Protein AF-A0A2D7CC97-F1 (afdb_monomer_lite)

pLDDT: mean 87.91, std 12.54, range [30.73, 98.56]

Sequence (461 aa):
MDEVEAPEDLQKDGALPDEVYSPLESVVLWSLLAIGCGVVFGLIVAPETVWDEGLAPVVWDPIVEDASDSGDAGYNRWNTALYTAGLFAAVLALQALFRRWRLPSDDLMLLALTSWVVLAPVLRVLEDAHMFPDGRDLLYISPLIHLHLAGWLVGVGFLAHRLDVAVARAQRPALVERRVHHALLFTLPVLLAGFWSWVLRPIHETDVALDLAPLVGSALVALAAVTLILMRTTHAPALTRGLMAFGCGSVVLSLGYYVALSLHLSEVYVDDPYNAIVLWPLLVIVVLPCLVGVALHRLGASDLRHLRASGYEPGVLPVGISLKQWEDDPAAFEDHPVERLSNRAMLASPLVILMVVGQLSDGLATFLGLDVFGYGEKHVASQGVIDIGSRINESLGIDFGVGAWFFAVIKIALVSAIVVLFSRMRVEHRQQHLRVLVVLAVMIVGLAPGLRDVGRLILDV

Radius of gyration: 24.21 Å; chains: 1; bounding box: 58×59×74 Å

Secondary structure (DSSP, 8-state):
-------GGGGTTPPPPTTSPPHHHHHHHHHHHHHHHHHHHHHHH-HHHHIIIIIIIIIIHHHHHHHSTT------HHHHHHHHHHHHHHHHHHHHHHHHTT---SHHHHHHHHHHHHHHHHHHHHHHTT-S-TTTGGGGSTTHHHHHHHHHHHHHHHHHHHHHHHHHT-SSHHHHHHHHHHHHHHHHHHHHHHHIIIIIGGGGGSS----HHHHHHHHHHHHHHHHHHHHH-TTS-HHHHHHHHHHHHHHHHHHHHHHHHHHHHHHHTTT-TTS----HHHIIIIIHHHHHHHHHHHHHHHHHHHHHHTT--TTBPPTT--HHHHHH-HHHHTTSHHHHHHHHHHHTSHHHHHHHHHHHHHHHHHHIIIIIS-PPP--HHHHHHHHHHHHHHHHHT--SSSSTHHHHHHHHHHHHHHHHHHHH--B-GGGHHHHHHHHHHHHHHHHHHHHHHHHHHHHT-

Structure (mmCIF, N/CA/C/O backbone):
data_AF-A0A2D7CC97-F1
#
_entry.id   AF-A0A2D7CC97-F1
#
loop_
_atom_site.group_PDB
_atom_site.id
_atom_site.type_symbol
_atom_site.label_atom_id
_atom_site.label_alt_id
_atom_site.label_comp_id
_atom_site.label_asym_id
_atom_site.label_entity_id
_atom_site.label_seq_id
_atom_site.pdbx_PDB_ins_code
_atom_site.Cartn_x
_atom_site.Cartn_y
_atom_site.Cartn_z
_atom_site.occupancy
_atom_site.B_iso_or_equiv
_atom_site.auth_seq_id
_atom_site.auth_comp_id
_atom_site.auth_asym_id
_atom_site.auth_atom_id
_atom_site.pdbx_PDB_model_num
ATOM 1 N N . MET A 1 1 ? -28.254 1.324 20.256 1.00 36.88 1 MET A N 1
ATOM 2 C CA . MET A 1 1 ? -27.187 0.573 20.934 1.00 36.88 1 MET A CA 1
ATOM 3 C C . MET A 1 1 ? -27.548 0.636 22.390 1.00 36.88 1 MET A C 1
ATOM 5 O O . MET A 1 1 ? -27.268 1.646 23.017 1.00 36.88 1 MET A O 1
ATOM 9 N N . ASP A 1 2 ? -28.279 -0.365 22.858 1.00 30.73 2 ASP A N 1
ATOM 10 C CA . ASP A 1 2 ? -28.378 -0.585 24.292 1.00 30.73 2 ASP A CA 1
ATOM 11 C C . ASP A 1 2 ? -27.049 -1.232 24.681 1.00 30.73 2 ASP A C 1
ATOM 13 O O . ASP A 1 2 ? -26.698 -2.297 24.166 1.00 30.73 2 ASP A O 1
ATOM 17 N N . GLU A 1 3 ? -26.255 -0.510 25.468 1.00 40.06 3 GLU A N 1
ATOM 18 C CA . GLU A 1 3 ? -25.118 -1.076 26.183 1.00 40.06 3 GLU A CA 1
ATOM 19 C C . GLU A 1 3 ? -25.671 -2.197 27.059 1.00 40.06 3 GLU A C 1
ATOM 21 O O . GLU A 1 3 ? -26.368 -1.958 28.042 1.00 40.06 3 GLU A O 1
ATOM 26 N N . VAL A 1 4 ? -25.408 -3.443 26.672 1.00 42.06 4 VAL A N 1
ATOM 27 C CA . VAL A 1 4 ? -25.496 -4.548 27.617 1.00 42.06 4 VAL A CA 1
ATOM 28 C C . VAL A 1 4 ? -24.343 -4.313 28.587 1.00 42.06 4 VAL A C 1
ATOM 30 O O . VAL A 1 4 ? -23.193 -4.593 28.252 1.00 42.06 4 VAL A O 1
ATOM 33 N N . GLU A 1 5 ? -24.643 -3.697 29.732 1.00 39.81 5 GLU A N 1
ATOM 34 C CA . GLU A 1 5 ? -23.703 -3.549 30.843 1.00 39.81 5 GLU A CA 1
ATOM 35 C C . GLU A 1 5 ? -23.133 -4.930 31.173 1.00 39.81 5 GLU A C 1
ATOM 37 O O . GLU A 1 5 ? -23.848 -5.840 31.601 1.00 39.81 5 GLU A O 1
ATOM 42 N N . ALA A 1 6 ? -21.836 -5.098 30.912 1.00 41.31 6 ALA A N 1
ATOM 43 C CA . ALA A 1 6 ? -21.099 -6.264 31.362 1.00 41.31 6 ALA A CA 1
ATOM 44 C C . ALA A 1 6 ? -21.118 -6.293 32.905 1.00 41.31 6 ALA A C 1
ATOM 46 O O . ALA A 1 6 ? -20.990 -5.231 33.522 1.00 41.31 6 ALA A O 1
ATOM 47 N N . PRO A 1 7 ? -21.282 -7.469 33.537 1.00 42.00 7 PRO A N 1
ATOM 48 C CA . PRO A 1 7 ? -21.312 -7.581 34.993 1.00 42.00 7 PRO A CA 1
ATOM 49 C C . PRO A 1 7 ? -20.059 -6.966 35.645 1.00 42.00 7 PRO A C 1
ATOM 51 O O . PRO A 1 7 ? -18.955 -7.037 35.105 1.00 42.00 7 PRO A O 1
ATOM 54 N N . GLU A 1 8 ? -20.241 -6.333 36.811 1.00 43.19 8 GLU A N 1
ATOM 55 C CA . GLU A 1 8 ? -19.219 -5.539 37.524 1.00 43.19 8 GLU A CA 1
ATOM 56 C C . GLU A 1 8 ? -17.933 -6.320 37.879 1.00 43.19 8 GLU A C 1
ATOM 58 O O . GLU A 1 8 ? -16.900 -5.710 38.167 1.00 43.19 8 GLU A O 1
ATOM 63 N N . ASP A 1 9 ? -17.952 -7.656 37.837 1.00 45.22 9 ASP A N 1
ATOM 64 C CA . ASP A 1 9 ? -16.790 -8.508 38.112 1.00 45.22 9 ASP A CA 1
ATOM 65 C C . ASP A 1 9 ? -15.760 -8.551 36.964 1.00 45.22 9 ASP A C 1
ATOM 67 O O . ASP A 1 9 ? -14.580 -8.806 37.213 1.00 45.22 9 ASP A O 1
ATOM 71 N N . LEU A 1 10 ? -16.155 -8.191 35.737 1.00 49.66 10 LEU A N 1
ATOM 72 C CA . LEU A 1 10 ? -15.285 -8.125 34.555 1.00 49.66 10 LEU A CA 1
ATOM 73 C C . LEU A 1 10 ? -14.477 -6.816 34.444 1.00 49.66 10 LEU A C 1
ATOM 75 O O . LEU A 1 10 ? -13.612 -6.702 33.575 1.00 49.66 10 LEU A O 1
ATOM 79 N N . GLN A 1 11 ? -14.703 -5.817 35.305 1.00 51.09 11 GLN A N 1
ATOM 80 C CA . GLN A 1 11 ? -14.062 -4.498 35.163 1.00 51.09 11 GLN A CA 1
ATOM 81 C C . GLN A 1 11 ? -12.607 -4.425 35.659 1.00 51.09 11 GLN A C 1
ATOM 83 O O . GLN A 1 11 ? -11.869 -3.538 35.231 1.00 51.09 11 GLN A O 1
ATOM 88 N N . LYS A 1 12 ? -12.158 -5.322 36.551 1.00 54.78 12 LYS A N 1
ATOM 89 C CA . LYS A 1 12 ? -10.826 -5.193 37.184 1.00 54.78 12 LYS A CA 1
ATOM 90 C C . LYS A 1 12 ? -9.637 -5.518 36.270 1.00 54.78 12 LYS A C 1
ATOM 92 O O . LYS A 1 12 ? -8.583 -4.927 36.474 1.00 54.78 12 LYS A O 1
ATOM 97 N N . ASP A 1 13 ? -9.835 -6.365 35.258 1.00 66.19 13 ASP A N 1
ATOM 98 C CA . ASP A 1 13 ? -8.810 -6.821 34.296 1.00 66.19 13 ASP A CA 1
ATOM 99 C C . ASP A 1 13 ? -9.254 -6.600 32.826 1.00 66.19 13 ASP A C 1
ATOM 101 O O . ASP A 1 13 ? -8.793 -7.282 31.904 1.00 66.19 13 ASP A O 1
ATOM 105 N N . GLY A 1 14 ? -10.176 -5.656 32.601 1.00 75.62 14 GLY A N 1
ATOM 106 C CA . GLY A 1 14 ? -10.711 -5.331 31.275 1.00 75.62 14 GLY A CA 1
ATOM 107 C C . GLY A 1 14 ? -9.682 -4.692 30.339 1.00 75.62 14 GLY A C 1
ATOM 108 O O . GLY A 1 14 ? -8.665 -4.139 30.770 1.00 75.62 14 GLY A O 1
ATOM 109 N N . ALA A 1 15 ? -9.948 -4.743 29.033 1.00 83.88 15 ALA A N 1
ATOM 110 C CA . ALA A 1 15 ? -9.081 -4.103 28.048 1.00 83.88 15 ALA A CA 1
ATOM 111 C C . ALA A 1 15 ? -9.032 -2.582 28.271 1.00 83.88 15 ALA A C 1
ATOM 113 O O . ALA A 1 15 ? -10.052 -1.929 28.503 1.00 83.88 15 ALA A O 1
ATOM 114 N N . LEU A 1 16 ? -7.837 -1.997 28.150 1.00 87.00 16 LEU A N 1
ATOM 115 C CA . LEU A 1 16 ? -7.661 -0.550 28.271 1.00 87.00 16 LEU A CA 1
ATOM 116 C C . LEU A 1 16 ? -8.472 0.189 27.179 1.00 87.00 16 LEU A C 1
ATOM 118 O O . LEU A 1 16 ? -8.398 -0.213 26.012 1.00 87.00 16 LEU A O 1
ATOM 122 N N . PRO A 1 17 ? -9.139 1.319 27.488 1.00 87.31 17 PRO A N 1
ATOM 123 C CA . PRO A 1 17 ? -9.873 2.105 26.494 1.00 87.31 17 PRO A CA 1
ATOM 124 C C . PRO A 1 17 ? -8.977 2.661 25.380 1.00 87.31 17 PRO A C 1
ATOM 126 O O . PRO A 1 17 ? -7.805 2.983 25.605 1.00 87.31 17 PRO A O 1
ATOM 129 N N . ASP A 1 18 ? -9.551 2.860 24.193 1.00 85.56 18 ASP A N 1
ATOM 130 C CA . ASP A 1 18 ? -8.834 3.343 23.003 1.00 85.56 18 ASP A CA 1
ATOM 131 C C . ASP A 1 18 ? -8.188 4.724 23.189 1.00 85.56 18 ASP A C 1
ATOM 133 O O . ASP A 1 18 ? -7.124 5.005 22.630 1.00 85.56 18 ASP A O 1
ATOM 137 N N . GLU A 1 19 ? -8.801 5.572 24.017 1.00 87.19 19 GLU A N 1
ATOM 138 C CA . GLU A 1 19 ? -8.354 6.942 24.294 1.00 87.19 19 GLU A CA 1
ATOM 139 C C . GLU A 1 19 ? -7.104 7.007 25.182 1.00 87.19 19 GLU A C 1
ATOM 141 O O . GLU A 1 19 ? -6.410 8.032 25.222 1.00 87.19 19 GLU A O 1
ATOM 146 N N . VAL A 1 20 ? -6.806 5.914 25.888 1.00 89.25 20 VAL A N 1
ATOM 147 C CA . VAL A 1 20 ? -5.733 5.843 26.876 1.00 89.25 20 VAL A CA 1
ATOM 148 C C . VAL A 1 20 ? -4.511 5.159 26.272 1.00 89.25 20 VAL A C 1
ATOM 150 O O . VAL A 1 20 ? -4.575 4.052 25.719 1.00 89.25 20 VAL A O 1
ATOM 153 N N . TYR A 1 21 ? -3.367 5.828 26.403 1.00 91.31 21 TYR A N 1
ATOM 154 C CA . TYR A 1 21 ? -2.079 5.240 26.070 1.00 91.31 21 TYR A CA 1
ATOM 155 C C . TYR A 1 21 ? -1.628 4.293 27.175 1.00 91.31 21 TYR A C 1
ATOM 157 O O . TYR A 1 21 ? -1.684 4.633 28.357 1.00 91.31 21 TYR A O 1
ATOM 165 N N . SER A 1 22 ? -1.140 3.117 26.790 1.00 91.38 22 SER A N 1
ATOM 166 C CA . SER A 1 22 ? -0.450 2.239 27.729 1.00 91.38 22 SER A CA 1
ATOM 167 C C . SER A 1 22 ? 0.862 2.892 28.201 1.00 91.38 22 SER A C 1
ATOM 169 O O . SER A 1 22 ? 1.378 3.809 27.546 1.00 91.38 22 SER A O 1
ATOM 171 N N . PRO A 1 23 ? 1.448 2.433 29.321 1.00 92.25 23 PRO A N 1
ATOM 172 C CA . PRO A 1 23 ? 2.745 2.928 29.774 1.00 92.25 23 PRO A CA 1
ATOM 173 C C . PRO A 1 23 ? 3.831 2.774 28.702 1.00 92.25 23 PRO A C 1
ATOM 175 O O . PRO A 1 23 ? 4.587 3.710 28.456 1.00 92.25 23 PRO A O 1
ATOM 178 N N . LEU A 1 24 ? 3.852 1.631 28.006 1.00 92.12 24 LEU A N 1
ATOM 179 C CA . LEU A 1 24 ? 4.788 1.367 26.912 1.00 92.12 24 LEU A CA 1
ATOM 180 C C . LEU A 1 24 ? 4.580 2.337 25.741 1.00 92.12 24 LEU A C 1
ATOM 182 O O . LEU A 1 24 ? 5.542 2.939 25.274 1.00 92.12 24 LEU A O 1
ATOM 186 N N . GLU A 1 25 ? 3.334 2.523 25.293 1.00 93.19 25 GLU A N 1
ATOM 187 C CA . GLU A 1 25 ? 3.004 3.461 24.208 1.00 93.19 25 GLU A CA 1
ATOM 188 C C . GLU A 1 25 ? 3.424 4.890 24.567 1.00 93.19 25 GLU A C 1
ATOM 190 O O . GLU A 1 25 ? 4.005 5.594 23.745 1.00 93.19 25 GLU A O 1
ATOM 195 N N . SER A 1 26 ? 3.178 5.301 25.812 1.00 93.81 26 SER A N 1
ATOM 196 C CA . SER A 1 26 ? 3.536 6.631 26.305 1.00 93.81 26 SER A CA 1
ATOM 197 C C . SER A 1 26 ? 5.048 6.839 26.309 1.00 93.81 26 SER A C 1
ATOM 199 O O . SER A 1 26 ? 5.519 7.861 25.816 1.00 93.81 26 SER A O 1
ATOM 201 N N . VAL A 1 27 ? 5.812 5.871 26.829 1.00 95.75 27 VAL A N 1
ATOM 202 C CA . VAL A 1 27 ? 7.281 5.921 26.830 1.00 95.75 27 VAL A CA 1
ATOM 203 C C . VAL A 1 27 ? 7.806 6.027 25.403 1.00 95.75 27 VAL A C 1
ATOM 205 O O . VAL A 1 27 ? 8.574 6.938 25.116 1.00 95.75 27 VAL A O 1
ATOM 208 N N . VAL A 1 28 ? 7.338 5.168 24.494 1.00 94.50 28 VAL A N 1
ATOM 209 C CA . VAL A 1 28 ? 7.774 5.180 23.090 1.00 94.50 28 VAL A CA 1
ATOM 210 C C . VAL A 1 28 ? 7.468 6.521 22.418 1.00 94.50 28 VAL A C 1
ATOM 212 O O . VAL A 1 28 ? 8.353 7.096 21.787 1.00 94.50 28 VAL A O 1
ATOM 215 N N . LEU A 1 29 ? 6.256 7.061 22.582 1.00 94.56 29 LEU A N 1
ATOM 216 C CA . LEU A 1 29 ? 5.867 8.346 21.991 1.00 94.56 29 LEU A CA 1
ATOM 217 C C . LEU A 1 29 ? 6.732 9.505 22.503 1.00 94.56 29 LEU A C 1
ATOM 219 O O . LEU A 1 29 ? 7.218 10.307 21.705 1.00 94.56 29 LEU A O 1
ATOM 223 N N . TRP A 1 30 ? 6.954 9.586 23.818 1.00 95.25 30 TRP A N 1
ATOM 224 C CA . TRP A 1 30 ? 7.796 10.630 24.405 1.00 95.25 30 TRP A CA 1
ATOM 225 C C . TRP A 1 30 ? 9.267 10.476 24.022 1.00 95.25 30 TRP A C 1
ATOM 227 O O . TRP A 1 30 ? 9.918 11.481 23.745 1.00 95.25 30 TRP A O 1
ATOM 237 N N . SER A 1 31 ? 9.785 9.248 23.950 1.00 94.56 31 SER A N 1
ATOM 238 C CA . SER A 1 31 ? 11.147 8.978 23.484 1.00 94.56 31 SER A CA 1
ATOM 239 C C . SER A 1 31 ? 11.337 9.398 22.029 1.00 94.56 31 SER A C 1
ATOM 241 O O . SER A 1 31 ? 12.295 10.105 21.734 1.00 94.56 31 SER A O 1
ATOM 243 N N . LEU A 1 32 ? 10.417 9.036 21.128 1.00 93.94 32 LEU A N 1
ATOM 244 C CA . LEU A 1 32 ? 10.486 9.446 19.721 1.00 93.94 32 LEU A CA 1
ATOM 245 C C . LEU A 1 32 ? 10.398 10.966 19.567 1.00 93.94 32 LEU A C 1
ATOM 247 O O . LEU A 1 32 ? 11.162 11.545 18.797 1.00 93.94 32 LEU A O 1
ATOM 251 N N . LEU A 1 33 ? 9.516 11.622 20.327 1.00 94.06 33 LEU A N 1
ATOM 252 C CA . LEU A 1 33 ? 9.409 13.080 20.319 1.00 94.06 33 LEU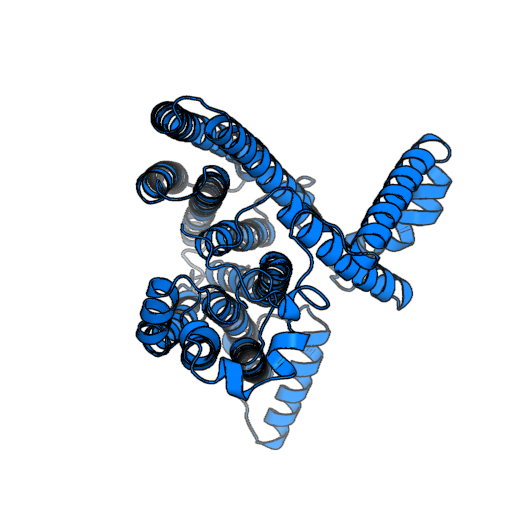 A CA 1
ATOM 253 C C . LEU A 1 33 ? 10.696 13.742 20.828 1.00 94.06 33 LEU A C 1
ATOM 255 O O . LEU A 1 33 ? 11.177 14.690 20.215 1.00 94.06 33 LEU A O 1
ATOM 259 N N . ALA A 1 34 ? 11.272 13.237 21.920 1.00 95.06 34 ALA A N 1
ATOM 260 C CA . ALA A 1 34 ? 12.518 13.752 22.474 1.00 95.06 34 ALA A CA 1
ATOM 261 C C . ALA A 1 34 ? 13.692 13.573 21.500 1.00 95.06 34 ALA A C 1
ATOM 263 O O . ALA A 1 34 ? 14.455 14.515 21.302 1.00 95.06 34 ALA A O 1
ATOM 264 N N . ILE A 1 35 ? 13.802 12.406 20.853 1.00 92.12 35 ILE A N 1
ATOM 265 C CA . ILE A 1 35 ? 14.817 12.136 19.825 1.00 92.12 35 ILE A CA 1
ATOM 266 C C . ILE A 1 35 ? 14.629 13.084 18.639 1.00 92.12 35 ILE A C 1
ATOM 268 O O . ILE A 1 35 ? 15.579 13.755 18.250 1.00 92.12 35 ILE A O 1
ATOM 272 N N . GLY A 1 36 ? 13.411 13.201 18.102 1.00 90.62 36 GLY A N 1
ATOM 273 C CA . GLY A 1 36 ? 13.122 14.080 16.967 1.00 90.62 36 GLY A CA 1
ATOM 274 C C . GLY A 1 36 ? 13.430 15.549 17.266 1.00 90.62 36 GLY A C 1
ATOM 275 O O . GLY A 1 36 ? 14.132 16.203 16.498 1.00 90.62 36 GLY A O 1
ATOM 276 N N . CYS A 1 37 ? 12.980 16.059 18.415 1.00 93.12 37 CYS A N 1
ATOM 277 C CA . CYS A 1 37 ? 13.300 17.417 18.861 1.00 93.12 37 CYS A CA 1
ATOM 278 C C . CYS A 1 37 ? 14.803 17.610 19.094 1.00 93.12 37 CYS A C 1
ATOM 280 O O . CYS A 1 37 ? 15.339 18.658 18.745 1.00 93.12 37 CYS A O 1
ATOM 282 N N . GLY A 1 38 ? 15.482 16.610 19.661 1.00 93.12 38 GLY A N 1
ATOM 283 C CA . GLY A 1 38 ? 16.926 16.625 19.881 1.00 93.12 38 GLY A CA 1
ATOM 284 C C . GLY A 1 38 ? 17.713 16.680 18.575 1.00 93.12 38 GLY A C 1
ATOM 285 O O . GLY A 1 38 ? 18.632 17.485 18.466 1.00 93.12 38 GLY A O 1
ATOM 286 N N . VAL A 1 39 ? 17.311 15.901 17.566 1.00 90.25 39 VAL A N 1
ATOM 287 C CA . VAL A 1 39 ? 17.900 15.936 16.220 1.00 90.25 39 VAL A CA 1
ATOM 288 C C . VAL A 1 39 ? 17.677 17.298 15.571 1.00 90.25 39 VAL A C 1
ATOM 290 O O . VAL A 1 39 ? 18.636 17.905 15.111 1.00 90.25 39 VAL A O 1
ATOM 293 N N . VAL A 1 40 ? 16.448 17.826 15.581 1.00 91.62 40 VAL A N 1
ATOM 294 C CA . VAL A 1 40 ? 16.147 19.145 14.993 1.00 91.62 40 VAL A CA 1
ATOM 295 C C . VAL A 1 40 ? 16.948 20.252 15.677 1.00 91.62 40 VAL A C 1
ATOM 297 O O . VAL A 1 40 ? 17.564 21.075 15.006 1.00 91.62 40 VAL A O 1
ATOM 300 N N . PHE A 1 41 ? 16.975 20.268 17.009 1.00 93.19 41 PHE A N 1
ATOM 301 C CA . PHE A 1 41 ? 17.765 21.233 17.768 1.00 93.19 41 PHE A CA 1
ATOM 302 C C . PHE A 1 41 ? 19.265 21.084 17.488 1.00 93.19 41 PHE A C 1
ATOM 304 O O . PHE A 1 41 ? 19.958 22.076 17.277 1.00 93.19 41 PHE A O 1
ATOM 311 N N . GLY A 1 42 ? 19.755 19.847 17.435 1.00 91.19 42 GLY A N 1
ATOM 312 C CA . GLY A 1 42 ? 21.138 19.524 17.122 1.00 91.19 42 GLY A CA 1
ATOM 313 C C . GLY A 1 42 ? 21.553 19.989 15.726 1.00 91.19 42 GLY A C 1
ATOM 314 O O . GLY A 1 42 ? 22.592 20.622 15.595 1.00 91.19 42 GLY A O 1
ATOM 315 N N . LEU A 1 43 ? 20.707 19.790 14.713 1.00 91.44 43 LEU A N 1
ATOM 316 C CA . LEU A 1 43 ? 20.936 20.294 13.354 1.00 91.44 43 LEU A CA 1
ATOM 317 C C . LEU A 1 43 ? 20.972 21.830 13.287 1.00 91.44 43 LEU A C 1
ATOM 319 O O . LEU A 1 43 ? 21.617 22.387 12.407 1.00 91.44 43 LEU A O 1
ATOM 323 N N . ILE A 1 44 ? 20.301 22.528 14.209 1.00 93.25 44 ILE A N 1
ATOM 324 C CA . ILE A 1 44 ? 20.338 23.997 14.289 1.00 93.25 44 ILE A CA 1
ATOM 325 C C . ILE A 1 44 ? 21.605 24.486 15.004 1.00 93.25 44 ILE A C 1
ATOM 327 O O . ILE A 1 44 ? 22.188 25.489 14.601 1.00 93.25 44 ILE A O 1
ATOM 331 N N . VAL A 1 45 ? 22.011 23.818 16.087 1.00 95.25 45 VAL A N 1
ATOM 332 C CA . VAL A 1 45 ? 23.099 24.281 16.968 1.00 95.25 45 VAL A CA 1
ATOM 333 C C . VAL A 1 45 ? 24.474 23.787 16.519 1.00 95.25 45 VAL A C 1
ATOM 335 O O . VAL A 1 45 ? 25.452 24.519 16.646 1.00 95.25 45 VAL A O 1
ATOM 338 N N . ALA A 1 46 ? 24.556 22.558 16.016 1.00 93.44 46 ALA A N 1
ATOM 339 C CA . ALA A 1 46 ? 25.788 21.888 15.611 1.00 93.44 46 ALA A CA 1
ATOM 340 C C . ALA A 1 46 ? 25.537 20.996 14.373 1.00 93.44 46 ALA A C 1
ATOM 342 O O . ALA A 1 46 ? 25.595 19.768 14.480 1.00 93.44 46 ALA A O 1
ATOM 343 N N . PRO A 1 47 ? 25.230 21.595 13.204 1.00 91.44 47 PRO A N 1
ATOM 344 C CA . PRO A 1 47 ? 24.859 20.854 11.997 1.00 91.44 47 PRO A CA 1
ATOM 345 C C . PRO A 1 47 ? 25.923 19.843 11.561 1.00 91.44 47 PRO A C 1
ATOM 347 O O . PRO A 1 47 ? 25.572 18.698 11.306 1.00 91.44 47 PRO A O 1
ATOM 350 N N . GLU A 1 48 ? 27.200 20.233 11.545 1.00 90.75 48 GLU A N 1
ATOM 351 C CA . GLU A 1 48 ? 28.308 19.368 11.105 1.00 90.75 48 GLU A CA 1
ATOM 352 C C . GLU A 1 48 ? 28.453 18.133 12.012 1.00 90.75 48 GLU A C 1
ATOM 354 O O . GLU A 1 48 ? 28.492 16.999 11.546 1.00 90.75 48 GLU A O 1
ATOM 359 N N . THR A 1 49 ? 28.420 18.318 13.335 1.00 89.06 49 THR A N 1
ATOM 360 C CA . THR A 1 49 ? 28.532 17.202 14.290 1.00 89.06 49 THR A CA 1
ATOM 361 C C . THR A 1 49 ? 27.325 16.263 14.239 1.00 89.06 49 THR A C 1
ATOM 363 O O . THR A 1 49 ? 27.465 15.052 14.389 1.00 89.06 49 THR A O 1
ATOM 366 N N . VAL A 1 50 ? 26.114 16.801 14.068 1.00 89.38 50 VAL A N 1
ATOM 367 C CA . VAL A 1 50 ? 24.897 15.976 14.064 1.00 89.38 50 VAL A CA 1
ATOM 368 C C . VAL A 1 50 ? 24.686 15.279 12.727 1.00 89.38 50 VAL A C 1
ATOM 370 O O . VAL A 1 50 ? 24.248 14.128 12.717 1.00 89.38 50 VAL A O 1
ATOM 373 N N . TRP A 1 51 ? 24.976 15.947 11.613 1.00 89.69 51 TRP A N 1
ATOM 374 C CA . TRP A 1 51 ? 24.812 15.382 10.281 1.00 89.69 51 TRP A CA 1
ATOM 375 C C . TRP A 1 51 ? 26.061 14.618 9.844 1.00 89.69 51 TRP A C 1
ATOM 377 O O . TRP A 1 51 ? 26.006 13.392 9.815 1.00 89.69 51 TRP A O 1
ATOM 387 N N . ASP A 1 52 ? 27.174 15.304 9.581 1.00 86.75 52 ASP A N 1
ATOM 388 C CA . ASP A 1 52 ? 28.356 14.725 8.926 1.00 86.75 52 ASP A CA 1
ATOM 389 C C . ASP A 1 52 ? 29.045 13.655 9.785 1.00 86.75 52 ASP A C 1
ATOM 391 O O . ASP A 1 52 ? 29.397 12.587 9.291 1.00 86.75 52 ASP A O 1
ATOM 395 N N . GLU A 1 53 ? 29.204 13.901 11.088 1.00 85.56 53 GLU A N 1
ATOM 396 C CA . GLU A 1 53 ? 29.839 12.935 12.004 1.00 85.56 53 GLU A CA 1
ATOM 397 C C . GLU A 1 53 ? 28.847 11.927 12.611 1.00 85.56 53 GLU A C 1
ATOM 399 O O . GLU A 1 53 ? 29.251 10.889 13.141 1.00 85.56 53 GLU A O 1
ATOM 404 N N . GLY A 1 54 ? 27.549 12.237 12.568 1.00 85.19 54 GLY A N 1
ATO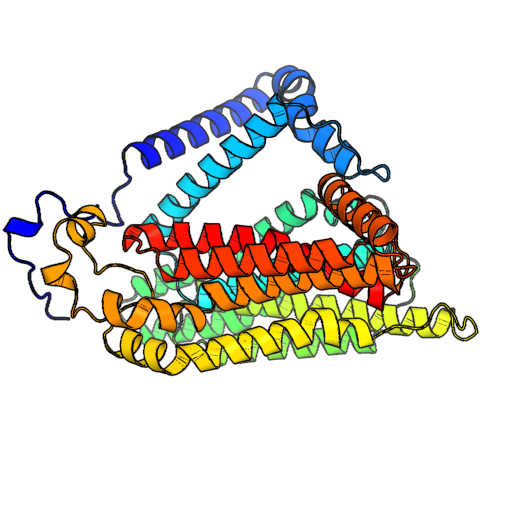M 405 C CA . GLY A 1 54 ? 26.503 11.511 13.284 1.00 85.19 54 GLY A CA 1
ATOM 406 C C . GLY A 1 54 ? 25.569 10.728 12.367 1.00 85.19 54 GLY A C 1
ATOM 407 O O . GLY A 1 54 ? 25.731 9.527 12.153 1.00 85.19 54 GLY A O 1
ATOM 408 N N . LEU A 1 55 ? 24.518 11.400 11.893 1.00 83.94 55 LEU A N 1
ATOM 409 C CA . LEU A 1 55 ? 23.417 10.776 11.160 1.00 83.94 55 LEU A CA 1
ATOM 410 C C . LEU A 1 55 ? 23.818 10.300 9.766 1.00 83.94 55 LEU A C 1
ATOM 412 O O . LEU A 1 55 ? 23.318 9.260 9.343 1.00 83.94 55 LEU A O 1
ATOM 416 N N . ALA A 1 56 ? 24.692 11.019 9.064 1.00 84.56 56 ALA A N 1
ATOM 417 C CA . ALA A 1 56 ? 25.087 10.668 7.708 1.00 84.56 56 ALA A CA 1
ATOM 418 C C . ALA A 1 56 ? 25.720 9.263 7.636 1.00 84.56 56 ALA A C 1
ATOM 420 O O . ALA A 1 56 ? 25.096 8.384 7.047 1.00 84.56 56 ALA A O 1
ATOM 421 N N . PRO A 1 57 ? 26.817 8.949 8.347 1.00 83.44 57 PRO A N 1
ATOM 422 C CA . PRO A 1 57 ? 27.469 7.638 8.245 1.00 83.44 57 PRO A CA 1
ATOM 423 C C . PRO A 1 57 ? 26.636 6.462 8.775 1.00 83.44 57 PRO A C 1
ATOM 425 O O . PRO A 1 57 ? 26.837 5.315 8.375 1.00 83.44 57 PRO A O 1
ATOM 428 N N . VAL A 1 58 ? 25.708 6.711 9.703 1.00 77.75 58 VAL A N 1
ATOM 429 C CA . VAL A 1 58 ? 24.899 5.652 10.334 1.00 77.75 58 VAL A CA 1
ATOM 430 C C . VAL A 1 58 ? 23.591 5.408 9.584 1.00 77.75 58 VAL A C 1
ATOM 432 O O . VAL A 1 58 ? 23.145 4.264 9.471 1.00 77.75 58 VAL A O 1
ATOM 435 N N . VAL A 1 59 ? 22.961 6.480 9.102 1.00 78.25 59 VAL A N 1
ATOM 436 C CA . VAL A 1 59 ? 21.628 6.446 8.497 1.00 78.25 59 VAL A CA 1
ATOM 437 C C . VAL A 1 59 ? 21.700 6.703 6.999 1.00 78.25 59 VAL A C 1
ATOM 439 O O . VAL A 1 59 ? 21.174 5.911 6.232 1.00 78.25 59 VAL A O 1
ATOM 442 N N . TRP A 1 60 ? 22.333 7.790 6.568 1.00 79.94 60 TRP A N 1
ATOM 443 C CA . TRP A 1 60 ? 22.256 8.250 5.180 1.00 79.94 60 TRP A CA 1
ATOM 444 C C . TRP A 1 60 ? 23.195 7.504 4.227 1.00 79.94 60 TRP A C 1
ATOM 446 O O . TRP A 1 60 ? 22.747 7.028 3.192 1.00 79.94 60 TRP A O 1
ATOM 456 N N . ASP A 1 61 ? 24.468 7.350 4.571 1.00 78.88 61 ASP A N 1
ATOM 457 C CA . ASP A 1 61 ? 25.481 6.768 3.689 1.00 78.88 61 ASP A CA 1
ATOM 458 C C . ASP A 1 61 ? 25.162 5.311 3.319 1.00 78.88 61 ASP A C 1
ATOM 460 O O . ASP A 1 61 ? 25.186 5.005 2.129 1.00 78.88 61 ASP A O 1
ATOM 464 N N . PRO A 1 62 ? 24.746 4.424 4.255 1.00 75.00 62 PRO A N 1
ATOM 465 C CA . PRO A 1 62 ? 24.328 3.069 3.890 1.00 75.00 62 PRO A CA 1
ATOM 466 C C . PRO A 1 62 ? 23.100 3.058 2.976 1.00 75.00 62 PRO A C 1
ATOM 468 O O . PRO A 1 62 ? 22.946 2.174 2.147 1.00 75.00 62 PRO A O 1
ATOM 471 N N . ILE A 1 63 ? 22.204 4.033 3.143 1.00 70.75 63 ILE A N 1
ATOM 472 C CA . ILE A 1 63 ? 21.004 4.179 2.321 1.00 70.75 63 ILE A CA 1
ATOM 473 C C . ILE A 1 63 ? 21.369 4.630 0.900 1.00 70.75 63 ILE A C 1
ATOM 475 O O . ILE A 1 63 ? 20.790 4.141 -0.064 1.00 70.75 63 ILE A O 1
ATOM 479 N N . VAL A 1 64 ? 22.309 5.567 0.764 1.00 71.62 64 VAL A N 1
ATOM 480 C CA . VAL A 1 64 ? 22.795 6.046 -0.538 1.00 71.62 64 VAL A CA 1
ATOM 481 C C . VAL A 1 64 ? 23.596 4.959 -1.252 1.00 71.62 64 VAL A C 1
ATOM 483 O O . VAL A 1 64 ? 23.449 4.794 -2.458 1.00 71.62 64 VAL A O 1
ATOM 486 N N . GLU A 1 65 ? 24.404 4.195 -0.517 1.00 68.94 65 GLU A N 1
ATOM 487 C CA . GLU A 1 65 ? 25.136 3.046 -1.053 1.00 68.94 65 GLU A CA 1
ATOM 488 C C . GLU A 1 65 ? 24.173 1.971 -1.583 1.00 68.94 65 GLU A C 1
ATOM 490 O O . GLU A 1 65 ? 24.358 1.487 -2.699 1.00 68.94 65 GLU A O 1
ATOM 495 N N . ASP A 1 66 ? 23.089 1.681 -0.854 1.00 61.03 66 ASP A N 1
ATOM 496 C CA . ASP A 1 66 ? 22.024 0.762 -1.2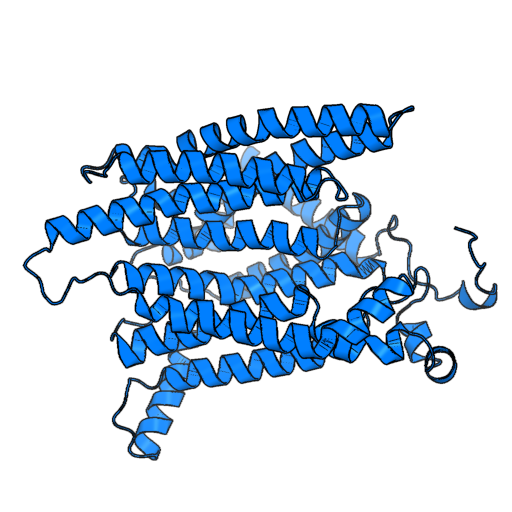91 1.00 61.03 66 ASP A CA 1
ATOM 497 C C . ASP A 1 66 ? 21.258 1.290 -2.519 1.00 61.03 66 ASP A C 1
ATOM 499 O O . ASP A 1 66 ? 20.791 0.522 -3.358 1.00 61.03 66 ASP A O 1
ATOM 503 N N . ALA A 1 67 ? 21.151 2.615 -2.652 1.00 54.59 67 ALA A N 1
ATOM 504 C CA . ALA A 1 67 ? 20.520 3.275 -3.792 1.00 54.59 67 ALA A CA 1
ATOM 505 C C . ALA A 1 67 ? 21.417 3.351 -5.046 1.00 54.59 67 ALA A C 1
ATOM 507 O O . ALA A 1 67 ? 20.919 3.713 -6.111 1.00 54.59 67 ALA A O 1
ATOM 508 N N . SER A 1 68 ? 22.712 3.033 -4.934 1.00 56.88 68 SER A N 1
ATOM 509 C CA . SER A 1 68 ? 23.680 3.078 -6.039 1.00 56.88 68 SER A CA 1
ATOM 510 C C . SER A 1 68 ? 23.711 1.778 -6.860 1.00 56.88 68 SER A C 1
ATOM 512 O O . SER A 1 68 ? 23.274 0.727 -6.392 1.00 56.88 68 SER A O 1
ATOM 514 N N . ASP A 1 69 ? 24.262 1.823 -8.080 1.00 45.31 69 ASP A N 1
ATOM 515 C CA . ASP A 1 69 ? 24.274 0.702 -9.043 1.00 45.31 69 ASP A CA 1
ATOM 516 C C . ASP A 1 69 ? 24.861 -0.617 -8.504 1.00 45.31 69 ASP A C 1
ATOM 518 O O . ASP A 1 69 ? 24.538 -1.692 -9.015 1.00 45.31 69 ASP A O 1
ATOM 522 N N . SER A 1 70 ? 25.709 -0.559 -7.471 1.00 44.50 70 SER A N 1
ATOM 523 C CA . SER A 1 70 ? 26.298 -1.738 -6.828 1.00 44.50 70 SER A CA 1
ATOM 524 C C . SER A 1 70 ? 25.353 -2.483 -5.879 1.00 44.50 70 SER A C 1
ATOM 526 O O . SER A 1 70 ? 25.593 -3.663 -5.643 1.00 44.50 70 SER A O 1
ATOM 528 N N . GLY A 1 71 ? 24.299 -1.841 -5.354 1.00 46.62 71 GLY A N 1
ATOM 529 C CA . GLY A 1 71 ? 23.224 -2.473 -4.570 1.00 46.62 71 GLY A CA 1
ATOM 530 C C . GLY A 1 71 ? 23.636 -3.287 -3.332 1.00 46.62 71 GLY A C 1
ATOM 531 O O . GLY A 1 71 ? 22.832 -4.084 -2.853 1.00 46.62 71 GLY A O 1
ATOM 532 N N . ASP A 1 72 ? 24.866 -3.138 -2.833 1.00 51.78 72 ASP A N 1
ATOM 533 C CA . ASP A 1 72 ? 25.424 -3.975 -1.764 1.00 51.78 72 ASP A CA 1
ATOM 534 C C . ASP A 1 72 ? 25.918 -3.095 -0.610 1.00 51.78 72 ASP A C 1
ATOM 536 O O . ASP A 1 72 ? 27.116 -2.907 -0.389 1.00 51.78 72 ASP A O 1
ATOM 540 N N . ALA A 1 73 ? 24.970 -2.487 0.110 1.00 59.56 73 ALA A N 1
ATOM 541 C CA . ALA A 1 73 ? 25.290 -1.685 1.282 1.00 59.56 73 ALA A CA 1
ATOM 542 C C . ALA A 1 73 ? 25.819 -2.564 2.422 1.00 59.56 73 ALA A C 1
ATOM 544 O O . ALA A 1 73 ? 25.189 -3.539 2.852 1.00 59.56 73 ALA A O 1
ATOM 545 N N . GLY A 1 74 ? 26.962 -2.173 2.988 1.00 56.53 74 GLY A N 1
ATOM 546 C CA . GLY A 1 74 ? 27.589 -2.854 4.119 1.00 56.53 74 GLY A CA 1
ATOM 547 C C . GLY A 1 74 ? 26.844 -2.629 5.441 1.00 56.53 74 GLY A C 1
ATOM 548 O O . GLY A 1 74 ? 27.369 -1.986 6.353 1.00 56.53 74 GLY A O 1
ATOM 549 N N . TYR A 1 75 ? 25.620 -3.150 5.591 1.00 62.44 75 TYR A N 1
ATOM 550 C CA . TYR A 1 75 ? 24.860 -3.018 6.837 1.00 62.44 75 TYR A CA 1
ATOM 551 C C . TYR A 1 75 ? 25.593 -3.688 8.004 1.00 62.44 75 TYR A C 1
ATOM 553 O O . TYR A 1 75 ? 25.732 -4.909 8.091 1.00 62.44 75 TYR A O 1
ATOM 561 N N . ASN A 1 76 ? 26.025 -2.879 8.969 1.00 76.62 76 ASN A N 1
ATOM 562 C CA . ASN A 1 76 ? 26.605 -3.387 10.204 1.00 76.62 76 ASN A CA 1
ATOM 563 C C . ASN A 1 76 ? 25.505 -3.756 11.231 1.00 76.62 76 ASN A C 1
ATOM 565 O O . ASN A 1 76 ? 24.318 -3.430 11.088 1.00 76.62 76 ASN A O 1
ATOM 569 N N . ARG A 1 77 ? 25.901 -4.440 12.313 1.00 77.75 77 ARG A N 1
ATOM 570 C CA . ARG A 1 77 ? 24.973 -4.868 13.380 1.00 77.75 77 ARG A CA 1
ATOM 571 C C . ARG A 1 77 ? 24.268 -3.693 14.068 1.00 77.75 77 ARG A C 1
ATOM 573 O O . ARG A 1 77 ? 23.132 -3.856 14.502 1.00 77.75 77 ARG A O 1
ATOM 580 N N . TRP A 1 78 ? 24.921 -2.535 14.165 1.00 73.25 78 TRP A N 1
ATOM 581 C CA . TRP A 1 78 ? 24.359 -1.335 14.789 1.00 73.25 78 TRP A CA 1
ATOM 582 C C . TRP A 1 78 ? 23.273 -0.703 13.925 1.00 73.25 78 TRP A C 1
ATOM 584 O O . TRP A 1 78 ? 22.189 -0.444 14.435 1.00 73.25 78 TRP A O 1
ATOM 594 N N . ASN A 1 79 ? 23.517 -0.553 12.623 1.00 76.81 79 ASN A N 1
ATOM 595 C CA . ASN A 1 79 ? 22.542 -0.051 11.657 1.00 76.81 79 ASN A CA 1
ATOM 596 C C . ASN A 1 79 ? 21.313 -0.966 11.644 1.00 76.81 79 ASN A C 1
ATOM 598 O O . ASN A 1 79 ? 20.185 -0.512 11.812 1.00 76.81 79 ASN A O 1
ATOM 602 N N . THR A 1 80 ? 21.536 -2.280 11.567 1.00 77.75 80 THR A N 1
ATOM 603 C CA . THR A 1 80 ? 20.456 -3.278 11.596 1.00 77.75 80 THR A CA 1
ATOM 604 C C . THR A 1 80 ? 19.622 -3.177 12.877 1.00 77.75 80 THR A C 1
ATOM 606 O O . THR A 1 80 ? 18.390 -3.170 12.821 1.00 77.75 80 THR A O 1
ATOM 609 N N . ALA A 1 81 ? 20.271 -3.065 14.041 1.00 80.81 81 ALA A N 1
ATOM 610 C CA . ALA A 1 81 ? 19.582 -2.914 15.319 1.00 80.81 81 ALA A CA 1
ATOM 611 C C . ALA A 1 81 ? 18.807 -1.591 15.404 1.00 80.81 81 ALA A C 1
ATOM 613 O O . ALA A 1 81 ? 17.666 -1.591 15.863 1.00 80.81 81 ALA A O 1
ATOM 614 N N . LEU A 1 82 ? 19.395 -0.487 14.931 1.00 83.69 82 LEU A N 1
ATOM 615 C CA . LEU A 1 82 ? 18.767 0.831 14.899 1.00 83.69 82 LEU A CA 1
ATOM 616 C C . LEU A 1 82 ? 17.511 0.827 14.024 1.00 83.69 82 LEU A C 1
ATOM 618 O O . LEU A 1 82 ? 16.452 1.240 14.492 1.00 83.69 82 LEU A O 1
ATOM 622 N N . TYR A 1 83 ? 17.598 0.314 12.795 1.00 80.19 83 TYR A N 1
ATOM 623 C CA . TYR A 1 83 ? 16.452 0.229 11.888 1.00 80.19 83 TYR A CA 1
ATOM 624 C C . TYR A 1 83 ? 15.361 -0.690 12.430 1.00 80.19 83 TYR A C 1
ATOM 626 O O . TYR A 1 83 ? 14.183 -0.335 12.398 1.00 80.19 83 TYR A O 1
ATOM 634 N N . THR A 1 84 ? 15.742 -1.833 13.005 1.00 81.94 84 THR A N 1
ATOM 635 C CA . THR A 1 84 ? 14.786 -2.770 13.608 1.00 81.94 84 THR A CA 1
ATOM 636 C C . THR A 1 84 ? 14.071 -2.134 14.802 1.00 81.94 84 THR A C 1
ATOM 638 O O . THR A 1 84 ? 12.842 -2.143 14.869 1.00 81.94 84 THR A O 1
ATOM 641 N N . ALA A 1 85 ? 14.815 -1.531 15.734 1.00 87.12 85 ALA A N 1
ATOM 642 C CA . ALA A 1 85 ? 14.243 -0.859 16.898 1.00 87.12 85 ALA A CA 1
ATOM 643 C C . ALA A 1 85 ? 13.379 0.345 16.494 1.00 87.12 85 ALA A C 1
ATOM 645 O O . ALA A 1 85 ? 12.289 0.530 17.038 1.00 87.12 85 ALA A O 1
ATOM 646 N N . GLY A 1 86 ? 13.833 1.126 15.510 1.00 88.00 86 GLY A N 1
ATOM 647 C CA . GLY A 1 86 ? 13.095 2.246 14.934 1.00 88.00 86 GLY A CA 1
ATOM 648 C C . GLY A 1 86 ? 11.774 1.806 14.310 1.00 88.00 86 GLY A C 1
ATOM 649 O O . GLY A 1 86 ? 10.746 2.424 14.579 1.00 88.00 86 GLY A O 1
ATOM 650 N N . LEU A 1 87 ? 11.766 0.699 13.561 1.00 85.94 87 LEU A N 1
ATOM 651 C CA . LEU A 1 87 ? 10.551 0.120 12.988 1.00 85.94 87 LEU A CA 1
ATOM 652 C C . LEU A 1 87 ? 9.557 -0.302 14.079 1.00 85.94 87 LEU A C 1
ATOM 654 O O . LEU A 1 87 ? 8.390 0.083 14.020 1.00 85.94 87 LEU A O 1
ATOM 658 N N . PHE A 1 88 ? 10.002 -1.040 15.103 1.00 88.50 88 PHE A N 1
ATOM 659 C CA . PHE A 1 88 ? 9.130 -1.432 16.218 1.00 88.50 88 PHE A CA 1
ATOM 660 C C . PHE A 1 88 ? 8.574 -0.216 16.969 1.00 88.50 88 PHE A C 1
ATOM 662 O O . PHE A 1 88 ? 7.375 -0.160 17.253 1.00 88.50 88 PHE A O 1
ATOM 669 N N . ALA A 1 89 ? 9.417 0.781 17.251 1.00 92.00 89 ALA A N 1
ATOM 670 C CA . ALA A 1 89 ? 8.998 2.022 17.893 1.00 92.00 89 ALA A CA 1
ATOM 671 C C . ALA A 1 89 ? 7.975 2.785 17.035 1.00 92.00 89 ALA A C 1
ATOM 673 O O . ALA A 1 89 ? 6.950 3.231 17.553 1.00 92.00 89 ALA A O 1
ATOM 674 N N . ALA A 1 90 ? 8.206 2.881 15.723 1.00 90.56 90 ALA A N 1
ATOM 675 C CA . ALA A 1 90 ? 7.292 3.520 14.786 1.00 90.56 90 ALA A CA 1
ATOM 676 C C . ALA A 1 90 ? 5.941 2.797 14.730 1.00 90.56 90 ALA A C 1
ATOM 678 O O . ALA A 1 90 ? 4.906 3.452 14.813 1.00 90.56 90 ALA A O 1
ATOM 679 N N . VAL A 1 91 ? 5.918 1.462 14.666 1.00 91.94 91 VAL A N 1
ATOM 680 C CA . VAL A 1 91 ? 4.669 0.681 14.671 1.00 91.94 91 VAL A CA 1
ATOM 681 C C . VAL A 1 91 ? 3.882 0.908 15.965 1.00 91.94 91 VAL A C 1
ATOM 683 O O . VAL A 1 91 ? 2.680 1.171 15.905 1.00 91.94 91 VAL A O 1
ATOM 686 N N . LEU A 1 92 ? 4.546 0.870 17.128 1.00 92.69 92 LEU A N 1
ATOM 687 C CA . LEU A 1 92 ? 3.908 1.121 18.426 1.00 92.69 92 LEU A CA 1
ATOM 688 C C . LEU A 1 92 ? 3.371 2.553 18.555 1.00 92.69 92 LEU A C 1
ATOM 690 O O . LEU A 1 92 ? 2.292 2.749 19.119 1.00 92.69 92 LEU A O 1
ATOM 694 N N . ALA A 1 93 ? 4.092 3.539 18.020 1.00 94.06 93 ALA A N 1
ATOM 695 C CA . ALA A 1 93 ? 3.669 4.933 18.012 1.00 94.06 93 ALA A CA 1
ATOM 696 C C . ALA A 1 93 ? 2.499 5.175 17.051 1.00 94.06 93 ALA A C 1
ATOM 698 O O . ALA A 1 93 ? 1.491 5.764 17.444 1.00 94.06 93 ALA A O 1
ATOM 699 N N . LEU A 1 94 ? 2.601 4.694 15.808 1.00 93.88 94 LEU A N 1
ATOM 700 C CA . LEU A 1 94 ? 1.582 4.880 14.776 1.00 93.88 94 LEU A CA 1
ATOM 701 C C . LEU A 1 94 ? 0.270 4.203 15.159 1.00 93.88 94 LEU A C 1
ATOM 703 O O . LEU A 1 94 ? -0.770 4.847 15.066 1.00 93.88 94 LEU A O 1
ATOM 707 N N . GLN A 1 95 ? 0.292 2.961 15.659 1.00 94.94 95 GLN A N 1
ATOM 708 C CA . GLN A 1 95 ? -0.952 2.307 16.086 1.00 94.94 95 GLN A CA 1
ATOM 709 C C . GLN A 1 95 ? -1.645 3.081 17.216 1.00 94.94 95 GLN A C 1
ATOM 711 O O . GLN A 1 95 ? -2.863 3.249 17.184 1.00 94.94 95 GLN A O 1
ATOM 716 N N . ALA A 1 96 ? -0.877 3.625 18.169 1.00 93.81 96 ALA A N 1
ATOM 717 C CA . ALA A 1 96 ? -1.418 4.404 19.276 1.00 93.81 96 ALA A CA 1
ATOM 718 C C . ALA A 1 96 ? -2.003 5.744 18.794 1.00 93.81 96 ALA A C 1
ATOM 720 O O . ALA A 1 96 ? -3.097 6.132 19.210 1.00 93.81 96 ALA A O 1
ATOM 721 N N . LEU A 1 97 ? -1.302 6.435 17.889 1.00 93.50 97 LEU A N 1
ATOM 722 C CA . LEU A 1 97 ? -1.757 7.687 17.280 1.00 93.50 97 LEU A CA 1
ATOM 723 C C . LEU A 1 97 ? -3.015 7.480 16.434 1.00 93.50 97 LEU A C 1
ATOM 725 O O . LEU A 1 97 ? -3.983 8.222 16.593 1.00 93.50 97 LEU A O 1
ATOM 729 N N . PHE A 1 98 ? -3.031 6.457 15.577 1.00 94.62 98 PHE A N 1
ATOM 730 C CA . PHE A 1 98 ? -4.171 6.136 14.716 1.00 94.62 98 PHE A CA 1
ATOM 731 C C . PHE A 1 98 ? -5.410 5.800 15.538 1.00 94.62 98 PHE A C 1
ATOM 733 O O . PHE A 1 98 ? -6.487 6.331 15.258 1.00 94.62 98 PHE A O 1
ATOM 740 N N . ARG A 1 99 ? -5.233 5.027 16.615 1.00 93.62 99 ARG A N 1
ATOM 741 C CA . ARG A 1 99 ? -6.298 4.727 17.572 1.00 93.62 99 ARG A CA 1
ATOM 742 C C . ARG A 1 99 ? -6.831 5.989 18.244 1.00 93.62 99 ARG A C 1
ATOM 744 O O . ARG A 1 99 ? -8.036 6.224 18.254 1.00 93.62 99 ARG A O 1
ATOM 751 N N . ARG A 1 100 ? -5.949 6.858 18.753 1.00 90.94 100 ARG A N 1
ATOM 752 C CA . ARG A 1 100 ? -6.366 8.104 19.422 1.00 90.94 100 ARG A CA 1
ATOM 753 C C . ARG A 1 100 ? -7.052 9.083 18.470 1.00 90.94 100 ARG A C 1
ATOM 755 O O . ARG A 1 100 ? -7.956 9.806 18.884 1.00 90.94 100 ARG A O 1
ATOM 762 N N . TRP A 1 101 ? -6.641 9.118 17.206 1.00 90.19 101 TRP A N 1
ATOM 763 C CA . TRP A 1 101 ? -7.294 9.912 16.160 1.00 90.19 101 TRP A CA 1
ATOM 764 C C . TRP A 1 101 ? -8.553 9.248 15.597 1.00 90.19 101 TRP A C 1
ATOM 766 O O . TRP A 1 101 ? -9.214 9.846 14.747 1.00 90.19 101 TRP A O 1
ATOM 776 N N . ARG A 1 102 ? -8.909 8.054 16.096 1.00 89.94 102 ARG A N 1
ATOM 777 C CA . ARG A 1 102 ? -10.060 7.254 15.662 1.00 89.94 102 ARG A CA 1
ATOM 778 C C . ARG A 1 102 ? -10.070 7.078 14.144 1.00 89.94 102 ARG A C 1
ATOM 780 O O . ARG A 1 102 ? -11.097 7.267 13.490 1.00 89.94 102 ARG A O 1
ATOM 787 N N . LEU A 1 103 ? -8.894 6.799 13.577 1.00 93.44 103 LEU A N 1
ATOM 788 C CA . LEU A 1 103 ? -8.788 6.510 12.154 1.00 93.44 103 LEU A CA 1
ATOM 789 C C . LEU A 1 103 ? -9.497 5.177 11.858 1.00 93.44 103 LEU A C 1
ATOM 791 O O . LEU A 1 103 ? -9.529 4.304 12.722 1.00 93.44 103 LEU A O 1
ATOM 795 N N . PRO A 1 104 ? -10.058 4.981 10.659 1.00 93.94 104 PRO A N 1
ATOM 796 C CA . PRO A 1 104 ? -10.623 3.695 10.272 1.00 93.94 104 PRO A CA 1
ATOM 797 C C . PRO A 1 104 ? -9.540 2.608 10.219 1.00 93.94 104 PRO A C 1
ATOM 799 O O . PRO A 1 104 ? -8.415 2.858 9.784 1.00 93.94 104 PRO A O 1
ATOM 802 N N . SER A 1 105 ? -9.887 1.403 10.659 1.00 93.44 105 SER A N 1
ATOM 803 C CA . SER A 1 105 ? -9.063 0.181 10.650 1.00 93.44 105 SER A CA 1
ATOM 804 C C . SER A 1 105 ? -9.729 -0.950 9.855 1.00 93.44 105 SER A C 1
ATOM 806 O O . SER A 1 105 ? -9.314 -2.105 9.943 1.00 93.44 105 SER A O 1
ATOM 808 N N . ASP A 1 106 ? -10.787 -0.627 9.112 1.00 92.69 106 ASP A N 1
ATOM 809 C CA . ASP A 1 106 ? -11.650 -1.577 8.426 1.00 92.69 106 ASP A CA 1
ATOM 810 C C . ASP A 1 106 ? -11.039 -2.099 7.117 1.00 92.69 106 ASP A C 1
ATOM 812 O O . ASP A 1 106 ? -10.050 -1.583 6.589 1.00 92.69 106 ASP A O 1
ATOM 816 N N . ASP A 1 107 ? -11.677 -3.126 6.559 1.00 93.88 107 ASP A N 1
ATOM 817 C CA . ASP A 1 107 ? -11.324 -3.733 5.273 1.00 93.88 107 ASP A CA 1
ATOM 818 C C . ASP A 1 107 ? -11.109 -2.704 4.157 1.00 93.88 107 ASP A C 1
ATOM 820 O O . ASP A 1 107 ? -10.186 -2.833 3.349 1.00 93.88 107 ASP A O 1
ATOM 824 N N . LEU A 1 108 ? -11.966 -1.680 4.096 1.00 95.31 108 LEU A N 1
ATOM 825 C CA . LEU A 1 108 ? -11.890 -0.670 3.050 1.00 95.31 108 LEU A CA 1
ATOM 826 C C . LEU A 1 108 ? -10.677 0.247 3.241 1.00 95.31 108 LEU A C 1
ATOM 828 O O . LEU A 1 108 ? -10.057 0.628 2.250 1.00 95.31 108 LEU A O 1
ATOM 832 N N . MET A 1 109 ? -10.290 0.558 4.484 1.00 96.44 109 MET A N 1
ATOM 833 C CA . MET A 1 109 ? -9.030 1.251 4.757 1.00 96.44 109 MET A CA 1
ATOM 834 C C . MET A 1 109 ? -7.824 0.418 4.324 1.00 96.44 109 MET A C 1
ATOM 836 O O . MET A 1 109 ? -6.912 0.952 3.693 1.00 96.44 109 MET A O 1
ATOM 840 N N . LEU A 1 110 ? -7.812 -0.888 4.597 1.00 96.06 110 LEU A N 1
ATOM 841 C CA . LEU A 1 110 ? -6.723 -1.749 4.134 1.00 96.06 110 LEU A CA 1
ATOM 842 C C . LEU A 1 110 ? -6.616 -1.745 2.600 1.00 96.06 110 LEU A C 1
ATOM 844 O O . LEU A 1 110 ? -5.519 -1.609 2.055 1.00 96.06 110 LEU A O 1
ATOM 848 N N . LEU A 1 111 ? -7.748 -1.839 1.896 1.00 95.94 111 LEU A N 1
ATOM 849 C CA . LEU A 1 111 ? -7.793 -1.730 0.434 1.00 95.94 111 LEU A CA 1
ATOM 850 C C . LEU A 1 111 ? -7.314 -0.356 -0.053 1.00 95.94 111 LEU A C 1
ATOM 852 O O . LEU A 1 111 ? -6.576 -0.278 -1.036 1.00 95.94 111 LEU A O 1
ATOM 856 N N . ALA A 1 112 ? -7.676 0.719 0.654 1.00 97.44 112 ALA A N 1
ATOM 857 C CA . ALA A 1 112 ? -7.185 2.060 0.366 1.00 97.44 112 ALA A CA 1
ATOM 858 C C . ALA A 1 112 ? -5.656 2.104 0.449 1.00 97.44 112 ALA A C 1
ATOM 860 O O . ALA A 1 112 ? -5.015 2.478 -0.528 1.00 97.44 112 ALA A O 1
ATOM 861 N N . LEU A 1 113 ? -5.063 1.649 1.556 1.00 97.06 113 LEU A N 1
ATOM 862 C CA . LEU A 1 113 ? -3.608 1.608 1.749 1.00 97.06 113 LEU A CA 1
ATOM 863 C C . LEU A 1 113 ? -2.907 0.708 0.723 1.00 97.06 113 LEU A C 1
ATOM 865 O O . LEU A 1 113 ? -1.827 1.048 0.248 1.00 97.06 113 LEU A O 1
ATOM 869 N N . THR A 1 114 ? -3.544 -0.387 0.308 1.00 96.81 114 THR A N 1
ATOM 870 C CA . THR A 1 114 ? -3.006 -1.286 -0.726 1.00 96.81 114 THR A CA 1
ATOM 871 C C . THR A 1 114 ? -2.797 -0.563 -2.055 1.00 96.81 114 THR A C 1
ATOM 873 O O . THR A 1 114 ? -1.788 -0.791 -2.713 1.00 96.81 114 THR A O 1
ATOM 876 N N . SER A 1 115 ? -3.680 0.369 -2.437 1.00 96.81 115 SER A N 1
ATOM 877 C CA . SER A 1 115 ? -3.480 1.160 -3.662 1.00 96.81 115 SER A CA 1
ATOM 878 C C . SER A 1 115 ? -2.191 1.997 -3.634 1.00 96.81 115 SER A C 1
ATOM 880 O O . SER A 1 115 ? -1.545 2.163 -4.664 1.00 96.81 115 SER A O 1
ATOM 882 N N . TRP A 1 116 ? -1.757 2.445 -2.453 1.00 96.88 116 TRP A N 1
ATOM 883 C CA . TRP A 1 116 ? -0.490 3.159 -2.271 1.00 96.88 116 TRP A CA 1
ATOM 884 C C . TRP A 1 116 ? 0.713 2.217 -2.287 1.00 96.88 116 TRP A C 1
ATOM 886 O O . TRP A 1 116 ? 1.752 2.569 -2.838 1.00 96.88 116 TRP A O 1
ATOM 896 N N . VAL A 1 117 ? 0.554 1.004 -1.746 1.00 95.75 117 VAL A N 1
ATOM 897 C CA . VAL A 1 117 ? 1.565 -0.060 -1.856 1.00 95.75 117 VAL A CA 1
ATOM 898 C C . VAL A 1 117 ? 1.790 -0.459 -3.313 1.00 95.75 117 VAL A C 1
ATOM 900 O O . VAL A 1 117 ? 2.922 -0.733 -3.681 1.00 95.75 117 VAL A O 1
ATOM 903 N N . VAL A 1 118 ? 0.745 -0.453 -4.147 1.00 96.81 118 VAL A N 1
ATOM 904 C CA . VAL A 1 118 ? 0.838 -0.714 -5.597 1.00 96.81 118 VAL A CA 1
ATOM 905 C C . VAL A 1 118 ? 1.459 0.465 -6.354 1.00 96.81 118 VAL A C 1
ATOM 907 O O . VAL A 1 118 ? 2.182 0.259 -7.323 1.00 96.81 118 VAL A O 1
ATOM 910 N N . LEU A 1 119 ? 1.209 1.705 -5.928 1.00 97.06 119 LEU A N 1
ATOM 911 C CA . LEU A 1 119 ? 1.719 2.898 -6.611 1.00 97.06 119 LEU A CA 1
ATOM 912 C C . LEU A 1 119 ? 3.252 2.972 -6.628 1.00 97.06 119 LEU A C 1
ATOM 914 O O . LEU A 1 119 ? 3.828 3.331 -7.653 1.00 97.06 119 LEU A O 1
ATOM 918 N N . ALA A 1 120 ? 3.903 2.631 -5.514 1.00 94.56 120 ALA A N 1
ATOM 919 C CA . ALA A 1 120 ? 5.360 2.676 -5.391 1.00 94.56 120 ALA A CA 1
ATOM 920 C C . ALA A 1 120 ? 6.099 1.799 -6.428 1.00 94.56 120 ALA A C 1
ATOM 922 O O . ALA A 1 120 ? 6.891 2.354 -7.187 1.00 94.56 120 ALA A O 1
ATOM 923 N N . PRO A 1 121 ? 5.844 0.479 -6.547 1.00 94.19 121 PRO A N 1
ATOM 924 C CA . PRO A 1 121 ? 6.503 -0.350 -7.550 1.00 94.19 121 PRO A CA 1
ATOM 925 C C . PRO A 1 121 ? 6.144 0.065 -8.979 1.00 94.19 121 PRO A C 1
ATOM 927 O O . PRO A 1 121 ? 7.008 -0.011 -9.844 1.00 94.19 121 PRO A O 1
ATOM 930 N N . VAL A 1 122 ? 4.930 0.578 -9.231 1.00 95.25 122 VAL A N 1
ATOM 931 C CA . VAL A 1 122 ? 4.568 1.094 -10.565 1.00 95.25 122 VAL A CA 1
ATOM 932 C C . VAL A 1 122 ? 5.476 2.252 -10.989 1.00 95.25 122 VAL A C 1
ATOM 934 O O . VAL A 1 122 ? 5.932 2.313 -12.124 1.00 95.25 122 VAL A O 1
ATOM 937 N N . LEU A 1 123 ? 5.769 3.176 -10.076 1.00 95.75 123 LEU A N 1
ATOM 938 C CA . LEU A 1 123 ? 6.708 4.262 -10.355 1.00 95.75 123 LEU A CA 1
ATOM 939 C C . LEU A 1 123 ? 8.162 3.773 -10.391 1.00 95.75 123 LEU A C 1
ATOM 941 O O . LEU A 1 123 ? 8.941 4.256 -11.206 1.00 95.75 123 LEU A O 1
ATOM 945 N N . ARG A 1 124 ? 8.523 2.796 -9.549 1.00 93.19 124 ARG A N 1
ATOM 946 C CA . ARG A 1 124 ? 9.888 2.258 -9.488 1.00 93.19 124 ARG A CA 1
ATOM 947 C C . ARG A 1 124 ? 10.317 1.582 -10.787 1.00 93.19 124 ARG A C 1
ATOM 949 O O . ARG A 1 124 ? 11.479 1.691 -11.145 1.00 93.19 124 ARG A O 1
ATOM 956 N N . VAL A 1 125 ? 9.404 0.911 -11.483 1.00 92.12 125 VAL A N 1
ATOM 957 C CA . VAL A 1 125 ? 9.690 0.281 -12.782 1.00 92.12 125 VAL A CA 1
ATOM 958 C C . VAL A 1 125 ? 9.839 1.316 -13.894 1.00 92.12 125 VAL A C 1
ATOM 960 O O . VAL A 1 125 ? 10.658 1.114 -14.778 1.00 92.12 125 VAL A O 1
ATOM 963 N N . LEU A 1 126 ? 9.090 2.431 -13.862 1.00 93.44 126 LEU A N 1
ATOM 964 C CA . LEU A 1 126 ? 9.349 3.544 -14.792 1.00 93.44 126 LEU A CA 1
ATOM 965 C C . LEU A 1 126 ? 10.782 4.064 -14.618 1.00 93.44 126 LEU A C 1
ATOM 967 O O . LEU A 1 126 ? 11.444 4.374 -15.601 1.00 93.44 126 LEU A O 1
ATOM 971 N N . GLU A 1 127 ? 11.259 4.117 -13.376 1.00 92.25 127 GLU A N 1
ATOM 972 C CA . GLU A 1 127 ? 12.655 4.433 -13.077 1.00 92.25 127 GLU A CA 1
ATOM 973 C C . GLU A 1 127 ? 13.623 3.327 -13.513 1.00 92.25 127 GLU A C 1
ATOM 975 O O . GLU A 1 127 ? 14.638 3.632 -14.119 1.00 92.25 127 GLU A O 1
ATOM 980 N N . ASP A 1 128 ? 13.308 2.046 -13.283 1.00 88.56 128 ASP A N 1
ATOM 981 C CA . ASP A 1 128 ? 14.130 0.932 -13.792 1.00 88.56 128 ASP A CA 1
ATOM 982 C C . ASP A 1 128 ? 14.238 0.954 -15.334 1.00 88.56 128 ASP A C 1
ATOM 984 O O . ASP A 1 128 ? 15.231 0.496 -15.884 1.00 88.56 128 ASP A O 1
ATOM 988 N N . ALA A 1 129 ? 13.251 1.535 -16.026 1.00 88.69 129 ALA A N 1
ATOM 989 C CA . ALA A 1 129 ? 13.267 1.783 -17.467 1.00 88.69 129 ALA A CA 1
ATOM 990 C C . ALA A 1 129 ? 13.924 3.122 -17.872 1.00 88.69 129 ALA A C 1
ATOM 992 O O . ALA A 1 129 ? 13.788 3.542 -19.020 1.00 88.69 129 ALA A O 1
ATOM 993 N N . HIS A 1 130 ? 14.593 3.817 -16.945 1.00 89.94 130 HIS A N 1
ATOM 994 C CA . HIS A 1 130 ? 15.281 5.096 -17.161 1.00 89.94 130 HIS A CA 1
ATOM 995 C C . HIS A 1 130 ? 14.390 6.215 -17.731 1.00 89.94 130 HIS A C 1
ATOM 997 O O . HIS A 1 130 ? 14.825 7.043 -18.531 1.00 89.94 130 HIS A O 1
ATOM 1003 N N . MET A 1 131 ? 13.120 6.264 -17.312 1.00 91.88 131 MET A N 1
ATOM 1004 C CA . MET A 1 131 ? 12.155 7.253 -17.814 1.00 91.88 131 MET A CA 1
ATOM 1005 C C . MET A 1 131 ? 12.256 8.627 -17.147 1.00 91.88 131 MET A C 1
ATOM 1007 O O . MET A 1 131 ? 11.557 9.554 -17.562 1.00 91.88 131 MET A O 1
ATOM 1011 N N . PHE A 1 132 ? 13.069 8.781 -16.105 1.00 93.25 132 PHE A N 1
ATOM 1012 C CA . PHE A 1 132 ? 13.235 10.047 -15.399 1.00 93.25 132 PHE A CA 1
ATOM 1013 C C . PHE A 1 132 ? 14.594 10.682 -15.719 1.00 93.25 132 PHE A C 1
ATOM 1015 O O . PHE A 1 132 ? 15.577 9.971 -15.894 1.00 93.25 132 PHE A O 1
ATOM 1022 N N . PRO A 1 133 ? 14.664 12.023 -15.814 1.00 91.44 133 PRO A N 1
ATOM 1023 C CA . PRO A 1 133 ? 15.909 12.713 -16.126 1.00 91.44 133 PRO A CA 1
ATOM 1024 C C . PRO A 1 133 ? 16.895 12.675 -14.950 1.00 91.44 133 PRO A C 1
ATOM 1026 O O . PRO A 1 133 ? 16.476 12.677 -13.785 1.00 91.44 133 PRO A O 1
ATOM 1029 N N . ASP A 1 134 ? 18.188 12.759 -15.273 1.00 86.19 134 ASP A N 1
ATOM 1030 C CA . ASP A 1 134 ? 19.292 12.815 -14.309 1.00 86.19 134 ASP A CA 1
ATOM 1031 C C . ASP A 1 134 ? 19.022 13.822 -13.176 1.00 86.19 134 ASP A C 1
ATOM 1033 O O . ASP A 1 134 ? 18.676 14.991 -13.394 1.00 86.19 134 ASP A O 1
ATOM 1037 N N . GLY A 1 135 ? 19.187 13.366 -11.936 1.00 85.25 135 GLY A N 1
ATOM 1038 C CA . GLY A 1 135 ? 18.968 14.139 -10.716 1.00 85.25 135 GLY A CA 1
ATOM 1039 C C . GLY A 1 135 ? 17.526 14.116 -10.200 1.00 85.25 135 GLY A C 1
ATOM 1040 O O . GLY A 1 135 ? 17.308 14.442 -9.029 1.00 85.25 135 GLY A O 1
ATOM 1041 N N . ARG A 1 136 ? 16.533 13.740 -11.022 1.00 86.88 136 ARG A N 1
ATOM 1042 C CA . ARG A 1 136 ? 15.156 13.461 -10.560 1.00 86.88 136 ARG A CA 1
ATOM 1043 C C . ARG A 1 136 ? 14.882 11.974 -10.372 1.00 86.88 136 ARG A C 1
ATOM 1045 O O . ARG A 1 136 ? 14.042 11.650 -9.537 1.00 86.88 136 ARG A O 1
ATOM 1052 N N . ASP A 1 137 ? 15.584 11.123 -11.103 1.00 83.69 137 ASP A N 1
ATOM 1053 C CA . ASP A 1 137 ? 15.690 9.669 -10.935 1.00 83.69 137 ASP A CA 1
ATOM 1054 C C . ASP A 1 137 ? 15.847 9.223 -9.467 1.00 83.69 137 ASP A C 1
ATOM 1056 O O . ASP A 1 137 ? 15.113 8.363 -8.976 1.00 83.69 137 ASP A O 1
ATOM 1060 N N . LEU A 1 138 ? 16.692 9.923 -8.700 1.00 85.75 138 LEU A N 1
ATOM 1061 C CA . LEU A 1 138 ? 16.918 9.664 -7.272 1.00 85.75 138 LEU A CA 1
ATOM 1062 C C . LEU A 1 138 ? 15.625 9.679 -6.438 1.00 85.75 138 LEU A C 1
ATOM 1064 O O . LEU A 1 138 ? 15.527 8.963 -5.443 1.00 85.75 138 LEU A O 1
ATOM 1068 N N . LEU A 1 139 ? 14.613 10.468 -6.826 1.00 88.75 139 LEU A N 1
ATOM 1069 C CA . LEU A 1 139 ? 13.327 10.510 -6.119 1.00 88.75 139 LEU A CA 1
ATOM 1070 C C . LEU A 1 139 ? 12.528 9.212 -6.264 1.00 88.75 139 LEU A C 1
ATOM 1072 O O . LEU A 1 139 ? 11.669 8.957 -5.426 1.00 88.75 139 LEU A O 1
ATOM 1076 N N . TYR A 1 140 ? 12.798 8.408 -7.291 1.00 90.56 140 TYR A N 1
ATOM 1077 C CA . TYR A 1 140 ? 12.070 7.180 -7.615 1.00 90.56 140 TYR A CA 1
ATOM 1078 C C . TYR A 1 140 ? 12.780 5.916 -7.134 1.00 90.56 140 TYR A C 1
ATOM 1080 O O . TYR A 1 140 ? 12.219 4.823 -7.217 1.00 90.56 140 TYR A O 1
ATOM 1088 N N . ILE A 1 141 ? 13.968 6.059 -6.551 1.00 84.31 141 ILE A N 1
ATOM 1089 C CA . ILE A 1 141 ? 14.713 4.975 -5.917 1.00 84.31 141 ILE A CA 1
ATOM 1090 C C . ILE A 1 141 ? 14.417 4.964 -4.406 1.00 84.31 141 ILE A C 1
ATOM 1092 O O . ILE A 1 141 ? 14.026 5.966 -3.793 1.00 84.31 141 ILE A O 1
ATOM 1096 N N . SER A 1 142 ? 14.536 3.790 -3.781 1.00 79.75 142 SER A N 1
ATOM 1097 C CA . SER A 1 142 ? 14.451 3.672 -2.323 1.00 79.75 142 SER A CA 1
ATOM 1098 C C . SER A 1 142 ? 15.577 4.467 -1.652 1.00 79.75 142 SER A C 1
ATOM 1100 O O . SER A 1 142 ? 16.698 4.442 -2.142 1.00 79.75 142 SER A O 1
ATOM 1102 N N . PRO A 1 143 ? 15.308 5.153 -0.527 1.00 78.12 143 PRO A N 1
ATOM 1103 C CA . PRO A 1 143 ? 14.047 5.239 0.205 1.00 78.12 143 PRO A CA 1
ATOM 1104 C C . PRO A 1 143 ? 13.218 6.470 -0.191 1.00 78.12 143 PRO A C 1
ATOM 1106 O O . PRO A 1 143 ? 12.091 6.614 0.289 1.00 78.12 143 PRO A O 1
ATOM 1109 N N . LEU A 1 144 ? 13.754 7.362 -1.034 1.00 85.44 144 LEU A N 1
ATOM 1110 C CA . LEU A 1 144 ? 13.149 8.654 -1.368 1.00 85.44 144 LEU A CA 1
ATOM 1111 C C . LEU A 1 144 ? 11.755 8.497 -1.977 1.00 85.44 144 LEU A C 1
ATOM 1113 O O . LEU A 1 144 ? 10.849 9.239 -1.580 1.00 85.44 144 LEU A O 1
ATOM 1117 N N . ILE A 1 145 ? 11.552 7.472 -2.812 1.00 88.88 145 ILE A N 1
ATOM 1118 C CA . ILE A 1 145 ? 10.239 7.155 -3.389 1.00 88.88 145 ILE A CA 1
ATOM 1119 C C . ILE A 1 145 ? 9.168 6.981 -2.310 1.00 88.88 145 ILE A C 1
ATOM 1121 O O . ILE A 1 145 ? 8.081 7.557 -2.374 1.00 88.88 145 ILE A O 1
ATOM 1125 N N . HIS A 1 146 ? 9.496 6.257 -1.242 1.00 89.56 146 HIS A N 1
ATOM 1126 C CA . HIS A 1 146 ? 8.572 6.009 -0.143 1.00 89.56 146 HIS A CA 1
ATOM 1127 C C . HIS A 1 146 ? 8.298 7.284 0.659 1.00 89.56 146 HIS A C 1
ATOM 1129 O O . HIS A 1 146 ? 7.166 7.497 1.090 1.00 89.56 146 HIS A O 1
ATOM 1135 N N . LEU A 1 147 ? 9.296 8.155 0.833 1.00 89.56 147 LEU A N 1
ATOM 1136 C CA . LEU A 1 147 ? 9.149 9.396 1.596 1.00 89.56 147 LEU A CA 1
ATOM 1137 C C . LEU A 1 147 ? 8.224 10.396 0.900 1.00 89.56 147 LEU A C 1
ATOM 1139 O O . LEU A 1 147 ? 7.295 10.913 1.527 1.00 89.56 147 LEU A O 1
ATOM 1143 N N . HIS A 1 148 ? 8.429 10.665 -0.391 1.00 92.12 148 HIS A N 1
ATOM 1144 C CA . HIS A 1 148 ? 7.582 11.638 -1.080 1.00 92.12 148 HIS A CA 1
ATOM 1145 C C . HIS A 1 148 ? 6.168 11.082 -1.329 1.00 92.12 148 HIS A C 1
ATOM 1147 O O . HIS A 1 148 ? 5.194 11.830 -1.201 1.00 92.12 148 HIS A O 1
ATOM 1153 N N . LEU A 1 149 ? 6.013 9.778 -1.614 1.00 95.88 149 LEU A N 1
ATOM 1154 C CA . LEU A 1 149 ? 4.693 9.140 -1.710 1.00 95.88 149 LEU A CA 1
ATOM 1155 C C . LEU A 1 149 ? 3.965 9.128 -0.363 1.00 95.88 149 LEU A C 1
ATOM 1157 O O . LEU A 1 149 ? 2.761 9.385 -0.324 1.00 95.88 149 LEU A O 1
ATOM 1161 N N . ALA A 1 150 ? 4.681 8.922 0.747 1.00 94.69 150 ALA A N 1
ATOM 1162 C CA . ALA A 1 150 ? 4.121 9.098 2.083 1.00 94.69 150 ALA A CA 1
ATOM 1163 C C . ALA A 1 150 ? 3.668 10.546 2.316 1.00 94.69 150 ALA A C 1
ATOM 1165 O O . ALA A 1 150 ? 2.606 10.760 2.896 1.00 94.69 150 ALA A O 1
ATOM 1166 N N . GLY A 1 151 ? 4.403 11.540 1.807 1.00 96.75 151 GLY A N 1
ATOM 1167 C CA . GLY A 1 151 ? 3.980 12.943 1.815 1.00 96.75 151 GLY A CA 1
ATOM 1168 C C . GLY A 1 151 ? 2.624 13.160 1.133 1.00 96.75 151 GLY A C 1
ATOM 1169 O O . GLY A 1 151 ? 1.743 13.810 1.701 1.00 96.75 151 GLY A O 1
ATOM 1170 N N . TRP A 1 152 ? 2.409 12.552 -0.038 1.00 97.81 152 TRP A N 1
ATOM 1171 C CA . TRP A 1 152 ? 1.109 12.566 -0.719 1.00 97.81 152 TRP A CA 1
ATOM 1172 C C . TRP A 1 152 ? 0.021 11.843 0.081 1.00 97.81 152 TRP A C 1
ATOM 1174 O O . TRP A 1 152 ? -1.068 12.393 0.254 1.00 97.81 152 TRP A O 1
ATOM 1184 N N . LEU A 1 153 ? 0.310 10.650 0.610 1.00 97.50 153 LEU A N 1
ATOM 1185 C CA . LEU A 1 153 ? -0.625 9.865 1.424 1.00 97.50 153 LEU A CA 1
ATOM 1186 C C . LEU A 1 153 ? -1.076 10.649 2.655 1.00 97.50 153 LEU A C 1
ATOM 1188 O O . LEU A 1 153 ? -2.274 10.777 2.910 1.00 97.50 153 LEU A O 1
ATOM 1192 N N . VAL A 1 154 ? -0.126 11.222 3.394 1.00 96.88 154 VAL A N 1
ATOM 1193 C CA . VAL A 1 154 ? -0.390 12.029 4.587 1.00 96.88 154 VAL A CA 1
ATOM 1194 C C . VAL A 1 154 ? -1.119 13.317 4.219 1.00 96.88 154 VAL A C 1
ATOM 1196 O O . VAL A 1 154 ? -2.052 13.689 4.922 1.00 96.88 154 VAL A O 1
ATOM 1199 N N . GLY A 1 155 ? -0.764 13.982 3.116 1.00 97.44 155 GLY A N 1
ATOM 1200 C CA . GLY A 1 155 ? -1.436 15.201 2.660 1.00 97.44 155 GLY A CA 1
ATOM 1201 C C . GLY A 1 155 ? -2.905 14.970 2.294 1.00 97.44 155 GLY A C 1
ATOM 1202 O O . GLY A 1 155 ? -3.793 15.662 2.804 1.00 97.44 155 GLY A O 1
ATOM 1203 N N . VAL A 1 156 ? -3.178 13.957 1.464 1.00 97.88 156 VAL A N 1
ATOM 1204 C CA . VAL A 1 156 ? -4.544 13.543 1.099 1.00 97.88 156 VAL A CA 1
ATOM 1205 C C . VAL A 1 156 ? -5.307 13.082 2.339 1.00 97.88 156 VAL A C 1
ATOM 1207 O O . VAL A 1 156 ? -6.443 13.506 2.561 1.00 97.88 156 VAL A O 1
ATOM 1210 N N . GLY A 1 157 ? -4.672 12.258 3.176 1.00 96.81 157 GLY A N 1
ATOM 1211 C CA . GLY A 1 157 ? -5.264 11.738 4.400 1.00 96.81 157 GLY A CA 1
ATOM 1212 C C . GLY A 1 157 ? -5.616 12.844 5.390 1.00 96.81 157 GLY A C 1
ATOM 1213 O O . GLY A 1 157 ? -6.730 12.893 5.899 1.00 96.81 157 GLY A O 1
ATOM 1214 N N . PHE A 1 158 ? -4.719 13.800 5.613 1.00 96.25 158 PHE A N 1
ATOM 1215 C CA . PHE A 1 158 ? -4.971 14.937 6.490 1.00 96.25 158 PHE A CA 1
ATOM 1216 C C . PHE A 1 158 ? -6.147 15.778 5.987 1.00 96.25 158 PHE A C 1
ATOM 1218 O O . PHE A 1 158 ? -7.069 16.054 6.757 1.00 96.25 158 PHE A O 1
ATOM 1225 N N . LEU A 1 159 ? -6.171 16.136 4.697 1.00 95.88 159 LEU A N 1
ATOM 1226 C CA . LEU A 1 159 ? -7.280 16.890 4.107 1.00 95.88 159 LEU A CA 1
ATOM 1227 C C . LEU A 1 159 ? -8.614 16.153 4.288 1.00 95.88 159 LEU A C 1
ATOM 1229 O O . LEU A 1 159 ? -9.589 16.746 4.749 1.00 95.88 159 LEU A O 1
ATOM 1233 N N . ALA A 1 160 ? -8.652 14.860 3.971 1.00 95.94 160 ALA A N 1
ATOM 1234 C CA . ALA A 1 160 ? -9.860 14.052 4.065 1.00 95.94 160 ALA A CA 1
ATOM 1235 C C . ALA A 1 160 ? -10.314 13.835 5.523 1.00 95.94 160 ALA A C 1
ATOM 1237 O O . ALA A 1 160 ? -11.496 13.986 5.827 1.00 95.94 160 ALA A O 1
ATOM 1238 N N . HIS A 1 161 ? -9.385 13.606 6.455 1.00 95.31 161 HIS A N 1
ATOM 1239 C CA . HIS A 1 161 ? -9.686 13.501 7.886 1.00 95.31 161 HIS A CA 1
ATOM 1240 C C . HIS A 1 161 ? -10.251 14.813 8.452 1.00 95.31 161 HIS A C 1
ATOM 1242 O O . HIS A 1 161 ? -11.181 14.808 9.260 1.00 95.31 161 HIS A O 1
ATOM 1248 N N . ARG A 1 162 ? -9.750 15.974 8.006 1.00 94.38 162 ARG A N 1
ATOM 1249 C CA . ARG A 1 162 ? -10.318 17.275 8.398 1.00 94.38 162 ARG A CA 1
ATOM 1250 C C . ARG A 1 162 ? -11.780 17.417 7.965 1.00 94.38 162 ARG A C 1
ATOM 1252 O O . ARG A 1 162 ? -12.553 18.035 8.703 1.00 94.38 162 ARG A O 1
ATOM 1259 N N . LEU A 1 163 ? -12.159 16.838 6.823 1.00 94.12 163 LEU A N 1
ATOM 1260 C CA . LEU A 1 163 ? -13.549 16.787 6.363 1.00 94.12 163 LEU A CA 1
ATOM 1261 C C . LEU A 1 163 ? -14.396 15.846 7.232 1.00 94.12 163 LEU A C 1
ATOM 1263 O O . LEU A 1 163 ? -15.490 16.242 7.627 1.00 94.12 163 LEU A O 1
ATOM 1267 N N . ASP A 1 164 ? -13.876 14.680 7.624 1.00 93.25 164 ASP A N 1
ATOM 1268 C CA . ASP A 1 164 ? -14.560 13.777 8.568 1.00 93.25 164 ASP A CA 1
ATOM 1269 C C . ASP A 1 164 ? -14.831 14.452 9.916 1.00 93.25 164 ASP A C 1
ATOM 1271 O O . ASP A 1 164 ? -15.950 14.424 10.430 1.00 93.25 164 ASP A O 1
ATOM 1275 N N . VAL A 1 165 ? -13.837 15.155 10.465 1.00 92.50 165 VAL A N 1
ATOM 1276 C CA . VAL A 1 165 ? -14.004 15.926 11.706 1.00 92.50 165 VAL A CA 1
ATOM 1277 C C . VAL A 1 165 ? -15.064 17.023 11.545 1.00 92.50 165 VAL A C 1
ATOM 1279 O O . VAL A 1 165 ? -15.797 17.318 12.492 1.00 92.50 165 VAL A O 1
ATOM 1282 N N . ALA A 1 166 ? -15.169 17.639 10.364 1.00 91.69 166 ALA A N 1
ATOM 1283 C CA . ALA A 1 166 ? -16.196 18.641 10.087 1.00 91.69 166 ALA A CA 1
ATOM 1284 C C . ALA A 1 166 ? -17.605 18.028 10.037 1.00 91.69 166 ALA A C 1
ATOM 1286 O O . ALA A 1 166 ? -18.541 18.635 10.559 1.00 91.69 166 ALA A O 1
ATOM 1287 N N . VAL A 1 167 ? -17.755 16.828 9.468 1.00 92.25 167 VAL A N 1
ATOM 1288 C CA . VAL A 1 167 ? -19.021 16.074 9.467 1.00 92.25 167 VAL A CA 1
ATOM 1289 C C . VAL A 1 167 ? -19.409 15.679 10.889 1.00 92.25 167 VAL A C 1
ATOM 1291 O O . VAL A 1 167 ? -20.538 15.939 11.302 1.00 92.25 167 VAL A O 1
ATOM 1294 N N . ALA A 1 168 ? -18.470 15.132 11.665 1.00 90.62 168 ALA A N 1
ATOM 1295 C CA . ALA A 1 168 ? -18.712 14.668 13.031 1.00 90.62 168 ALA A CA 1
ATOM 1296 C C . ALA A 1 168 ? -19.160 15.791 13.985 1.00 90.62 168 ALA A C 1
ATOM 1298 O O . ALA A 1 168 ? -19.929 15.553 14.911 1.00 90.62 168 ALA A O 1
ATOM 1299 N N . ARG A 1 169 ? -18.702 17.030 13.759 1.00 93.00 169 ARG A N 1
ATOM 1300 C CA . ARG A 1 169 ? -19.079 18.208 14.564 1.00 93.00 169 ARG A CA 1
ATOM 1301 C C . ARG A 1 169 ? -20.338 18.922 14.063 1.00 93.00 169 ARG A C 1
ATOM 1303 O O . ARG A 1 169 ? -20.777 19.890 14.684 1.00 93.00 169 ARG A O 1
ATOM 1310 N N . ALA A 1 170 ? -20.897 18.515 12.926 1.00 93.00 170 ALA A N 1
ATOM 1311 C CA . ALA A 1 170 ? -22.009 19.219 12.306 1.00 93.00 170 ALA A CA 1
ATOM 1312 C C . ALA A 1 170 ? -23.342 18.933 13.009 1.00 93.00 170 ALA A C 1
ATOM 1314 O O . ALA A 1 170 ? -23.694 17.787 13.263 1.00 93.00 170 ALA A O 1
ATOM 1315 N N . GLN A 1 171 ? -24.166 19.970 13.192 1.00 91.75 171 GLN A N 1
ATOM 1316 C CA . GLN A 1 171 ? -25.547 19.808 13.675 1.00 91.75 171 GLN A CA 1
ATOM 1317 C C . GLN A 1 171 ? -26.433 19.011 12.700 1.00 91.75 171 GLN A C 1
ATOM 1319 O O . GLN A 1 171 ? -27.414 18.396 13.105 1.00 91.75 171 GLN A O 1
ATOM 1324 N N . ARG A 1 172 ? -26.115 19.047 11.396 1.00 92.25 172 ARG A N 1
ATOM 1325 C CA . ARG A 1 172 ? -26.819 18.306 10.333 1.00 92.25 172 ARG A CA 1
ATOM 1326 C C . ARG A 1 172 ? -25.820 17.492 9.497 1.00 92.25 172 ARG A C 1
ATOM 1328 O O . ARG A 1 172 ? -25.503 17.915 8.379 1.00 92.25 172 ARG A O 1
ATOM 1335 N N . PRO A 1 173 ? -25.338 16.339 10.000 1.00 90.38 173 PRO A N 1
ATOM 1336 C CA . PRO A 1 173 ? -24.279 15.556 9.358 1.00 90.38 173 PRO A CA 1
ATOM 1337 C C . PRO A 1 173 ? -24.582 15.207 7.899 1.00 90.38 173 PRO A C 1
ATOM 1339 O O . PRO A 1 173 ? -23.745 15.429 7.036 1.00 90.38 173 PRO A O 1
ATOM 1342 N N . ALA A 1 174 ? -25.816 14.802 7.579 1.00 90.06 174 ALA A N 1
ATOM 1343 C CA . ALA A 1 174 ? -26.205 14.415 6.219 1.00 90.06 174 ALA A CA 1
ATOM 1344 C C . ALA A 1 174 ? -26.044 15.533 5.165 1.00 90.06 174 ALA A C 1
ATOM 1346 O O . ALA A 1 174 ? -25.752 15.257 4.001 1.00 90.06 174 ALA A O 1
ATOM 1347 N N . LEU A 1 175 ? -26.231 16.805 5.543 1.00 90.88 175 LEU A N 1
ATOM 1348 C CA . LEU A 1 175 ? -26.030 17.932 4.623 1.00 90.88 175 LEU A CA 1
ATOM 1349 C C . LEU A 1 175 ? -24.544 18.231 4.417 1.00 90.88 175 LEU A C 1
ATOM 1351 O O . LEU A 1 175 ? -24.132 18.553 3.302 1.00 90.88 175 LEU A O 1
ATOM 1355 N N . VAL A 1 176 ? -23.750 18.138 5.486 1.00 92.88 176 VAL A N 1
ATOM 1356 C CA . VAL A 1 176 ? -22.300 18.351 5.423 1.00 92.88 176 VAL A CA 1
ATOM 1357 C C . VAL A 1 176 ? -21.631 17.218 4.657 1.00 92.88 176 VAL A C 1
ATOM 1359 O O . VAL A 1 176 ? -20.810 17.501 3.798 1.00 92.88 176 VAL A O 1
ATOM 1362 N N . GLU A 1 177 ? -22.072 15.978 4.849 1.00 92.19 177 GLU A N 1
ATOM 1363 C CA . GLU A 1 177 ? -21.610 14.799 4.113 1.00 92.19 177 GLU A CA 1
ATOM 1364 C C . GLU A 1 177 ? -21.773 14.975 2.599 1.00 92.19 177 GLU A C 1
ATOM 1366 O O . GLU A 1 177 ? -20.842 14.750 1.827 1.00 92.19 177 GLU A O 1
ATOM 1371 N N . ARG A 1 178 ? -22.931 15.489 2.153 1.00 91.56 178 ARG A N 1
ATOM 1372 C CA . ARG A 1 178 ? -23.133 15.834 0.738 1.00 91.56 178 ARG A CA 1
ATOM 1373 C C . ARG A 1 178 ? -22.122 16.875 0.269 1.00 91.56 178 ARG A C 1
ATOM 1375 O O . ARG A 1 178 ? -21.555 16.710 -0.804 1.00 91.56 178 ARG A O 1
ATOM 1382 N N . ARG A 1 179 ? -21.872 17.937 1.040 1.00 93.31 179 ARG A N 1
ATOM 1383 C CA . ARG A 1 179 ? -20.872 18.959 0.674 1.00 93.31 179 ARG A CA 1
ATOM 1384 C C . ARG A 1 179 ? -19.456 18.388 0.634 1.00 93.31 179 ARG A C 1
ATOM 1386 O O . ARG A 1 179 ? -18.718 18.727 -0.281 1.00 93.31 179 ARG A O 1
ATOM 1393 N N . VAL A 1 180 ? -19.105 17.512 1.574 1.00 93.69 180 VAL A N 1
ATOM 1394 C CA . VAL A 1 180 ? -17.822 16.797 1.608 1.00 93.69 180 VAL A CA 1
ATOM 1395 C C . VAL A 1 180 ? -17.651 15.938 0.364 1.00 93.69 180 VAL A C 1
ATOM 1397 O O . VAL A 1 180 ? -16.609 16.014 -0.273 1.00 93.69 180 VAL A O 1
ATOM 1400 N N . HIS A 1 181 ? -18.683 15.202 -0.046 1.00 93.62 181 HIS A N 1
ATOM 1401 C CA . HIS A 1 181 ? -18.642 14.420 -1.279 1.00 93.62 181 HIS A CA 1
ATOM 1402 C C . HIS A 1 181 ? -18.365 15.295 -2.515 1.00 93.62 181 HIS A C 1
ATOM 1404 O O . HIS A 1 181 ? -17.475 14.983 -3.301 1.00 93.62 181 HIS A O 1
ATOM 1410 N N . HIS A 1 182 ? -19.062 16.429 -2.660 1.00 93.12 182 HIS A N 1
ATOM 1411 C CA . HIS A 1 182 ? -18.804 17.367 -3.763 1.00 93.12 182 HIS A CA 1
ATOM 1412 C C . HIS A 1 182 ? -17.412 18.005 -3.670 1.00 93.12 182 HIS A C 1
ATOM 1414 O O . HIS A 1 182 ? -16.761 18.198 -4.692 1.00 93.12 182 HIS A O 1
ATOM 1420 N N . ALA A 1 183 ? -16.941 18.309 -2.456 1.00 94.94 183 ALA A N 1
ATOM 1421 C CA . ALA A 1 183 ? -15.595 18.821 -2.243 1.00 94.94 183 ALA A CA 1
ATOM 1422 C C . ALA A 1 183 ? -14.547 17.800 -2.704 1.00 94.94 183 ALA A C 1
ATOM 1424 O O . ALA A 1 183 ? -13.675 18.172 -3.476 1.00 94.94 183 ALA A O 1
ATOM 1425 N N . LEU A 1 184 ? -14.673 16.524 -2.320 1.00 96.12 184 LEU A N 1
ATOM 1426 C CA . LEU A 1 184 ? -13.772 15.449 -2.756 1.00 96.12 184 LEU A CA 1
ATOM 1427 C C . LEU A 1 184 ? -13.783 15.252 -4.279 1.00 96.12 184 LEU A C 1
ATOM 1429 O O . LEU A 1 184 ? -12.720 15.091 -4.875 1.00 96.12 184 LEU A O 1
ATOM 1433 N N . LEU A 1 185 ? -14.957 15.323 -4.919 1.00 95.56 185 LEU A N 1
ATOM 1434 C CA . LEU A 1 185 ? -15.076 15.232 -6.381 1.00 95.56 185 LEU A CA 1
ATOM 1435 C C . LEU A 1 185 ? -14.322 16.346 -7.119 1.00 95.56 185 LEU A C 1
ATOM 1437 O O . LEU A 1 185 ? -13.934 16.149 -8.264 1.00 95.56 185 LEU A O 1
ATOM 1441 N N . PHE A 1 186 ? -14.111 17.500 -6.485 1.00 94.81 186 PHE A N 1
ATOM 1442 C CA . PHE A 1 186 ? -13.333 18.595 -7.062 1.00 94.81 186 PHE A CA 1
ATOM 1443 C C . PHE A 1 186 ? -11.862 18.559 -6.627 1.00 94.81 186 PHE A C 1
ATOM 1445 O O . PHE A 1 186 ? -10.965 18.729 -7.450 1.00 94.81 186 PHE A O 1
ATOM 1452 N N . THR A 1 187 ? -11.588 18.325 -5.342 1.00 96.44 187 THR A N 1
ATOM 1453 C CA . THR A 1 187 ? -10.231 18.404 -4.791 1.00 96.44 187 THR A CA 1
ATOM 1454 C C . THR A 1 187 ? -9.349 17.252 -5.244 1.00 96.44 187 THR A C 1
ATOM 1456 O O . THR A 1 187 ? -8.185 17.493 -5.547 1.00 96.44 187 THR A O 1
ATOM 1459 N N . LEU A 1 188 ? -9.865 16.019 -5.329 1.00 97.69 188 LEU A N 1
ATOM 1460 C CA . LEU A 1 188 ? -9.039 14.870 -5.707 1.00 97.69 188 LEU A CA 1
ATOM 1461 C C . LEU A 1 188 ? -8.533 14.955 -7.157 1.00 97.69 188 LEU A C 1
ATOM 1463 O O . LEU A 1 188 ? -7.339 14.745 -7.343 1.00 97.69 188 LEU A O 1
ATOM 1467 N N . PRO A 1 189 ? -9.342 15.330 -8.170 1.00 97.06 189 PRO A N 1
ATOM 1468 C CA . PRO A 1 189 ? -8.827 15.601 -9.515 1.00 97.06 189 PRO A CA 1
ATOM 1469 C C . PRO A 1 189 ? -7.758 16.695 -9.571 1.00 97.06 189 PRO A C 1
ATOM 1471 O O . PRO A 1 189 ? -6.768 16.546 -10.282 1.00 97.06 189 PRO A O 1
ATOM 1474 N N . VAL A 1 190 ? -7.922 17.780 -8.804 1.00 97.50 190 VAL A N 1
ATOM 1475 C CA . VAL A 1 190 ? -6.918 18.856 -8.731 1.00 97.50 190 VAL A CA 1
ATOM 1476 C C . VAL A 1 190 ? -5.619 18.346 -8.108 1.00 97.50 190 VAL A C 1
ATOM 1478 O O . VAL A 1 190 ? -4.539 18.613 -8.630 1.00 97.50 190 VAL A O 1
ATOM 1481 N N . LEU A 1 191 ? -5.711 17.569 -7.026 1.00 97.94 191 LEU A N 1
ATOM 1482 C CA . LEU A 1 191 ? -4.546 16.928 -6.421 1.00 97.94 191 LEU A CA 1
ATOM 1483 C C . LEU A 1 191 ? -3.898 15.925 -7.376 1.00 97.94 191 LEU A C 1
ATOM 1485 O O . LEU A 1 191 ? -2.677 15.855 -7.412 1.00 97.94 191 LEU A O 1
ATOM 1489 N N . LEU A 1 192 ? -4.680 15.180 -8.162 1.00 97.88 192 LEU A N 1
ATOM 1490 C CA . LEU A 1 192 ? -4.165 14.224 -9.144 1.00 97.88 192 LEU A CA 1
ATOM 1491 C C . LEU A 1 192 ? -3.431 14.939 -10.287 1.00 97.88 192 LEU A C 1
ATOM 1493 O O . LEU A 1 192 ? -2.380 14.479 -10.722 1.00 97.88 192 LEU A O 1
ATOM 1497 N N . ALA A 1 193 ? -3.919 16.103 -10.725 1.00 97.88 193 ALA A N 1
ATOM 1498 C CA . ALA A 1 193 ? -3.195 16.965 -11.659 1.00 97.88 193 ALA A CA 1
ATOM 1499 C C . ALA A 1 193 ? -1.892 17.509 -11.041 1.00 97.88 193 ALA A C 1
ATOM 1501 O O . ALA A 1 193 ? -0.861 17.561 -11.711 1.00 97.88 193 ALA A O 1
ATOM 1502 N N . GLY A 1 194 ? -1.910 17.858 -9.750 1.00 97.94 194 GLY A N 1
ATOM 1503 C CA . GLY A 1 194 ? -0.706 18.204 -8.992 1.00 97.94 194 GLY A CA 1
ATOM 1504 C C . GLY A 1 194 ? 0.291 17.044 -8.921 1.00 97.94 194 GLY A C 1
ATOM 1505 O O . GLY A 1 194 ? 1.475 17.233 -9.195 1.00 97.94 194 GLY A O 1
ATOM 1506 N N . PHE A 1 195 ? -0.192 15.834 -8.636 1.00 97.94 195 PHE A N 1
ATOM 1507 C CA . PHE A 1 195 ? 0.603 14.610 -8.618 1.00 97.94 195 PHE A CA 1
ATOM 1508 C C . PHE A 1 195 ? 1.232 14.351 -9.981 1.00 97.94 195 PHE A C 1
ATOM 1510 O O . PHE A 1 195 ? 2.441 14.182 -10.060 1.00 97.94 195 PHE A O 1
ATOM 1517 N N . TRP A 1 196 ? 0.450 14.427 -11.060 1.00 97.31 196 TRP A N 1
ATOM 1518 C CA . TRP A 1 196 ? 0.973 14.348 -12.420 1.00 97.31 196 TRP A CA 1
ATOM 1519 C C . TRP A 1 196 ? 2.090 15.370 -12.653 1.00 97.31 196 TRP A C 1
ATOM 1521 O O . TRP A 1 196 ? 3.167 15.010 -13.113 1.00 97.31 196 TRP A O 1
ATOM 1531 N N . SER A 1 197 ? 1.861 16.634 -12.285 1.00 96.25 197 SER A N 1
ATOM 1532 C CA . SER A 1 197 ? 2.813 17.719 -12.535 1.00 96.25 197 SER A CA 1
ATOM 1533 C C . SER A 1 197 ? 4.143 17.563 -11.793 1.00 96.25 197 SER A C 1
ATOM 1535 O O . SER A 1 197 ? 5.171 17.987 -12.314 1.00 96.25 197 SER A O 1
ATOM 1537 N N . TRP A 1 198 ? 4.118 16.973 -10.595 1.00 95.38 198 TRP A N 1
ATOM 1538 C CA . TRP A 1 198 ? 5.299 16.777 -9.754 1.00 95.38 198 TRP A CA 1
ATOM 1539 C C . TRP A 1 198 ? 6.004 15.451 -10.048 1.00 95.38 198 TRP A C 1
ATOM 1541 O O . TRP A 1 198 ? 7.226 15.411 -10.123 1.00 95.38 198 TRP A O 1
ATOM 1551 N N . VAL A 1 199 ? 5.227 14.379 -10.220 1.00 96.06 199 VAL A N 1
ATOM 1552 C CA . VAL A 1 199 ? 5.722 12.999 -10.284 1.00 96.06 199 VAL A CA 1
ATOM 1553 C C . VAL A 1 199 ? 5.905 12.534 -11.728 1.00 96.06 199 VAL A C 1
ATOM 1555 O O . VAL A 1 199 ? 6.926 11.977 -12.073 1.00 96.06 199 VAL A O 1
ATOM 1558 N N . LEU A 1 200 ? 4.948 12.763 -12.623 1.00 96.12 200 LEU A N 1
ATOM 1559 C CA . LEU A 1 200 ? 4.958 12.114 -13.946 1.00 96.12 200 LEU A CA 1
ATOM 1560 C C . LEU A 1 200 ? 5.357 13.045 -15.098 1.00 96.12 200 LEU A C 1
ATOM 1562 O O . LEU A 1 200 ? 5.810 12.600 -16.152 1.00 96.12 200 LEU A O 1
ATOM 1566 N N . ARG A 1 201 ? 5.197 14.358 -14.926 1.00 95.19 201 ARG A N 1
ATOM 1567 C CA . ARG A 1 201 ? 5.620 15.356 -15.912 1.00 95.19 201 ARG A CA 1
ATOM 1568 C C . ARG A 1 201 ? 7.126 15.319 -16.211 1.00 95.19 201 ARG A C 1
ATOM 1570 O O . ARG A 1 201 ? 7.427 15.469 -17.393 1.00 95.19 201 ARG A O 1
ATOM 1577 N N . PRO A 1 202 ? 8.043 15.096 -15.242 1.00 94.94 202 PRO A N 1
ATOM 1578 C CA . PRO A 1 202 ? 9.481 15.024 -15.519 1.00 94.94 202 PRO A CA 1
ATOM 1579 C C . PRO A 1 202 ? 9.872 14.044 -16.630 1.00 94.94 202 PRO A C 1
ATOM 1581 O O . PRO A 1 202 ? 10.840 14.297 -17.328 1.00 94.94 202 PRO A O 1
ATOM 1584 N N . ILE A 1 203 ? 9.089 12.984 -16.852 1.00 94.75 203 ILE A N 1
ATOM 1585 C CA . ILE A 1 203 ? 9.318 12.014 -17.935 1.00 94.75 203 ILE A CA 1
ATOM 1586 C C . ILE A 1 203 ? 9.341 12.690 -19.315 1.00 94.75 203 ILE A C 1
ATOM 1588 O O . ILE A 1 203 ? 10.110 12.310 -20.189 1.00 94.75 203 ILE A O 1
ATOM 1592 N N . HIS A 1 204 ? 8.547 13.746 -19.507 1.00 93.06 204 HIS A N 1
ATOM 1593 C CA . HIS A 1 204 ? 8.486 14.493 -20.768 1.00 93.06 204 HIS A CA 1
ATOM 1594 C C . HIS A 1 204 ? 9.684 15.431 -20.987 1.00 93.06 204 HIS A C 1
ATOM 1596 O O . HIS A 1 204 ? 9.733 16.123 -22.000 1.00 93.06 204 HIS A O 1
ATOM 1602 N N . GLU A 1 205 ? 10.597 15.527 -20.018 1.00 91.62 205 GLU A N 1
ATOM 1603 C CA . GLU A 1 205 ? 11.865 16.247 -20.168 1.00 91.62 205 GLU A CA 1
ATOM 1604 C C . GLU A 1 205 ? 12.960 15.342 -20.763 1.00 91.62 205 GLU A C 1
ATOM 1606 O O . GLU A 1 205 ? 14.028 15.842 -21.102 1.00 91.62 205 GLU A O 1
ATOM 1611 N N . THR A 1 206 ? 12.695 14.036 -20.899 1.00 89.06 206 THR A N 1
ATOM 1612 C CA . THR A 1 206 ? 13.586 13.066 -21.554 1.00 89.06 206 THR A CA 1
ATOM 1613 C C . THR A 1 206 ? 13.376 13.037 -23.071 1.00 89.06 206 THR A C 1
ATOM 1615 O O . THR A 1 206 ? 12.355 13.503 -23.582 1.00 89.06 206 THR A O 1
ATOM 1618 N N . ASP A 1 207 ? 14.325 12.440 -23.796 1.00 85.69 207 ASP A N 1
ATOM 1619 C CA . ASP A 1 207 ? 14.253 12.278 -25.256 1.00 85.69 207 ASP A CA 1
ATOM 1620 C C . ASP A 1 207 ? 13.329 11.121 -25.705 1.00 85.69 207 ASP A C 1
ATOM 1622 O O . ASP A 1 207 ? 13.193 10.858 -26.903 1.00 85.69 207 ASP A O 1
ATOM 1626 N N . VAL A 1 208 ? 12.664 10.427 -24.769 1.00 86.56 208 VAL A N 1
ATOM 1627 C CA . VAL A 1 208 ? 11.757 9.313 -25.078 1.00 86.56 208 VAL A CA 1
ATOM 1628 C C . VAL A 1 208 ? 10.434 9.847 -25.635 1.00 86.56 208 VAL A C 1
ATOM 1630 O O . VAL A 1 208 ? 9.625 10.460 -24.934 1.00 86.56 208 VAL A O 1
ATOM 1633 N N . ALA A 1 209 ? 10.185 9.588 -26.919 1.00 87.94 209 ALA A N 1
ATOM 1634 C CA . ALA A 1 209 ? 8.971 10.018 -27.605 1.00 87.94 209 ALA A CA 1
ATOM 1635 C C . ALA A 1 209 ? 7.771 9.127 -27.233 1.00 87.94 209 ALA A C 1
ATOM 1637 O O . ALA A 1 209 ? 7.548 8.078 -27.836 1.00 87.94 209 ALA A O 1
ATOM 1638 N N . LEU A 1 210 ? 6.989 9.563 -26.242 1.00 92.38 210 LEU A N 1
ATOM 1639 C CA . LEU A 1 210 ? 5.775 8.873 -25.802 1.00 92.38 210 LEU A CA 1
ATOM 1640 C C . LEU A 1 210 ? 4.523 9.347 -26.545 1.00 92.38 210 LEU A C 1
ATOM 1642 O O . LEU A 1 210 ? 4.240 10.546 -26.635 1.00 92.38 210 LEU A O 1
ATOM 1646 N N . ASP A 1 211 ? 3.708 8.389 -26.978 1.00 91.81 211 ASP A N 1
ATOM 1647 C CA . ASP A 1 211 ? 2.412 8.665 -27.586 1.00 91.81 211 ASP A CA 1
ATOM 1648 C C . ASP A 1 211 ? 1.431 9.325 -26.614 1.00 91.81 211 ASP A C 1
ATOM 1650 O O . ASP A 1 211 ? 1.212 8.881 -25.486 1.00 91.81 211 ASP A O 1
ATOM 1654 N N . LEU A 1 212 ? 0.733 10.354 -27.097 1.00 93.56 212 LEU A N 1
ATOM 1655 C CA . LEU A 1 212 ? -0.229 11.103 -26.288 1.00 93.56 212 LEU A CA 1
ATOM 1656 C C . LEU A 1 212 ? -1.502 10.299 -25.968 1.00 93.56 212 LEU A C 1
ATOM 1658 O O . LEU A 1 212 ? -2.130 10.509 -24.929 1.00 93.56 212 LEU A O 1
ATOM 1662 N N . ALA A 1 213 ? -1.910 9.393 -26.860 1.00 96.25 213 ALA A N 1
ATOM 1663 C CA . ALA A 1 213 ? -3.157 8.637 -26.740 1.00 96.25 213 ALA A CA 1
ATOM 1664 C C . ALA A 1 213 ? -3.271 7.817 -25.433 1.00 96.25 213 ALA A C 1
ATOM 1666 O O . ALA A 1 213 ? -4.264 8.005 -24.722 1.00 96.25 213 ALA A O 1
ATOM 1667 N N . PRO A 1 214 ? -2.300 6.957 -25.058 1.00 95.81 214 PRO A N 1
ATOM 1668 C CA . PRO A 1 214 ? -2.344 6.222 -23.790 1.00 95.81 214 PRO A CA 1
ATOM 1669 C C . PRO A 1 214 ? -2.296 7.136 -22.559 1.00 95.81 214 PRO A C 1
ATOM 1671 O O . PRO A 1 214 ? -2.972 6.850 -21.572 1.00 95.81 214 PRO A O 1
ATOM 1674 N N . LEU A 1 215 ? -1.578 8.263 -22.629 1.00 96.81 215 LEU A N 1
ATOM 1675 C CA . LEU A 1 215 ? -1.465 9.226 -21.527 1.00 96.81 215 LEU A CA 1
ATOM 1676 C C . LEU A 1 215 ? -2.791 9.958 -21.261 1.00 96.81 215 LEU A C 1
ATOM 1678 O O . LEU A 1 215 ? -3.245 10.067 -20.121 1.00 96.81 215 LEU A O 1
ATOM 1682 N N . VAL A 1 216 ? -3.460 10.432 -22.316 1.00 96.88 216 VAL A N 1
ATOM 1683 C CA . VAL A 1 216 ? -4.788 11.058 -22.200 1.00 96.88 216 VAL A CA 1
ATOM 1684 C C . VAL A 1 216 ? -5.835 10.019 -21.805 1.00 96.88 216 VAL A C 1
ATOM 1686 O O . VAL A 1 216 ? -6.688 10.288 -20.956 1.00 96.88 216 VAL A O 1
ATOM 1689 N N . GLY A 1 217 ? -5.760 8.821 -22.388 1.00 97.75 217 GLY A N 1
ATOM 1690 C CA . GLY A 1 217 ? -6.640 7.706 -22.058 1.00 97.75 217 GLY A CA 1
ATOM 1691 C C . GLY A 1 217 ? -6.578 7.348 -20.575 1.00 97.75 217 GLY A C 1
ATOM 1692 O O . GLY A 1 217 ? -7.619 7.294 -19.917 1.00 97.75 217 GLY A O 1
ATOM 1693 N N . SER A 1 218 ? -5.377 7.177 -20.017 1.00 97.38 218 SER A N 1
ATOM 1694 C CA . SER A 1 218 ? -5.208 6.858 -18.598 1.00 97.38 218 SER A CA 1
ATOM 1695 C C . SER A 1 218 ? -5.691 7.982 -17.686 1.00 97.38 218 SER A C 1
ATOM 1697 O O . SER A 1 218 ? -6.335 7.696 -16.679 1.00 97.38 218 SER A O 1
ATOM 1699 N N . ALA A 1 219 ? -5.484 9.252 -18.049 1.00 97.62 219 ALA A N 1
ATOM 1700 C CA . ALA A 1 219 ? -5.996 10.385 -17.282 1.00 97.62 219 ALA A CA 1
ATOM 1701 C C . ALA A 1 219 ? -7.534 10.388 -17.212 1.00 97.62 219 ALA A C 1
ATOM 1703 O O . ALA A 1 219 ? -8.109 10.589 -16.139 1.00 97.62 219 ALA A O 1
ATOM 1704 N N . LEU A 1 220 ? -8.219 10.102 -18.326 1.00 98.19 220 LEU A N 1
ATOM 1705 C CA . LEU A 1 220 ? -9.681 9.982 -18.355 1.00 98.19 220 LEU A CA 1
ATOM 1706 C C . LEU A 1 220 ? -10.174 8.794 -17.520 1.00 98.19 220 LEU A C 1
ATOM 1708 O O . LEU A 1 220 ? -11.138 8.932 -16.762 1.00 98.19 220 LEU A O 1
ATOM 1712 N N . VAL A 1 221 ? -9.502 7.642 -17.615 1.00 98.31 221 VAL A N 1
ATOM 1713 C CA . VAL A 1 221 ? -9.836 6.457 -16.809 1.00 98.31 221 VAL A CA 1
ATOM 1714 C C . VAL A 1 221 ? -9.569 6.716 -15.325 1.00 98.31 221 VAL A C 1
ATOM 1716 O O . VAL A 1 221 ? -10.385 6.323 -14.496 1.00 98.31 221 VAL A O 1
ATOM 1719 N N . ALA A 1 222 ? -8.498 7.427 -14.969 1.00 98.19 222 ALA A N 1
ATOM 1720 C CA . ALA A 1 222 ? -8.188 7.791 -13.590 1.00 98.19 222 ALA A CA 1
ATOM 1721 C C . ALA A 1 222 ? -9.266 8.714 -13.001 1.00 98.19 222 ALA A C 1
ATOM 1723 O O . ALA A 1 222 ? -9.760 8.463 -11.902 1.00 98.19 222 ALA A O 1
ATOM 1724 N N . LEU A 1 223 ? -9.710 9.730 -13.750 1.00 97.81 223 LEU A N 1
ATOM 1725 C CA . LEU A 1 223 ? -10.816 10.610 -13.348 1.00 97.81 223 LEU A CA 1
ATOM 1726 C C . LEU A 1 223 ? -12.139 9.849 -13.178 1.00 97.81 223 LEU A C 1
ATOM 1728 O O . LEU A 1 223 ? -12.867 10.062 -12.199 1.00 97.81 223 LEU A O 1
ATOM 1732 N N . ALA A 1 224 ? -12.444 8.937 -14.103 1.00 97.81 224 ALA A N 1
ATOM 1733 C CA . ALA A 1 224 ? -13.601 8.058 -13.991 1.00 97.81 224 ALA A CA 1
ATOM 1734 C C . ALA A 1 224 ? -13.494 7.144 -12.760 1.00 97.81 224 ALA A C 1
ATOM 1736 O O . ALA A 1 224 ? -14.459 7.027 -12.006 1.00 97.81 224 ALA A O 1
ATOM 1737 N N . ALA A 1 225 ? -12.323 6.552 -12.506 1.00 97.56 225 ALA A N 1
ATOM 1738 C CA . ALA A 1 225 ? -12.070 5.694 -11.353 1.00 97.56 225 ALA A CA 1
ATOM 1739 C C . ALA A 1 225 ? -12.248 6.455 -10.033 1.00 97.56 225 ALA A C 1
ATOM 1741 O O . ALA A 1 225 ? -12.992 5.992 -9.170 1.00 97.56 225 ALA A O 1
ATOM 1742 N N . VAL A 1 226 ? -11.661 7.651 -9.901 1.00 97.75 226 VAL A N 1
ATOM 1743 C CA . VAL A 1 226 ? -11.841 8.532 -8.732 1.00 97.75 226 VAL A CA 1
ATOM 1744 C C . VAL A 1 226 ? -13.327 8.787 -8.480 1.00 97.75 226 VAL A C 1
ATOM 1746 O O . VAL A 1 226 ? -13.818 8.597 -7.366 1.00 97.75 226 VAL A O 1
ATOM 1749 N N . THR A 1 227 ? -14.067 9.152 -9.528 1.00 96.56 227 THR A N 1
ATOM 1750 C CA . THR A 1 227 ? -15.501 9.455 -9.436 1.00 96.56 227 THR A CA 1
ATOM 1751 C C . THR A 1 227 ? -16.302 8.224 -9.008 1.00 96.56 227 THR A C 1
ATOM 1753 O O . THR A 1 227 ? -17.087 8.286 -8.062 1.00 96.56 227 THR A O 1
ATOM 1756 N N . LEU A 1 228 ? -16.078 7.080 -9.656 1.00 97.06 228 LEU A N 1
ATOM 1757 C CA . LEU A 1 228 ? -16.789 5.835 -9.371 1.00 97.06 228 LEU A CA 1
ATOM 1758 C C . LEU A 1 228 ? -16.492 5.315 -7.964 1.00 97.06 228 LEU A C 1
ATOM 1760 O O . LEU A 1 228 ? -17.420 4.889 -7.274 1.00 97.06 228 LEU A O 1
ATOM 1764 N N . ILE A 1 229 ? -15.237 5.380 -7.513 1.00 97.44 229 ILE A N 1
ATOM 1765 C CA . ILE A 1 229 ? -14.857 4.986 -6.153 1.00 97.44 229 ILE A CA 1
ATOM 1766 C C . ILE A 1 229 ? -15.600 5.864 -5.151 1.00 97.44 229 ILE A C 1
ATOM 1768 O O . ILE A 1 229 ? -16.280 5.324 -4.278 1.00 97.44 229 ILE A O 1
ATOM 1772 N N . LEU A 1 230 ? -15.572 7.191 -5.311 1.00 96.38 230 LEU A N 1
ATOM 1773 C CA . LEU A 1 230 ? -16.291 8.109 -4.423 1.00 96.38 230 LEU A CA 1
ATOM 1774 C C . LEU A 1 230 ? -17.806 7.852 -4.407 1.00 96.38 230 LEU A C 1
ATOM 1776 O O . LEU A 1 230 ? -18.427 7.937 -3.348 1.00 96.38 230 LEU A O 1
ATOM 1780 N N . MET A 1 231 ? -18.409 7.511 -5.551 1.00 94.19 231 MET A N 1
ATOM 1781 C CA . MET A 1 231 ? -19.837 7.179 -5.648 1.00 94.19 231 MET A CA 1
ATOM 1782 C C . MET A 1 231 ? -20.193 5.841 -4.990 1.00 94.19 231 MET A C 1
ATOM 1784 O O . MET A 1 231 ? -21.281 5.694 -4.438 1.00 94.19 231 MET A O 1
ATOM 1788 N N . ARG A 1 232 ? -19.310 4.839 -5.061 1.00 95.75 232 ARG A N 1
ATOM 1789 C CA . ARG A 1 232 ? -19.572 3.488 -4.533 1.00 95.75 232 ARG A CA 1
ATOM 1790 C C . ARG A 1 232 ? -19.267 3.350 -3.050 1.00 95.75 232 ARG A C 1
ATOM 1792 O O . ARG A 1 232 ? -19.850 2.502 -2.380 1.00 95.75 232 ARG A O 1
ATOM 1799 N N . THR A 1 233 ? -18.383 4.191 -2.536 1.00 95.12 233 THR A N 1
ATOM 1800 C CA . THR A 1 233 ? -17.896 4.104 -1.160 1.00 95.12 233 THR A CA 1
ATOM 1801 C C . THR A 1 233 ? -18.553 5.118 -0.234 1.00 95.12 233 THR A C 1
ATOM 1803 O O . THR A 1 233 ? -18.080 5.291 0.875 1.00 95.12 233 THR A O 1
ATOM 1806 N N . THR A 1 234 ? -19.672 5.755 -0.608 1.00 91.19 234 THR A N 1
ATOM 1807 C CA . THR A 1 234 ? -20.324 6.825 0.185 1.00 91.19 234 THR A CA 1
ATOM 1808 C C . THR A 1 234 ? -20.661 6.454 1.632 1.00 91.19 234 THR A C 1
ATOM 1810 O O . THR A 1 234 ? -20.823 7.350 2.450 1.00 91.19 234 THR A O 1
ATOM 1813 N N . HIS A 1 235 ? -20.777 5.163 1.943 1.00 90.50 235 HIS A N 1
ATOM 1814 C CA . HIS A 1 235 ? -21.006 4.640 3.292 1.00 90.50 235 HIS A CA 1
ATOM 1815 C C . HIS A 1 235 ? -19.772 4.727 4.206 1.00 90.50 235 HIS A C 1
ATOM 1817 O O . HIS A 1 235 ? -19.919 4.673 5.422 1.00 90.50 235 HIS A O 1
ATOM 1823 N N . ALA A 1 236 ? -18.573 4.849 3.636 1.00 93.75 236 ALA A N 1
ATOM 1824 C CA . ALA A 1 236 ? -17.320 4.930 4.369 1.00 93.75 236 ALA A CA 1
ATOM 1825 C C . ALA A 1 236 ? -16.933 6.383 4.711 1.00 93.75 236 ALA A C 1
ATOM 1827 O O . ALA A 1 236 ? -17.424 7.316 4.067 1.00 93.75 236 ALA A O 1
ATOM 1828 N N . PRO A 1 237 ? -16.022 6.597 5.677 1.00 94.62 237 PRO A N 1
ATOM 1829 C CA . PRO A 1 237 ? -15.494 7.921 6.017 1.00 94.62 237 PRO A CA 1
ATOM 1830 C C . PRO A 1 237 ? -14.773 8.604 4.846 1.00 94.62 237 PRO A C 1
ATOM 1832 O O . PRO A 1 237 ? -14.208 7.949 3.968 1.00 94.62 237 PRO A O 1
ATOM 1835 N N . ALA A 1 238 ? -14.760 9.938 4.815 1.00 95.75 238 ALA A N 1
ATOM 1836 C CA . ALA A 1 238 ? -14.049 10.737 3.813 1.00 95.75 238 ALA A CA 1
ATOM 1837 C C . ALA A 1 238 ? -12.577 10.343 3.703 1.00 95.75 238 ALA A C 1
ATOM 1839 O O . ALA A 1 238 ? -12.078 10.258 2.584 1.00 95.75 238 ALA A O 1
ATOM 1840 N N . LEU A 1 239 ? -11.921 10.040 4.826 1.00 96.94 239 LEU A N 1
ATOM 1841 C CA . LEU A 1 239 ? -10.541 9.576 4.864 1.00 96.94 239 LEU A CA 1
ATOM 1842 C C . LEU A 1 239 ? -10.316 8.337 3.993 1.00 96.94 239 LEU A C 1
ATOM 1844 O O . LEU A 1 239 ? -9.506 8.380 3.068 1.00 96.94 239 LEU A O 1
ATOM 1848 N N . THR A 1 240 ? -11.064 7.261 4.246 1.00 97.19 240 THR A N 1
ATOM 1849 C CA . THR A 1 240 ? -10.936 5.996 3.511 1.00 97.19 240 THR A CA 1
ATOM 1850 C C . THR A 1 240 ? -11.202 6.192 2.022 1.00 97.19 240 THR A C 1
ATOM 1852 O O . THR A 1 240 ? -10.415 5.771 1.176 1.00 97.19 240 THR A O 1
ATOM 1855 N N . ARG A 1 241 ? -12.293 6.892 1.691 1.00 96.00 241 ARG A N 1
ATOM 1856 C CA . ARG A 1 241 ? -12.708 7.139 0.302 1.00 96.00 241 ARG A CA 1
ATOM 1857 C C . ARG A 1 241 ? -11.699 8.003 -0.447 1.00 96.00 241 ARG A C 1
ATOM 1859 O O . ARG A 1 241 ? -11.403 7.727 -1.604 1.00 96.00 241 ARG A O 1
ATOM 1866 N N . GLY A 1 242 ? -11.177 9.038 0.213 1.00 97.69 242 GLY A N 1
ATOM 1867 C CA . GLY A 1 242 ? -10.196 9.962 -0.346 1.00 97.69 242 GLY A CA 1
ATOM 1868 C C . GLY A 1 242 ? -8.867 9.277 -0.639 1.00 97.69 242 GLY A C 1
ATOM 1869 O O . GLY A 1 242 ? -8.362 9.393 -1.753 1.00 97.69 242 GLY A O 1
ATOM 1870 N N . LEU A 1 243 ? -8.347 8.509 0.324 1.00 98.25 243 LEU A N 1
ATOM 1871 C CA . LEU A 1 243 ? -7.115 7.736 0.154 1.00 98.25 243 LEU A CA 1
ATOM 1872 C C . LEU A 1 243 ? -7.250 6.668 -0.933 1.00 98.25 243 LEU A C 1
ATOM 1874 O O . LEU A 1 243 ? -6.339 6.527 -1.744 1.00 98.25 243 LEU A O 1
ATOM 1878 N N . MET A 1 244 ? -8.376 5.949 -0.970 1.00 98.06 244 MET A N 1
ATOM 1879 C CA . MET A 1 244 ? -8.624 4.912 -1.973 1.00 98.06 244 MET A CA 1
ATOM 1880 C C . MET A 1 244 ? -8.772 5.508 -3.374 1.00 98.06 244 MET A C 1
ATOM 1882 O O . MET A 1 244 ? -8.122 5.053 -4.308 1.00 98.06 244 MET A O 1
ATOM 1886 N N . ALA A 1 245 ? -9.610 6.537 -3.529 1.00 98.19 245 ALA A N 1
ATOM 1887 C CA . ALA A 1 245 ? -9.863 7.152 -4.826 1.00 98.19 245 ALA A CA 1
ATOM 1888 C C . ALA A 1 245 ? -8.590 7.783 -5.399 1.00 98.19 245 ALA A C 1
ATOM 1890 O O . ALA A 1 245 ? -8.263 7.538 -6.558 1.00 98.19 245 ALA A O 1
ATOM 1891 N N . PHE A 1 246 ? -7.852 8.548 -4.587 1.00 98.56 246 PHE A N 1
ATOM 1892 C CA . PHE A 1 246 ? -6.601 9.161 -5.024 1.00 98.56 246 PHE A CA 1
ATOM 1893 C C . PHE A 1 246 ? -5.532 8.112 -5.341 1.00 98.56 246 PHE A C 1
ATOM 1895 O O . PHE A 1 246 ? -4.964 8.159 -6.425 1.00 98.56 246 PHE A O 1
ATOM 1902 N N . GLY A 1 247 ? -5.296 7.142 -4.450 1.00 98.12 247 GLY A N 1
ATOM 1903 C CA . GLY A 1 247 ? -4.292 6.099 -4.670 1.00 98.12 247 GLY A CA 1
ATOM 1904 C C . GLY A 1 247 ? -4.570 5.279 -5.933 1.00 98.12 247 GLY A C 1
ATOM 1905 O O . GLY A 1 247 ? -3.694 5.150 -6.785 1.00 98.12 247 GLY A O 1
ATOM 1906 N N . CYS A 1 248 ? -5.811 4.816 -6.133 1.00 98.38 248 CYS A N 1
ATOM 1907 C CA . CYS A 1 248 ? -6.208 4.131 -7.368 1.00 98.38 248 CYS A CA 1
ATOM 1908 C C . CYS A 1 248 ? -6.093 5.033 -8.609 1.00 98.38 248 CYS A C 1
ATOM 1910 O O . CYS A 1 248 ? -5.641 4.569 -9.653 1.00 98.38 248 CYS A O 1
ATOM 1912 N N . GLY A 1 249 ? -6.484 6.307 -8.507 1.00 98.31 249 GLY A N 1
ATOM 1913 C CA . GLY A 1 249 ? -6.352 7.279 -9.595 1.00 98.31 249 GLY A CA 1
ATOM 1914 C C . GLY A 1 249 ? -4.896 7.482 -10.016 1.00 98.31 249 GLY A C 1
ATOM 1915 O O . GLY A 1 249 ? -4.597 7.437 -11.207 1.00 98.31 249 GLY A O 1
ATOM 1916 N N . SER A 1 250 ? -3.985 7.627 -9.052 1.00 98.44 250 SER A N 1
ATOM 1917 C CA . SER A 1 250 ? -2.547 7.758 -9.301 1.00 98.44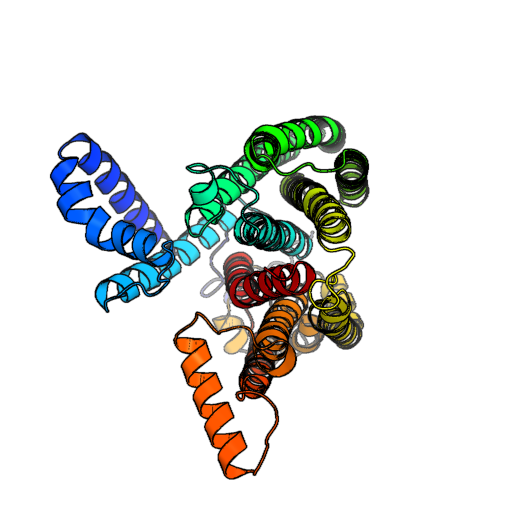 250 SER A CA 1
ATOM 1918 C C . SER A 1 250 ? -1.952 6.497 -9.926 1.00 98.44 250 SER A C 1
ATOM 1920 O O . SER A 1 250 ? -1.177 6.614 -10.868 1.00 98.44 250 SER A O 1
ATOM 1922 N N . VAL A 1 251 ? -2.355 5.298 -9.481 1.00 98.31 251 VAL A N 1
ATOM 1923 C CA . VAL A 1 251 ? -1.924 4.031 -10.106 1.00 98.31 251 VAL A CA 1
ATOM 1924 C C . VAL A 1 251 ? -2.354 3.973 -11.570 1.00 98.31 251 VAL A C 1
ATOM 1926 O O . VAL A 1 251 ? -1.524 3.723 -12.439 1.00 98.31 251 VAL A O 1
ATOM 1929 N N . VAL A 1 252 ? -3.634 4.231 -11.861 1.00 98.31 252 VAL A N 1
ATOM 1930 C CA . VAL A 1 252 ? -4.159 4.214 -13.238 1.00 98.31 252 VAL A CA 1
ATOM 1931 C C . VAL A 1 252 ? -3.431 5.228 -14.113 1.00 98.31 252 VAL A C 1
ATOM 1933 O O . VAL A 1 252 ? -3.068 4.912 -15.245 1.00 98.31 252 VAL A O 1
ATOM 1936 N N . LEU A 1 253 ? -3.194 6.430 -13.588 1.00 97.56 253 LEU A N 1
ATOM 1937 C CA . LEU A 1 253 ? -2.481 7.476 -14.303 1.00 97.56 253 LEU A CA 1
ATOM 1938 C C . LEU A 1 253 ? -1.054 7.034 -14.667 1.00 97.56 253 LEU A C 1
ATOM 1940 O O . LEU A 1 253 ? -0.672 7.144 -15.833 1.00 97.56 253 LEU A O 1
ATOM 1944 N N . SER A 1 254 ? -0.307 6.477 -13.707 1.00 97.31 254 SER A N 1
ATOM 1945 C CA . SER A 1 254 ? 1.053 5.967 -13.922 1.00 97.31 254 SER A CA 1
ATOM 1946 C C . SER A 1 254 ? 1.094 4.777 -14.888 1.00 97.31 254 SER A C 1
ATOM 1948 O O . SER A 1 254 ? 1.973 4.717 -15.741 1.00 97.31 254 SER A O 1
ATOM 1950 N N . LEU A 1 255 ? 0.110 3.870 -14.847 1.00 95.75 255 LEU A N 1
ATOM 1951 C CA . LEU A 1 255 ? 0.009 2.765 -15.813 1.00 95.75 255 LEU A CA 1
ATOM 1952 C C . LEU A 1 255 ? -0.221 3.247 -17.257 1.00 95.75 255 LEU A C 1
ATOM 1954 O O . LEU A 1 255 ? 0.098 2.529 -18.200 1.00 95.75 255 LEU A O 1
ATOM 1958 N N . GLY A 1 256 ? -0.719 4.468 -17.468 1.00 96.00 256 GLY A N 1
ATOM 1959 C CA . GLY A 1 256 ? -0.741 5.068 -18.806 1.00 96.00 256 GLY A CA 1
ATOM 1960 C C . GLY A 1 256 ? 0.651 5.247 -19.404 1.00 96.00 256 GLY A C 1
ATOM 1961 O O . GLY A 1 256 ? 0.826 5.036 -20.601 1.00 96.00 256 GLY A O 1
ATOM 1962 N N . TYR A 1 257 ? 1.641 5.574 -18.571 1.00 95.69 257 TYR A N 1
ATOM 1963 C CA . TYR A 1 257 ? 3.035 5.691 -18.999 1.00 95.69 257 TYR A CA 1
ATOM 1964 C C . TYR A 1 257 ? 3.651 4.331 -19.303 1.00 95.69 257 TYR A C 1
ATOM 1966 O O . TYR A 1 257 ? 4.408 4.233 -20.257 1.00 95.69 257 TYR A O 1
ATOM 1974 N N . TYR A 1 258 ? 3.270 3.274 -18.579 1.00 92.75 258 TYR A N 1
ATOM 1975 C CA . TYR A 1 258 ? 3.647 1.907 -18.954 1.00 92.75 258 TYR A CA 1
ATOM 1976 C C . TYR A 1 258 ? 3.160 1.553 -20.352 1.00 92.75 258 TYR A C 1
ATOM 1978 O O . TYR A 1 258 ? 3.925 1.025 -21.150 1.00 92.75 258 TYR A O 1
ATOM 1986 N N . VAL A 1 259 ? 1.888 1.834 -20.652 1.00 92.44 259 VAL A N 1
ATOM 1987 C CA . VAL A 1 259 ? 1.321 1.534 -21.972 1.00 92.44 259 VAL A CA 1
ATOM 1988 C C . VAL A 1 259 ? 2.008 2.375 -23.045 1.00 92.44 259 VAL A C 1
ATOM 1990 O O . VAL A 1 259 ? 2.368 1.835 -24.083 1.00 92.44 259 VAL A O 1
ATOM 1993 N N . ALA A 1 260 ? 2.234 3.667 -22.790 1.00 93.88 260 ALA A N 1
ATOM 1994 C CA . ALA A 1 260 ? 2.949 4.546 -23.714 1.00 93.88 260 ALA A CA 1
ATOM 1995 C C . ALA A 1 260 ? 4.376 4.056 -23.995 1.00 93.88 260 ALA A C 1
ATOM 1997 O O . ALA A 1 260 ? 4.782 3.986 -25.150 1.00 93.88 260 ALA A O 1
ATOM 1998 N N . LEU A 1 261 ? 5.104 3.668 -22.946 1.00 91.44 261 LEU A N 1
ATOM 1999 C CA . LEU A 1 261 ? 6.450 3.121 -23.054 1.00 91.44 261 LEU A CA 1
ATOM 2000 C C . LEU A 1 261 ? 6.453 1.781 -23.790 1.00 91.44 261 LEU A C 1
ATOM 2002 O O . LEU A 1 261 ? 7.275 1.574 -24.669 1.00 91.44 261 LEU A O 1
ATOM 2006 N N . SER A 1 262 ? 5.504 0.897 -23.483 1.00 87.94 262 SER A N 1
ATOM 2007 C CA . SER A 1 262 ? 5.361 -0.383 -24.183 1.00 87.94 262 SER A CA 1
ATOM 2008 C C . SER A 1 262 ? 5.170 -0.150 -25.684 1.00 87.94 262 SER A C 1
ATOM 2010 O O . SER A 1 262 ? 5.884 -0.728 -26.494 1.00 87.94 262 SER A O 1
ATOM 2012 N N . LEU A 1 263 ? 4.258 0.749 -26.072 1.00 88.44 263 LEU A N 1
ATOM 2013 C CA . LEU A 1 263 ? 4.052 1.094 -27.481 1.00 88.44 263 LEU A CA 1
ATOM 2014 C C . LEU A 1 263 ? 5.335 1.643 -28.120 1.00 88.44 263 LEU A C 1
ATOM 2016 O O . LEU A 1 263 ? 5.732 1.154 -29.173 1.00 88.44 263 LEU A O 1
ATOM 2020 N N . HIS A 1 264 ? 6.028 2.562 -27.443 1.00 88.00 264 HIS A N 1
ATOM 2021 C CA . HIS A 1 264 ? 7.308 3.095 -27.910 1.00 88.00 264 HIS A CA 1
ATOM 2022 C C . HIS A 1 264 ? 8.356 1.992 -28.136 1.00 88.00 264 HIS A C 1
ATOM 2024 O O . HIS A 1 264 ? 8.925 1.894 -29.221 1.00 88.00 264 HIS A O 1
ATOM 2030 N N . LEU A 1 265 ? 8.573 1.111 -27.154 1.00 83.94 265 LEU A N 1
ATOM 2031 C CA . LEU A 1 265 ? 9.519 -0.005 -27.264 1.00 83.94 265 LEU A CA 1
ATOM 2032 C C . LEU A 1 265 ? 9.137 -0.955 -28.405 1.00 83.94 265 LEU A C 1
ATOM 2034 O O . LEU A 1 265 ? 10.002 -1.382 -29.166 1.00 83.94 265 LEU A O 1
ATOM 2038 N N . SER A 1 266 ? 7.840 -1.222 -28.587 1.00 80.62 266 SER A N 1
ATOM 2039 C CA . SER A 1 266 ? 7.368 -2.069 -29.685 1.00 80.62 266 SER A CA 1
ATOM 2040 C C . SER A 1 266 ? 7.636 -1.481 -31.071 1.00 80.62 266 SER A C 1
ATOM 2042 O O . SER A 1 266 ? 7.784 -2.245 -32.018 1.00 80.62 266 SER A O 1
ATOM 2044 N N . GLU A 1 267 ? 7.722 -0.152 -31.197 1.00 81.62 267 GLU A N 1
ATOM 2045 C CA . GLU A 1 267 ? 8.081 0.534 -32.444 1.00 81.62 267 GLU A CA 1
ATOM 2046 C C . GLU A 1 267 ? 9.597 0.617 -32.661 1.00 81.62 267 GLU A C 1
ATOM 2048 O O . GLU A 1 267 ? 10.067 0.502 -33.793 1.00 81.62 267 GLU A O 1
ATOM 2053 N N . VAL A 1 268 ? 10.375 0.801 -31.591 1.00 79.31 268 VAL A N 1
ATOM 2054 C CA . VAL A 1 268 ? 11.844 0.881 -31.668 1.00 79.31 268 VAL A CA 1
ATOM 2055 C C . VAL A 1 268 ? 12.460 -0.479 -32.000 1.00 79.31 268 VAL A C 1
ATOM 2057 O O . VAL A 1 268 ? 13.412 -0.547 -32.778 1.00 79.31 268 VAL A O 1
ATOM 2060 N N . TYR A 1 269 ? 11.904 -1.563 -31.457 1.00 74.19 269 TYR A N 1
ATOM 2061 C CA . TYR A 1 269 ? 12.465 -2.911 -31.561 1.00 74.19 269 TYR A CA 1
ATOM 2062 C C . TYR A 1 269 ? 11.673 -3.853 -32.481 1.00 74.19 269 TYR A C 1
ATOM 2064 O O . TYR A 1 269 ? 11.718 -5.069 -32.313 1.00 74.19 269 TYR A O 1
ATOM 2072 N N . VAL A 1 270 ? 10.983 -3.315 -33.496 1.00 67.19 270 VAL A N 1
ATOM 2073 C CA . VAL A 1 270 ? 10.144 -4.088 -34.445 1.00 67.19 270 VAL A CA 1
ATOM 2074 C C . VAL A 1 270 ? 10.866 -5.293 -35.068 1.00 67.19 270 VAL A C 1
ATOM 2076 O O . VAL A 1 270 ? 10.232 -6.314 -35.334 1.00 67.19 270 VAL A O 1
ATOM 2079 N N . ASP A 1 271 ? 12.180 -5.187 -35.281 1.00 66.56 271 ASP A N 1
ATOM 2080 C CA . ASP A 1 271 ? 12.999 -6.217 -35.929 1.00 66.56 271 ASP A CA 1
ATOM 2081 C C . ASP A 1 271 ? 13.802 -7.094 -34.945 1.00 66.56 271 ASP A C 1
ATOM 2083 O O . ASP A 1 271 ? 14.545 -7.975 -35.386 1.00 66.56 271 ASP A O 1
ATOM 2087 N N . ASP A 1 272 ? 13.666 -6.886 -33.629 1.00 62.75 272 ASP A N 1
ATOM 2088 C CA . ASP A 1 272 ? 14.332 -7.704 -32.611 1.00 62.75 272 ASP A CA 1
ATOM 2089 C C . ASP A 1 272 ? 13.370 -8.774 -32.057 1.00 62.75 272 ASP A C 1
ATOM 2091 O O . ASP A 1 272 ? 12.493 -8.468 -31.246 1.00 62.75 272 ASP A O 1
ATOM 2095 N N . PRO A 1 273 ? 13.508 -10.054 -32.456 1.00 55.88 273 PRO A N 1
ATOM 2096 C CA . PRO A 1 273 ? 12.645 -11.127 -31.964 1.00 55.88 273 PRO A CA 1
ATOM 2097 C C . PRO A 1 273 ? 12.828 -11.413 -30.465 1.00 55.88 273 PRO A C 1
ATOM 2099 O O . PRO A 1 273 ? 12.027 -12.163 -29.904 1.00 55.88 273 PRO A O 1
ATOM 2102 N N . TYR A 1 274 ? 13.865 -10.855 -29.832 1.00 54.34 274 TYR A N 1
ATOM 2103 C CA . TYR A 1 274 ? 14.136 -11.011 -28.407 1.00 54.34 274 TYR A CA 1
ATOM 2104 C C . TYR A 1 274 ? 13.562 -9.877 -27.556 1.00 54.34 274 TYR A C 1
ATOM 2106 O O . TYR A 1 274 ? 13.350 -10.100 -26.372 1.00 54.34 274 TYR A O 1
ATOM 2114 N N . ASN A 1 275 ? 13.220 -8.728 -28.146 1.00 60.00 275 ASN A N 1
ATOM 2115 C CA . ASN A 1 275 ? 12.711 -7.562 -27.420 1.00 60.00 275 ASN A CA 1
ATOM 2116 C C . ASN A 1 275 ? 11.194 -7.378 -27.613 1.00 60.00 275 ASN A C 1
ATOM 2118 O O . ASN A 1 275 ? 10.684 -6.327 -28.009 1.00 60.00 275 ASN A O 1
ATOM 2122 N N . ALA A 1 276 ? 10.456 -8.469 -27.401 1.00 62.66 276 ALA A N 1
ATOM 2123 C CA . ALA A 1 276 ? 9.004 -8.486 -27.498 1.00 62.66 276 ALA A CA 1
ATOM 2124 C C . ALA A 1 276 ? 8.384 -8.275 -26.115 1.00 62.66 276 ALA A C 1
ATOM 2126 O O . ALA A 1 276 ? 8.704 -9.005 -25.184 1.00 62.66 276 ALA A O 1
ATOM 2127 N N . ILE A 1 277 ? 7.423 -7.354 -25.995 1.00 71.31 277 ILE A N 1
ATOM 2128 C CA . ILE A 1 277 ? 6.626 -7.187 -24.768 1.00 71.31 277 ILE A CA 1
ATOM 2129 C C . ILE A 1 277 ? 6.003 -8.530 -24.374 1.00 71.31 277 ILE A C 1
ATOM 2131 O O . ILE A 1 277 ? 5.169 -9.086 -25.102 1.00 71.31 277 ILE A O 1
ATOM 2135 N N . VAL A 1 278 ? 6.351 -9.031 -23.189 1.00 78.69 278 VAL A N 1
ATOM 2136 C CA . VAL A 1 278 ? 5.892 -10.340 -22.722 1.00 78.69 278 VAL A CA 1
ATOM 2137 C C . VAL A 1 278 ? 4.789 -10.175 -21.678 1.00 78.69 278 VAL A C 1
ATOM 2139 O O . VAL A 1 278 ? 5.035 -9.894 -20.512 1.00 78.69 278 VAL A O 1
ATOM 2142 N N . LEU A 1 279 ? 3.530 -10.392 -22.076 1.00 84.12 279 LEU A N 1
ATOM 2143 C CA . LEU A 1 279 ? 2.372 -10.181 -21.187 1.00 84.12 279 LEU A CA 1
ATOM 2144 C C . LEU A 1 279 ? 1.987 -11.399 -20.334 1.00 84.12 279 LEU A C 1
ATOM 2146 O O . LEU A 1 279 ? 1.265 -11.258 -19.346 1.00 84.12 279 LEU A O 1
ATOM 2150 N N . TRP A 1 280 ? 2.419 -12.609 -20.697 1.00 86.94 280 TRP A N 1
ATOM 2151 C CA . TRP A 1 280 ? 2.004 -13.826 -19.989 1.00 86.94 280 TRP A CA 1
ATOM 2152 C C . TRP A 1 280 ? 2.481 -13.921 -18.520 1.00 86.94 280 TRP A C 1
ATOM 2154 O O . TRP A 1 280 ? 1.727 -14.505 -17.734 1.00 86.94 280 TRP A O 1
ATOM 2164 N N . PRO A 1 281 ? 3.620 -13.328 -18.081 1.00 89.69 281 PRO A N 1
ATOM 2165 C CA . PRO A 1 281 ? 4.007 -13.295 -16.669 1.00 89.69 281 PRO A CA 1
ATOM 2166 C C . PRO A 1 281 ? 2.934 -12.671 -15.774 1.00 89.69 281 PRO A C 1
ATOM 2168 O O . PRO A 1 281 ? 2.745 -13.119 -14.646 1.00 89.69 281 PRO A O 1
ATOM 2171 N N . LEU A 1 282 ? 2.137 -11.725 -16.290 1.00 90.81 282 LEU A N 1
ATOM 2172 C CA . LEU A 1 282 ? 1.001 -11.145 -15.567 1.00 90.81 282 LEU A CA 1
ATOM 2173 C C . LEU A 1 282 ? -0.031 -12.211 -15.154 1.00 90.81 282 LEU A C 1
ATOM 2175 O O . LEU A 1 282 ? -0.606 -12.145 -14.063 1.00 90.81 282 LEU A O 1
ATOM 2179 N N . LEU A 1 283 ? -0.261 -13.216 -16.007 1.00 92.94 283 LEU A N 1
ATOM 2180 C CA . LEU A 1 283 ? -1.208 -14.298 -15.730 1.00 92.94 283 LEU A CA 1
ATOM 2181 C C . LEU A 1 283 ? -0.739 -15.167 -14.557 1.00 92.94 283 LEU A C 1
ATOM 2183 O O . LEU A 1 283 ? -1.551 -15.607 -13.742 1.00 92.94 283 LEU A O 1
ATOM 2187 N N . VAL A 1 284 ? 0.568 -15.399 -14.455 1.00 94.12 284 VAL A N 1
ATOM 2188 C CA . VAL A 1 284 ? 1.144 -16.250 -13.409 1.00 94.12 284 VAL A CA 1
ATOM 2189 C C . VAL A 1 284 ? 1.372 -15.466 -12.125 1.00 94.12 284 VAL A C 1
ATOM 2191 O O . VAL A 1 284 ? 1.038 -15.950 -11.054 1.00 94.12 284 VAL A O 1
ATOM 2194 N N . ILE A 1 285 ? 1.896 -14.250 -12.205 1.00 94.19 285 ILE A N 1
ATOM 2195 C CA . ILE A 1 285 ? 2.360 -13.528 -11.021 1.00 94.19 285 ILE A CA 1
ATOM 2196 C C . ILE A 1 285 ? 1.251 -12.679 -10.388 1.00 94.19 285 ILE A C 1
ATOM 2198 O O . ILE A 1 285 ? 1.254 -12.464 -9.178 1.00 94.19 285 ILE A O 1
ATOM 2202 N N . VAL A 1 286 ? 0.257 -12.227 -11.159 1.00 94.50 286 VAL A N 1
ATOM 2203 C CA . VAL A 1 286 ? -0.849 -11.407 -10.629 1.00 94.50 286 VAL A CA 1
ATOM 2204 C C . VAL A 1 286 ? -2.167 -12.169 -10.647 1.00 94.50 286 VAL A C 1
ATOM 2206 O O . VAL A 1 286 ? -2.842 -12.261 -9.618 1.00 94.50 286 VAL A O 1
ATOM 2209 N N . VAL A 1 287 ? -2.551 -12.746 -11.790 1.00 96.50 287 VAL A N 1
ATOM 2210 C CA . VAL A 1 287 ? -3.878 -13.371 -11.928 1.00 96.50 287 VAL A CA 1
ATOM 2211 C C . VAL A 1 287 ? -3.989 -14.643 -11.087 1.00 96.50 287 VAL A C 1
ATOM 2213 O O . VAL A 1 287 ? -4.966 -14.789 -10.353 1.00 96.50 287 VAL A O 1
ATOM 2216 N N . LEU A 1 288 ? -3.004 -15.544 -11.130 1.00 96.69 288 LEU A N 1
ATOM 2217 C CA . LEU A 1 288 ? -3.038 -16.785 -10.348 1.00 96.69 288 LEU A CA 1
ATOM 2218 C C . LEU A 1 288 ? -3.102 -16.529 -8.823 1.00 96.69 288 LEU A C 1
ATOM 2220 O O . LEU A 1 288 ? -4.010 -17.080 -8.193 1.00 96.69 288 LEU A O 1
ATOM 2224 N N . PRO A 1 289 ? -2.269 -15.664 -8.208 1.00 97.50 289 PRO A N 1
ATOM 2225 C CA . PRO A 1 289 ? -2.434 -15.285 -6.803 1.00 97.50 289 PRO A CA 1
ATOM 2226 C C . PRO A 1 289 ? -3.802 -14.679 -6.486 1.00 97.50 289 PRO A C 1
ATOM 2228 O O . PRO A 1 289 ? -4.418 -15.045 -5.483 1.00 97.50 289 PRO A O 1
ATOM 2231 N N . CYS A 1 290 ? -4.339 -13.820 -7.359 1.00 97.19 290 CYS A N 1
ATOM 2232 C CA . CYS A 1 290 ? -5.698 -13.295 -7.202 1.00 97.19 290 CYS A CA 1
ATOM 2233 C C . CYS A 1 290 ? -6.756 -14.414 -7.208 1.00 97.19 290 CYS A C 1
ATOM 2235 O O . CYS A 1 290 ? -7.690 -14.376 -6.406 1.00 97.19 290 CYS A O 1
ATOM 2237 N N . LEU A 1 291 ? -6.614 -15.436 -8.062 1.00 98.06 291 LEU A N 1
ATOM 2238 C CA . LEU A 1 291 ? -7.507 -16.601 -8.080 1.00 98.06 291 LEU A CA 1
ATOM 2239 C C . LEU A 1 291 ? -7.414 -17.417 -6.783 1.00 98.06 291 LEU A C 1
ATOM 2241 O O . LEU A 1 291 ? -8.448 -17.861 -6.276 1.00 98.06 291 LEU A O 1
ATOM 2245 N N . VAL A 1 292 ? -6.215 -17.563 -6.207 1.00 97.69 292 VAL A N 1
ATOM 2246 C CA . VAL A 1 292 ? -6.038 -18.155 -4.869 1.00 97.69 292 VAL A CA 1
ATOM 2247 C C . VAL A 1 292 ? -6.769 -17.316 -3.817 1.00 97.69 292 VAL A C 1
ATOM 2249 O O . VAL A 1 292 ? -7.510 -17.866 -3.003 1.00 97.69 292 VAL A O 1
ATOM 2252 N N . GLY A 1 293 ? -6.661 -15.987 -3.880 1.00 97.38 293 GLY A N 1
ATOM 2253 C CA . GLY A 1 293 ? -7.422 -15.070 -3.028 1.00 97.38 293 GLY A CA 1
ATOM 2254 C C . GLY A 1 293 ? -8.941 -15.245 -3.154 1.00 97.38 293 GLY A C 1
ATOM 2255 O O . GLY A 1 293 ? -9.648 -15.311 -2.148 1.00 97.38 293 GLY A O 1
ATOM 2256 N N . VAL A 1 294 ? -9.456 -15.410 -4.377 1.00 97.88 294 VAL A N 1
ATOM 2257 C CA . VAL A 1 294 ? -10.877 -15.717 -4.625 1.00 97.88 294 VAL A CA 1
ATOM 2258 C C . VAL A 1 294 ? -11.268 -17.068 -4.021 1.00 97.88 294 VAL A C 1
ATOM 2260 O O . VAL A 1 294 ? -12.358 -17.189 -3.456 1.00 97.88 294 VAL A O 1
ATOM 2263 N N . ALA A 1 295 ? -10.406 -18.082 -4.109 1.00 98.00 295 ALA A N 1
ATOM 2264 C CA . ALA A 1 295 ? -10.650 -19.380 -3.487 1.00 98.00 295 ALA A CA 1
ATOM 2265 C C . ALA A 1 295 ? -10.725 -19.263 -1.955 1.00 98.00 295 ALA A C 1
ATOM 2267 O O . ALA A 1 295 ? -11.691 -19.741 -1.361 1.00 98.00 295 ALA A O 1
ATOM 2268 N N . LEU A 1 296 ? -9.782 -18.555 -1.325 1.00 97.12 296 LEU A N 1
ATOM 2269 C CA . LEU A 1 296 ? -9.795 -18.279 0.117 1.00 97.12 296 LEU A CA 1
ATOM 2270 C C . LEU A 1 296 ? -11.053 -17.515 0.545 1.00 97.12 296 LEU A C 1
ATOM 2272 O O . LEU A 1 296 ? -11.711 -17.899 1.516 1.00 97.12 296 LEU A O 1
ATOM 2276 N N . HIS A 1 297 ? -11.455 -16.504 -0.231 1.00 97.25 297 HIS A N 1
ATOM 2277 C CA . HIS A 1 297 ? -12.698 -15.781 0.009 1.00 97.25 297 HIS A CA 1
ATOM 2278 C C . HIS A 1 297 ? -13.907 -16.715 -0.001 1.00 97.25 297 HIS A C 1
ATOM 2280 O O . HIS A 1 297 ? -14.715 -16.692 0.923 1.00 97.25 297 HIS A O 1
ATOM 2286 N N . ARG A 1 298 ? -14.017 -17.594 -1.002 1.00 97.38 298 ARG A N 1
ATOM 2287 C CA . ARG A 1 298 ? -15.122 -18.561 -1.082 1.00 97.38 298 ARG A CA 1
ATOM 2288 C C . ARG A 1 298 ? -15.150 -19.526 0.103 1.00 97.38 298 ARG A C 1
ATOM 2290 O O . ARG A 1 298 ? -16.241 -19.870 0.551 1.00 97.38 298 ARG A O 1
ATOM 2297 N N . LEU A 1 299 ? -13.990 -19.928 0.623 1.00 96.19 299 LEU A N 1
ATOM 2298 C CA . LEU A 1 299 ? -13.894 -20.825 1.780 1.00 96.19 299 LEU A CA 1
ATOM 2299 C C . LEU A 1 299 ? -14.392 -20.176 3.083 1.00 96.19 299 LEU A C 1
ATOM 2301 O O . LEU A 1 299 ? -14.977 -20.870 3.911 1.00 96.19 299 LEU A O 1
ATOM 2305 N N . GLY A 1 300 ? -14.183 -18.867 3.268 1.00 96.19 300 GLY A N 1
ATOM 2306 C CA . GLY A 1 300 ? -14.535 -18.150 4.503 1.00 96.19 300 GLY A CA 1
ATOM 2307 C C . GLY A 1 300 ? -15.780 -17.253 4.437 1.00 96.19 300 GLY A C 1
ATOM 2308 O O . GLY A 1 300 ? -16.256 -16.798 5.475 1.00 96.19 300 GLY A O 1
ATOM 2309 N N . ALA A 1 301 ? -16.328 -16.976 3.247 1.00 96.81 301 ALA A N 1
ATOM 2310 C CA . ALA A 1 301 ? -17.339 -15.929 3.048 1.00 96.81 301 ALA A CA 1
ATOM 2311 C C . ALA A 1 301 ? -18.650 -16.159 3.814 1.00 96.81 301 ALA A C 1
ATOM 2313 O O . ALA A 1 301 ? -19.321 -15.200 4.196 1.00 96.81 301 ALA A O 1
ATOM 2314 N N . SER A 1 302 ? -19.049 -17.415 4.027 1.00 97.25 302 SER A N 1
ATOM 2315 C CA . SER A 1 302 ? -20.241 -17.724 4.826 1.00 97.25 302 SER A CA 1
ATOM 2316 C C . SER A 1 302 ? -20.050 -17.289 6.280 1.00 97.25 302 SER A C 1
ATOM 2318 O O . SER A 1 302 ? -20.852 -16.519 6.806 1.00 97.25 302 SER A O 1
ATOM 2320 N N . ASP A 1 303 ? -18.948 -17.719 6.888 1.00 96.94 303 ASP A N 1
ATOM 2321 C CA . ASP A 1 303 ? -18.651 -17.470 8.298 1.00 96.94 303 ASP A CA 1
ATOM 2322 C C . ASP A 1 303 ? -18.345 -15.991 8.540 1.00 96.94 303 ASP A C 1
ATOM 2324 O O . ASP A 1 303 ? -18.809 -15.424 9.524 1.00 96.94 303 ASP A O 1
ATOM 2328 N N . LEU A 1 304 ? -17.670 -15.332 7.590 1.00 96.56 304 LEU A N 1
ATOM 2329 C CA . LEU A 1 304 ? -17.442 -13.887 7.625 1.00 96.56 304 LEU A CA 1
ATOM 2330 C C . LEU A 1 304 ? -18.753 -13.095 7.621 1.00 96.56 304 LEU A C 1
ATOM 2332 O O . LEU A 1 304 ? -18.904 -12.153 8.397 1.00 96.56 304 LEU A O 1
ATOM 2336 N N . ARG A 1 305 ? -19.719 -13.474 6.772 1.00 96.19 305 ARG A N 1
ATOM 2337 C CA . ARG A 1 305 ? -21.026 -12.801 6.727 1.00 96.19 305 ARG A CA 1
ATOM 2338 C C . ARG A 1 305 ? -21.809 -12.994 8.020 1.00 96.19 305 ARG A C 1
ATOM 2340 O O . ARG A 1 305 ? -22.375 -12.023 8.508 1.00 96.19 305 ARG A O 1
ATOM 2347 N N . HIS A 1 306 ? -21.831 -14.206 8.575 1.00 96.06 306 HIS A N 1
ATOM 2348 C CA . HIS A 1 306 ? -22.501 -14.461 9.853 1.00 96.06 306 HIS A CA 1
ATOM 2349 C C . HIS A 1 306 ? -21.839 -13.699 11.004 1.00 96.06 306 HIS A C 1
ATOM 2351 O O . HIS A 1 306 ? -22.538 -13.055 11.778 1.00 96.06 306 HIS A O 1
ATOM 2357 N N . LEU A 1 307 ? -20.506 -13.694 11.069 1.00 95.75 307 LEU A N 1
ATOM 2358 C CA . LEU A 1 307 ? -19.765 -12.983 12.107 1.00 95.75 307 LEU A CA 1
ATOM 2359 C C . LEU A 1 307 ? -20.031 -11.469 12.067 1.00 95.75 307 LEU A C 1
ATOM 2361 O O . LEU A 1 307 ? -20.333 -10.867 13.097 1.00 95.75 307 LEU A O 1
ATOM 2365 N N . ARG A 1 308 ? -20.011 -10.871 10.867 1.00 94.62 308 ARG A N 1
ATOM 2366 C CA . ARG A 1 308 ? -20.331 -9.448 10.671 1.00 94.62 308 ARG A CA 1
ATOM 2367 C C . ARG A 1 308 ? -21.790 -9.120 10.951 1.00 94.62 308 ARG A C 1
ATOM 2369 O O . ARG A 1 308 ? -22.075 -8.059 11.497 1.00 94.62 308 ARG A O 1
ATOM 2376 N N . ALA A 1 309 ? -22.716 -10.022 10.624 1.00 94.88 309 ALA A N 1
ATOM 2377 C CA . ALA A 1 309 ? -24.125 -9.864 10.984 1.00 94.88 309 ALA A CA 1
ATOM 2378 C C . ALA A 1 309 ? -24.332 -9.858 12.510 1.00 94.88 309 ALA A C 1
ATOM 2380 O O . ALA A 1 309 ? -25.253 -9.206 12.994 1.00 94.88 309 ALA A O 1
ATOM 2381 N N . SER A 1 310 ? -23.453 -10.527 13.264 1.00 92.81 310 SER A N 1
ATOM 2382 C CA . SER A 1 310 ? -23.402 -10.464 14.729 1.00 92.81 310 SER A CA 1
ATOM 2383 C C . SER A 1 310 ? -22.675 -9.228 15.280 1.00 92.81 310 SER A C 1
ATOM 2385 O O . SER A 1 310 ? -22.616 -9.072 16.493 1.00 92.81 310 SER A O 1
ATOM 2387 N N . GLY A 1 311 ? -22.140 -8.345 14.429 1.00 92.12 311 GLY A N 1
ATOM 2388 C CA . GLY A 1 311 ? -21.463 -7.111 14.844 1.00 92.12 311 GLY A CA 1
ATOM 2389 C C . GLY A 1 311 ? -19.990 -7.275 15.228 1.00 92.12 311 GLY A C 1
ATOM 2390 O O . GLY A 1 311 ? -19.429 -6.372 15.845 1.00 92.12 311 GLY A O 1
ATOM 2391 N N . TYR A 1 312 ? -19.357 -8.397 14.868 1.00 93.75 312 TYR A N 1
ATOM 2392 C CA . TYR A 1 312 ? -17.957 -8.677 15.192 1.00 93.75 312 TYR A CA 1
ATOM 2393 C C . TYR A 1 312 ? -17.079 -8.767 13.941 1.00 93.75 312 TYR A C 1
ATOM 2395 O O . TYR A 1 312 ? -17.542 -9.109 12.851 1.00 93.75 312 TYR A O 1
ATOM 2403 N N . GLU A 1 313 ? -15.784 -8.508 14.122 1.00 92.88 313 GLU A N 1
ATOM 2404 C CA . GLU A 1 313 ? -14.762 -8.688 13.089 1.00 92.88 313 GLU A CA 1
ATOM 2405 C C . GLU A 1 313 ? -13.931 -9.958 13.350 1.00 92.88 313 GLU A C 1
ATOM 2407 O O . GLU A 1 313 ? -13.702 -10.321 14.510 1.00 92.88 313 GLU A O 1
ATOM 2412 N N . PRO A 1 314 ? -13.442 -10.647 12.299 1.00 93.69 314 PRO A N 1
ATOM 2413 C CA . PRO A 1 314 ? -12.670 -11.880 12.447 1.00 93.69 314 PRO A CA 1
ATOM 2414 C C . PRO A 1 314 ? -11.460 -11.684 13.350 1.00 93.69 314 PRO A C 1
ATOM 2416 O O . PRO A 1 314 ? -10.606 -10.854 13.046 1.00 93.69 314 PRO A O 1
ATOM 2419 N N . GLY A 1 315 ? -11.351 -12.470 14.421 1.00 92.06 315 GLY A N 1
ATOM 2420 C CA . GLY A 1 315 ? -10.205 -12.483 15.335 1.00 92.06 315 GLY A CA 1
ATOM 2421 C C . GLY A 1 315 ? -10.066 -11.246 16.228 1.00 92.06 315 GLY A C 1
ATOM 2422 O O . GLY A 1 315 ? -9.008 -11.068 16.825 1.00 92.06 315 GLY A O 1
ATOM 2423 N N . VAL A 1 316 ? -11.086 -10.384 16.306 1.00 94.56 316 VAL A N 1
ATOM 2424 C CA . VAL A 1 316 ? -11.112 -9.222 17.207 1.00 94.56 316 VAL A CA 1
ATOM 2425 C C . VAL A 1 316 ? -12.059 -9.501 18.369 1.00 94.56 316 VAL A C 1
ATOM 2427 O O . VAL A 1 316 ? -13.212 -9.876 18.156 1.00 94.56 316 VAL A O 1
ATOM 2430 N N . LEU A 1 317 ? -11.574 -9.305 19.593 1.00 94.00 317 LEU A N 1
ATOM 2431 C CA . LEU A 1 317 ? -12.371 -9.483 20.803 1.00 94.00 317 LEU A CA 1
ATOM 2432 C C . LEU A 1 317 ? -13.418 -8.365 20.973 1.00 94.00 317 LEU A C 1
ATOM 2434 O O . LEU A 1 317 ? -13.212 -7.245 20.485 1.00 94.00 317 LEU A O 1
ATOM 2438 N N . PRO A 1 318 ? -14.537 -8.641 21.672 1.00 91.62 318 PRO A N 1
ATOM 2439 C CA . PRO A 1 318 ? -15.526 -7.622 22.011 1.00 91.62 318 PRO A CA 1
ATOM 2440 C C . PRO A 1 318 ? -14.915 -6.442 22.780 1.00 91.62 318 PRO A C 1
ATOM 2442 O O . PRO A 1 318 ? -13.914 -6.578 23.485 1.00 91.62 318 PRO A O 1
ATOM 2445 N N . VAL A 1 319 ? -15.536 -5.267 22.654 1.00 88.88 319 VAL A N 1
ATOM 2446 C CA . VAL A 1 319 ? -15.087 -4.050 23.345 1.00 88.88 319 VAL A CA 1
ATOM 2447 C C . VAL A 1 319 ? -15.085 -4.278 24.861 1.00 88.88 319 VAL A C 1
ATOM 2449 O O . VAL A 1 319 ? -16.054 -4.790 25.412 1.00 88.88 319 VAL A O 1
ATOM 2452 N N . GLY A 1 320 ? -13.995 -3.890 25.526 1.00 86.44 320 GLY A N 1
ATOM 2453 C CA . GLY A 1 320 ? -13.835 -4.001 26.980 1.00 86.44 320 GLY A CA 1
ATOM 2454 C C . GLY A 1 320 ? -13.295 -5.345 27.477 1.00 86.44 320 GLY A C 1
ATOM 2455 O O . GLY A 1 320 ? -12.803 -5.397 28.601 1.00 86.44 320 GLY A O 1
ATOM 2456 N N . ILE A 1 321 ? -13.294 -6.397 26.651 1.00 89.12 321 ILE A N 1
ATOM 2457 C CA . ILE A 1 321 ? -12.758 -7.715 27.023 1.00 89.12 321 ILE A CA 1
ATOM 2458 C C . ILE A 1 321 ? -11.267 -7.785 26.677 1.00 89.12 321 ILE A C 1
ATOM 2460 O O . ILE A 1 321 ? -10.880 -7.549 25.528 1.00 89.12 321 ILE A O 1
ATOM 2464 N N . SER A 1 322 ? -10.425 -8.095 27.667 1.00 91.12 322 SER A N 1
ATOM 2465 C CA . SER A 1 322 ? -8.987 -8.301 27.452 1.00 91.12 322 SER A CA 1
ATOM 2466 C C . SER A 1 322 ? -8.681 -9.704 26.935 1.00 91.12 322 SER A C 1
ATOM 2468 O O . SER A 1 322 ? -9.462 -10.641 27.114 1.00 91.12 322 SER A O 1
ATOM 2470 N N . LEU A 1 323 ? -7.511 -9.871 26.310 1.00 91.19 323 LEU A N 1
ATOM 2471 C CA . LEU A 1 323 ? -7.075 -11.193 25.846 1.00 91.19 323 LEU A CA 1
ATOM 2472 C C . LEU A 1 323 ? -6.934 -12.176 27.014 1.00 91.19 323 LEU A C 1
ATOM 2474 O O . LEU A 1 323 ? -7.347 -13.324 26.909 1.00 91.19 323 LEU A O 1
ATOM 2478 N N . LYS A 1 324 ? -6.420 -11.694 28.147 1.00 90.19 324 LYS A N 1
ATOM 2479 C CA . LYS A 1 324 ? -6.271 -12.488 29.366 1.00 90.19 324 LYS A CA 1
ATOM 2480 C C . LYS A 1 324 ? -7.623 -13.020 29.857 1.00 90.19 324 LYS A C 1
ATOM 2482 O O . LYS A 1 324 ? -7.744 -14.207 30.116 1.00 90.19 324 LYS A O 1
ATOM 2487 N N . GLN A 1 325 ? -8.653 -12.172 29.908 1.00 89.06 325 GLN A N 1
ATOM 2488 C CA . GLN A 1 325 ? -10.006 -12.602 30.286 1.00 89.06 325 GLN A CA 1
ATOM 2489 C C . GLN A 1 325 ? -10.569 -13.666 29.340 1.00 89.06 325 GLN A C 1
ATOM 2491 O O . GLN A 1 325 ? -11.235 -14.593 29.788 1.00 89.06 325 GLN A O 1
ATOM 2496 N N . TRP A 1 326 ? -10.295 -13.534 28.042 1.00 90.12 326 TRP A N 1
ATOM 2497 C CA . TRP A 1 326 ? -10.733 -14.496 27.033 1.00 90.12 326 TRP A CA 1
ATOM 2498 C C . TRP A 1 326 ? -10.075 -15.871 27.197 1.00 90.12 326 TRP A C 1
ATOM 2500 O O . TRP A 1 326 ? -10.716 -16.897 26.985 1.00 90.12 326 TRP A O 1
ATOM 2510 N N . GLU A 1 327 ? -8.791 -15.893 27.557 1.00 89.8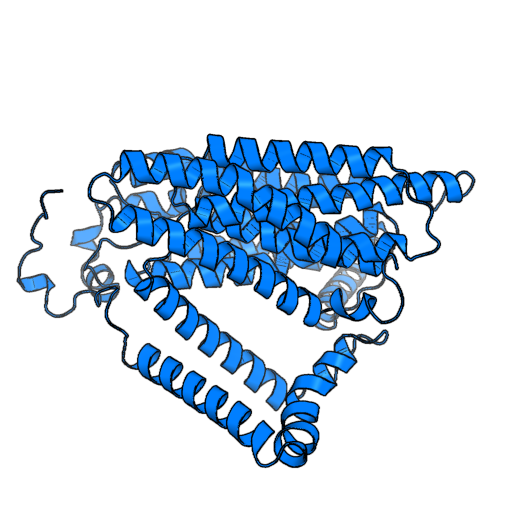1 327 GLU A N 1
ATOM 2511 C CA . GLU A 1 327 ? -8.007 -17.121 27.728 1.00 89.81 327 GLU A CA 1
ATOM 2512 C C . GLU A 1 327 ? -8.219 -17.785 29.097 1.00 89.81 327 GLU A C 1
ATOM 2514 O O . GLU A 1 327 ? -8.147 -19.012 29.190 1.00 89.81 327 GLU A O 1
ATOM 2519 N N . ASP A 1 328 ? -8.502 -16.999 30.139 1.00 90.38 328 ASP A N 1
ATOM 2520 C CA . ASP A 1 328 ? -8.693 -17.486 31.510 1.00 90.38 328 ASP A CA 1
ATOM 2521 C C . ASP A 1 328 ? -10.021 -18.255 31.691 1.00 90.38 328 ASP A C 1
ATOM 2523 O O . ASP A 1 328 ? -10.092 -19.144 32.543 1.00 90.38 328 ASP A O 1
ATOM 2527 N N . ASP A 1 329 ? -11.053 -17.976 30.879 1.00 86.31 329 ASP A N 1
ATOM 2528 C CA . ASP A 1 329 ? -12.331 -18.714 30.886 1.00 86.31 329 ASP A CA 1
ATOM 2529 C C . ASP A 1 329 ? -12.784 -19.159 29.477 1.00 86.31 329 ASP A C 1
ATOM 2531 O O . ASP A 1 329 ? -13.720 -18.601 28.896 1.00 86.31 329 ASP A O 1
ATOM 2535 N N . PRO A 1 330 ? -12.160 -20.208 28.904 1.00 86.00 330 PRO A N 1
ATOM 2536 C CA . PRO A 1 330 ? -12.511 -20.688 27.568 1.00 86.00 330 PRO A CA 1
ATOM 2537 C C . PRO A 1 330 ? -13.953 -21.201 27.456 1.00 86.00 330 PRO A C 1
ATOM 2539 O O . PRO A 1 330 ? -14.547 -21.128 26.383 1.00 86.00 330 PRO A O 1
ATOM 2542 N N . ALA A 1 331 ? -14.519 -21.726 28.549 1.00 86.88 331 ALA A N 1
ATOM 2543 C CA . ALA A 1 331 ? -15.862 -22.302 28.551 1.00 86.88 331 ALA A CA 1
ATOM 2544 C C . ALA A 1 331 ? -16.944 -21.218 28.432 1.00 86.88 331 ALA A C 1
ATOM 2546 O O . ALA A 1 331 ? -17.951 -21.432 27.758 1.00 86.88 331 ALA A O 1
ATOM 2547 N N . ALA A 1 332 ? -16.727 -20.038 29.024 1.00 85.19 332 ALA A N 1
ATOM 2548 C CA . ALA A 1 332 ? -17.645 -18.909 28.886 1.00 85.19 332 ALA A CA 1
ATOM 2549 C C . ALA A 1 332 ? -17.745 -18.379 27.443 1.00 85.19 332 ALA A C 1
ATOM 2551 O O . ALA A 1 332 ? -18.798 -17.877 27.043 1.00 85.19 332 ALA A O 1
ATOM 2552 N N . PHE A 1 333 ? -16.673 -18.502 26.652 1.00 87.75 333 PHE A N 1
ATOM 2553 C CA . PHE A 1 333 ? -16.592 -17.941 25.298 1.00 87.75 333 PHE A CA 1
ATOM 2554 C C . PHE A 1 333 ? -16.668 -18.979 24.169 1.00 87.75 333 PHE A C 1
ATOM 2556 O O . PHE A 1 333 ? -16.677 -18.590 23.000 1.00 87.75 333 PHE A O 1
ATOM 2563 N N . GLU A 1 334 ? -16.781 -20.273 24.482 1.00 87.88 334 GLU A N 1
ATOM 2564 C CA . GLU A 1 334 ? -16.805 -21.363 23.492 1.00 87.88 334 GLU A CA 1
ATOM 2565 C C . GLU A 1 334 ? -17.905 -21.170 22.433 1.00 87.88 334 GLU A C 1
ATOM 2567 O O . GLU A 1 334 ? -17.675 -21.344 21.233 1.00 87.88 334 GLU A O 1
ATOM 2572 N N . ASP A 1 335 ? -19.092 -20.735 22.864 1.00 89.50 335 ASP A N 1
ATOM 2573 C CA . ASP A 1 335 ? -20.234 -20.494 21.980 1.00 89.50 335 ASP A CA 1
ATOM 2574 C C . ASP A 1 335 ? -20.245 -19.107 21.324 1.00 89.50 335 ASP A C 1
ATOM 2576 O O . ASP A 1 335 ? -21.090 -18.825 20.464 1.00 89.50 335 ASP A O 1
ATOM 2580 N N . HIS A 1 336 ? -19.302 -18.234 21.684 1.00 92.50 336 HIS A N 1
ATOM 2581 C CA . HIS A 1 336 ? -19.261 -16.875 21.167 1.00 92.50 336 HIS A CA 1
ATOM 2582 C C . HIS A 1 336 ? -18.957 -16.875 19.653 1.00 92.50 336 HIS A C 1
ATOM 2584 O O . HIS A 1 336 ? -18.056 -17.591 19.199 1.00 92.50 336 HIS A O 1
ATOM 2590 N N . PRO A 1 337 ? -19.635 -16.038 18.834 1.00 92.69 337 PRO A N 1
ATOM 2591 C CA . PRO A 1 337 ? -19.422 -15.997 17.383 1.00 92.69 337 PRO A CA 1
ATOM 2592 C C . PRO A 1 337 ? -17.957 -15.800 16.978 1.00 92.69 337 PRO A C 1
ATOM 2594 O O . PRO A 1 337 ? -17.488 -16.434 16.033 1.00 92.69 337 PRO A O 1
ATOM 2597 N N . VAL A 1 338 ? -17.225 -14.954 17.714 1.00 92.25 338 VAL A N 1
ATOM 2598 C CA . VAL A 1 338 ? -15.784 -14.731 17.503 1.00 92.25 338 VAL A CA 1
ATOM 2599 C C . VAL A 1 338 ? -15.001 -16.035 17.627 1.00 92.25 338 VAL A C 1
ATOM 2601 O O . VAL A 1 338 ? -14.160 -16.285 16.772 1.00 92.25 338 VAL A O 1
ATOM 2604 N N . GLU A 1 339 ? -15.283 -16.897 18.601 1.00 92.31 339 GLU A N 1
ATOM 2605 C CA . GLU A 1 339 ? -14.518 -18.138 18.744 1.00 92.31 339 GLU A CA 1
ATOM 2606 C C . GLU A 1 339 ? -14.891 -19.160 17.667 1.00 92.31 339 GLU A C 1
ATOM 2608 O O . GLU A 1 339 ? -14.029 -19.736 17.000 1.00 92.31 339 GLU A O 1
ATOM 2613 N N . ARG A 1 340 ? -16.193 -19.304 17.405 1.00 92.69 340 ARG A N 1
ATOM 2614 C CA . ARG A 1 340 ? -16.715 -20.309 16.471 1.00 92.69 340 ARG A CA 1
ATOM 2615 C C . ARG A 1 340 ? -16.423 -20.009 15.005 1.00 92.69 340 ARG A C 1
ATOM 2617 O O . ARG A 1 340 ? -16.198 -20.935 14.226 1.00 92.69 340 ARG A O 1
ATOM 2624 N N . LEU A 1 341 ? -16.480 -18.738 14.607 1.00 95.31 341 LEU A N 1
ATOM 2625 C CA . LEU A 1 341 ? -16.479 -18.340 13.196 1.00 95.31 341 LEU A CA 1
ATOM 2626 C C . LEU A 1 341 ? -15.164 -17.698 12.747 1.00 95.31 341 LEU A C 1
ATOM 2628 O O . LEU A 1 341 ? -14.844 -17.772 11.558 1.00 95.31 341 LEU A O 1
ATOM 2632 N N . SER A 1 342 ? -14.375 -17.097 13.653 1.00 94.25 342 SER A N 1
ATOM 2633 C CA . SER A 1 342 ? -13.218 -16.276 13.250 1.00 94.25 342 SER A CA 1
ATOM 2634 C C . SER A 1 342 ? -12.199 -17.032 12.416 1.00 94.25 342 SER A C 1
ATOM 2636 O O . SER A 1 342 ? -11.708 -16.471 11.445 1.00 94.25 342 SER A O 1
ATOM 2638 N N . ASN A 1 343 ? -11.905 -18.296 12.731 1.00 93.81 343 ASN A N 1
ATOM 2639 C CA . ASN A 1 343 ? -10.838 -19.039 12.049 1.00 93.81 343 ASN A CA 1
ATOM 2640 C C . ASN A 1 343 ? -11.085 -19.137 10.533 1.00 93.81 343 ASN A C 1
ATOM 2642 O O . ASN A 1 343 ? -10.181 -18.904 9.733 1.00 93.81 343 ASN A O 1
ATOM 2646 N N . ARG A 1 344 ? -12.323 -19.446 10.128 1.00 94.62 344 ARG A N 1
ATOM 2647 C CA . ARG A 1 344 ? -12.713 -19.522 8.712 1.00 94.62 344 ARG A CA 1
ATOM 2648 C C . ARG A 1 344 ? -13.046 -18.156 8.132 1.00 94.62 344 ARG A C 1
ATOM 2650 O O . ARG A 1 344 ? -12.631 -17.871 7.013 1.00 94.62 344 ARG A O 1
ATOM 2657 N N . ALA A 1 345 ? -13.725 -17.298 8.893 1.00 96.12 345 ALA A N 1
ATOM 2658 C CA . ALA A 1 345 ? -14.015 -15.927 8.480 1.00 96.12 345 ALA A CA 1
ATOM 2659 C C . ALA A 1 345 ? -12.734 -15.150 8.127 1.00 96.12 345 ALA A C 1
ATOM 2661 O O . ALA A 1 345 ? -12.720 -14.384 7.164 1.00 96.12 345 ALA A O 1
ATOM 2662 N N . MET A 1 346 ? -11.640 -15.407 8.852 1.00 95.44 346 MET A N 1
ATOM 2663 C CA . MET A 1 346 ? -10.328 -14.807 8.620 1.00 95.44 346 MET A CA 1
ATOM 2664 C C . MET A 1 346 ? -9.815 -15.060 7.201 1.00 95.44 346 MET A C 1
ATOM 2666 O O . MET A 1 346 ? -9.268 -14.144 6.592 1.00 95.44 346 MET A O 1
ATOM 2670 N N . LEU A 1 347 ? -10.035 -16.256 6.643 1.00 95.81 347 LEU A N 1
ATOM 2671 C CA . LEU A 1 347 ? -9.601 -16.607 5.284 1.00 95.81 347 LEU A CA 1
ATOM 2672 C C . LEU A 1 347 ? -10.254 -15.725 4.217 1.00 95.81 347 LEU A C 1
ATOM 2674 O O . LEU A 1 347 ? -9.659 -15.476 3.173 1.00 95.81 347 LEU A O 1
ATOM 2678 N N . ALA A 1 348 ? -11.470 -15.243 4.485 1.00 96.56 348 ALA A N 1
ATOM 2679 C CA . ALA A 1 348 ? -12.193 -14.357 3.586 1.00 96.56 348 ALA A CA 1
ATOM 2680 C C . ALA A 1 348 ? -11.942 -12.868 3.841 1.00 96.56 348 ALA A C 1
ATOM 2682 O O . ALA A 1 348 ? -12.446 -12.043 3.074 1.00 96.56 348 ALA A O 1
ATOM 2683 N N . SER A 1 349 ? -11.182 -12.528 4.886 1.00 94.94 349 SER A N 1
ATOM 2684 C CA . SER A 1 349 ? -10.829 -11.146 5.189 1.00 94.94 349 SER A CA 1
ATOM 2685 C C . SER A 1 349 ? -9.783 -10.617 4.195 1.00 94.94 349 SER A C 1
ATOM 2687 O O . SER A 1 349 ? -8.836 -11.336 3.853 1.00 94.94 349 SER A O 1
ATOM 2689 N N . PRO A 1 350 ? -9.887 -9.347 3.766 1.00 94.81 350 PRO A N 1
ATOM 2690 C CA . PRO A 1 350 ? -8.848 -8.676 2.988 1.00 94.81 350 PRO A CA 1
ATOM 2691 C C . PRO A 1 350 ? -7.466 -8.733 3.644 1.00 94.81 350 PRO A C 1
ATOM 2693 O O . PRO A 1 350 ? -6.474 -8.832 2.931 1.00 94.81 350 PRO A O 1
ATOM 2696 N N . LEU A 1 351 ? -7.398 -8.756 4.982 1.00 93.56 351 LEU A N 1
ATOM 2697 C CA . LEU A 1 351 ? -6.146 -8.902 5.733 1.00 93.56 351 LEU A CA 1
ATOM 2698 C C . LEU A 1 351 ? -5.360 -10.149 5.307 1.00 93.56 351 LEU A C 1
ATOM 2700 O O . LEU A 1 351 ? -4.173 -10.059 5.008 1.00 93.56 351 LEU A O 1
ATOM 2704 N N . VAL A 1 352 ? -6.020 -11.308 5.241 1.00 95.12 352 VAL A N 1
ATOM 2705 C CA . VAL A 1 352 ? -5.368 -12.551 4.805 1.00 95.12 352 VAL A CA 1
ATOM 2706 C C . VAL A 1 352 ? -5.200 -12.591 3.296 1.00 95.12 352 VAL A C 1
ATOM 2708 O O . VAL A 1 352 ? -4.124 -12.941 2.817 1.00 95.12 352 VAL A O 1
ATOM 2711 N N . ILE A 1 353 ? -6.238 -12.230 2.542 1.00 97.06 353 ILE A N 1
ATOM 2712 C CA . ILE A 1 353 ? -6.223 -12.367 1.082 1.00 97.06 353 ILE A CA 1
ATOM 2713 C C . ILE A 1 353 ? -5.092 -11.542 0.469 1.00 97.06 353 ILE A C 1
ATOM 2715 O O . ILE A 1 353 ? -4.332 -12.070 -0.337 1.00 97.06 353 ILE A O 1
ATOM 2719 N N . LEU A 1 354 ? -4.949 -10.274 0.856 1.00 96.19 354 LEU A N 1
ATOM 2720 C CA . LEU A 1 354 ? -3.951 -9.386 0.260 1.00 96.19 354 LEU A CA 1
ATOM 2721 C C . LEU A 1 354 ? -2.523 -9.772 0.655 1.00 96.19 354 LEU A C 1
ATOM 2723 O O . LEU A 1 354 ? -1.616 -9.709 -0.171 1.00 96.19 354 LEU A O 1
ATOM 2727 N N . MET A 1 355 ? -2.334 -10.248 1.886 1.00 95.31 355 MET A N 1
ATOM 2728 C CA . MET A 1 355 ? -1.062 -10.803 2.344 1.00 95.31 355 MET A CA 1
ATOM 2729 C C . MET A 1 355 ? -0.671 -12.059 1.550 1.00 95.31 355 MET A C 1
ATOM 2731 O O . MET A 1 355 ? 0.476 -12.180 1.124 1.00 95.31 355 MET A O 1
ATOM 2735 N N . VAL A 1 356 ? -1.624 -12.971 1.315 1.00 97.00 356 VAL A N 1
ATOM 2736 C CA . VAL A 1 356 ? -1.416 -14.166 0.483 1.00 97.00 356 VAL A CA 1
ATOM 2737 C C . VAL A 1 356 ? -1.081 -13.778 -0.947 1.00 97.00 356 VAL A C 1
ATOM 2739 O O . VAL A 1 356 ? -0.081 -14.252 -1.474 1.00 97.00 356 VAL A O 1
ATOM 2742 N N . VAL A 1 357 ? -1.867 -12.888 -1.555 1.00 97.25 357 VAL A N 1
ATOM 2743 C CA . VAL A 1 357 ? -1.611 -12.401 -2.916 1.00 97.25 357 VAL A CA 1
ATOM 2744 C C . VAL A 1 357 ? -0.201 -11.823 -3.014 1.00 97.25 357 VAL A C 1
ATOM 2746 O O . VAL A 1 357 ? 0.554 -12.259 -3.872 1.00 97.25 357 VAL A O 1
ATOM 2749 N N . GLY A 1 358 ? 0.188 -10.934 -2.097 1.00 95.75 358 GLY A N 1
ATOM 2750 C CA . GLY A 1 358 ? 1.511 -10.312 -2.111 1.00 95.75 358 GLY A CA 1
ATOM 2751 C C . GLY A 1 358 ? 2.665 -11.311 -2.026 1.00 95.75 358 GLY A C 1
ATOM 2752 O O . GLY A 1 358 ? 3.577 -11.260 -2.843 1.00 95.75 358 GLY A O 1
ATOM 2753 N N . GLN A 1 359 ? 2.627 -12.245 -1.073 1.00 96.31 359 GLN A N 1
ATOM 2754 C CA . GLN A 1 359 ? 3.713 -13.222 -0.900 1.00 96.31 359 GLN A CA 1
ATOM 2755 C C . GLN A 1 359 ? 3.786 -14.242 -2.043 1.00 96.31 359 GLN A C 1
ATOM 2757 O O . GLN A 1 359 ? 4.877 -14.679 -2.405 1.00 96.31 359 GLN A O 1
ATOM 2762 N N . LEU A 1 360 ? 2.639 -14.627 -2.613 1.00 97.06 360 LEU A N 1
ATOM 2763 C CA . LEU A 1 360 ? 2.610 -15.505 -3.780 1.00 97.06 360 LEU A CA 1
ATOM 2764 C C . LEU A 1 360 ? 3.121 -14.792 -5.032 1.00 97.06 360 LEU A C 1
ATOM 2766 O O . LEU A 1 360 ? 3.876 -15.397 -5.786 1.00 97.06 360 LEU A O 1
ATOM 2770 N N . SER A 1 361 ? 2.734 -13.530 -5.244 1.00 96.06 361 SER A N 1
ATOM 2771 C CA . SER A 1 361 ? 3.239 -12.723 -6.356 1.00 96.06 361 SER A CA 1
ATOM 2772 C C . SER A 1 361 ? 4.760 -12.609 -6.301 1.00 96.06 361 SER A C 1
ATOM 2774 O O . SER A 1 361 ? 5.407 -12.894 -7.295 1.00 96.06 361 SER A O 1
ATOM 2776 N N . ASP A 1 362 ? 5.334 -12.304 -5.140 1.00 93.88 362 ASP A N 1
ATOM 2777 C CA . ASP A 1 362 ? 6.789 -12.253 -4.952 1.00 93.88 362 ASP A CA 1
ATOM 2778 C C . ASP A 1 362 ? 7.481 -13.575 -5.309 1.00 93.88 362 ASP A C 1
ATOM 2780 O O . ASP A 1 362 ? 8.316 -13.641 -6.204 1.00 93.88 362 ASP A O 1
ATOM 2784 N N . GLY A 1 363 ? 7.056 -14.672 -4.669 1.00 92.62 363 GLY A N 1
ATOM 2785 C CA . GLY A 1 363 ? 7.667 -15.981 -4.890 1.00 92.62 363 GLY A CA 1
ATOM 2786 C C . GLY A 1 363 ? 7.602 -16.434 -6.350 1.00 92.62 363 GLY A C 1
ATOM 2787 O O . GLY A 1 363 ? 8.568 -16.992 -6.866 1.00 92.62 363 GLY A O 1
ATOM 2788 N N . LEU A 1 364 ? 6.476 -16.182 -7.025 1.00 94.62 364 LEU A N 1
ATOM 2789 C CA . LEU A 1 364 ? 6.306 -16.506 -8.441 1.00 94.62 364 LEU A CA 1
ATOM 2790 C C . LEU A 1 364 ? 7.093 -15.562 -9.357 1.00 94.62 364 LEU A C 1
ATOM 2792 O O . LEU A 1 364 ? 7.560 -16.019 -10.398 1.00 94.62 364 LEU A O 1
ATOM 2796 N N . ALA A 1 365 ? 7.250 -14.288 -8.987 1.00 91.31 365 ALA A N 1
ATOM 2797 C CA . ALA A 1 365 ? 8.032 -13.322 -9.750 1.00 91.31 365 ALA A CA 1
ATOM 2798 C C . ALA A 1 365 ? 9.514 -13.691 -9.765 1.00 91.31 365 ALA A C 1
ATOM 2800 O O . ALA A 1 365 ? 10.080 -13.839 -10.845 1.00 91.31 365 ALA A O 1
ATOM 2801 N N . THR A 1 366 ? 10.102 -13.947 -8.593 1.00 88.19 366 THR A N 1
ATOM 2802 C CA . THR A 1 366 ? 11.499 -14.387 -8.466 1.00 88.19 366 THR A CA 1
ATOM 2803 C C . THR A 1 366 ? 11.733 -15.701 -9.208 1.00 88.19 366 THR A C 1
ATOM 2805 O O . THR A 1 366 ? 12.707 -15.842 -9.944 1.00 88.19 366 THR A O 1
ATOM 2808 N N . PHE A 1 367 ? 10.812 -16.662 -9.068 1.00 89.75 367 PHE A N 1
ATOM 2809 C CA . PHE A 1 367 ? 10.899 -17.930 -9.787 1.00 89.75 367 PHE A CA 1
ATOM 2810 C C . PHE A 1 367 ? 10.923 -17.729 -11.309 1.00 89.75 367 PHE A C 1
ATOM 2812 O O . PHE A 1 367 ? 11.830 -18.227 -11.971 1.00 89.75 367 PHE A O 1
ATOM 2819 N N . LEU A 1 368 ? 9.958 -16.992 -11.871 1.00 89.00 368 LEU A N 1
ATOM 2820 C CA . LEU A 1 368 ? 9.921 -16.743 -13.314 1.00 89.00 368 LEU A CA 1
ATOM 2821 C C . LEU A 1 368 ? 11.139 -15.937 -13.773 1.00 89.00 368 LEU A C 1
ATOM 2823 O O . LEU A 1 368 ? 11.766 -16.306 -14.762 1.00 89.00 368 LEU A O 1
ATOM 2827 N N . GLY A 1 369 ? 11.488 -14.867 -13.061 1.00 84.50 369 GLY A N 1
ATOM 2828 C CA . GLY A 1 369 ? 12.585 -13.983 -13.439 1.00 84.50 369 GLY A CA 1
ATOM 2829 C C . GLY A 1 369 ? 13.919 -14.711 -13.561 1.00 84.50 369 GLY A C 1
ATOM 2830 O O . GLY A 1 369 ? 14.594 -14.566 -14.577 1.00 84.50 369 GLY A O 1
ATOM 2831 N N . LEU A 1 370 ? 14.266 -15.547 -12.582 1.00 82.75 370 LEU A N 1
ATOM 2832 C CA . LEU A 1 370 ? 15.562 -16.225 -12.556 1.00 82.75 370 LEU A CA 1
ATOM 2833 C C . LEU A 1 370 ? 15.575 -17.536 -13.352 1.00 82.75 370 LEU A C 1
ATOM 2835 O O . LEU A 1 370 ? 16.477 -17.754 -14.156 1.00 82.75 370 LEU A O 1
ATOM 2839 N N . ASP A 1 371 ? 14.587 -18.416 -13.148 1.00 82.50 371 ASP A N 1
ATOM 2840 C CA . ASP A 1 371 ? 14.618 -19.764 -13.738 1.00 82.50 371 ASP A CA 1
ATOM 2841 C C . ASP A 1 371 ? 14.081 -19.796 -15.180 1.00 82.50 371 ASP A C 1
ATOM 2843 O O . ASP A 1 371 ? 14.452 -20.694 -15.937 1.00 82.50 371 ASP A O 1
ATOM 2847 N N . VAL A 1 372 ? 13.206 -18.857 -15.573 1.00 83.38 372 VAL A N 1
ATOM 2848 C CA . VAL A 1 372 ? 12.572 -18.843 -16.910 1.00 83.38 372 VAL A CA 1
ATOM 2849 C C . VAL A 1 372 ? 13.154 -17.758 -17.812 1.00 83.38 372 VAL A C 1
ATOM 2851 O O . VAL A 1 372 ? 13.419 -18.033 -18.980 1.00 83.38 372 VAL A O 1
ATOM 2854 N N . PHE A 1 373 ? 13.350 -16.545 -17.290 1.00 78.69 373 PHE A N 1
ATOM 2855 C CA . PHE A 1 373 ? 13.849 -15.408 -18.072 1.00 78.69 373 PHE A CA 1
ATOM 2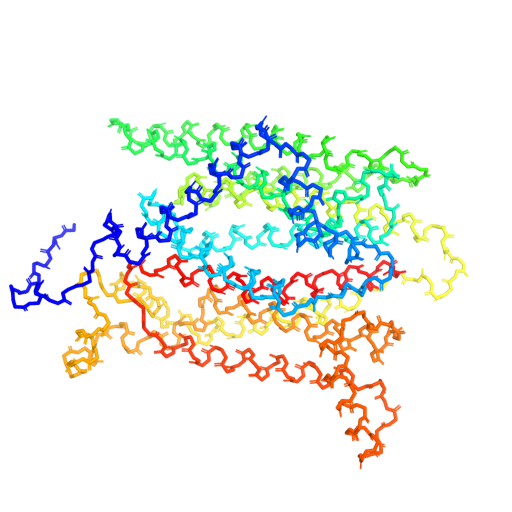856 C C . PHE A 1 373 ? 15.356 -15.150 -17.911 1.00 78.69 373 PHE A C 1
ATOM 2858 O O . PHE A 1 373 ? 15.929 -14.418 -18.711 1.00 78.69 373 PHE A O 1
ATOM 2865 N N . GLY A 1 374 ? 16.022 -15.779 -16.936 1.00 68.00 374 GLY A N 1
ATOM 2866 C CA . GLY A 1 374 ? 17.475 -15.693 -16.772 1.00 68.00 374 GLY A CA 1
ATOM 2867 C C . GLY A 1 374 ? 17.993 -14.345 -16.255 1.00 68.00 374 GLY A C 1
ATOM 2868 O O . GLY A 1 374 ? 19.169 -14.041 -16.455 1.00 68.00 374 GLY A O 1
ATOM 2869 N N . TYR A 1 375 ? 17.154 -13.537 -15.597 1.00 63.91 375 TYR A N 1
ATOM 2870 C CA . TYR A 1 375 ? 17.610 -12.318 -14.919 1.00 63.91 375 TYR A CA 1
ATOM 2871 C C . TYR A 1 375 ? 18.541 -12.655 -13.743 1.00 63.91 375 TYR A C 1
ATOM 2873 O O . TYR A 1 375 ? 18.523 -13.762 -13.208 1.00 63.91 375 TYR A O 1
ATOM 2881 N N . GLY A 1 376 ? 19.371 -11.693 -13.331 1.00 54.03 376 GLY A N 1
ATOM 2882 C CA . GLY A 1 376 ? 20.218 -11.818 -12.142 1.00 54.03 376 GLY A CA 1
ATOM 2883 C C . GLY A 1 376 ? 19.485 -11.401 -10.864 1.00 54.03 376 GLY A C 1
ATOM 2884 O O . GLY A 1 376 ? 18.860 -10.340 -10.827 1.00 54.03 376 GLY A O 1
ATOM 2885 N N . GLU A 1 377 ? 19.596 -12.209 -9.808 1.00 53.34 377 GLU A N 1
ATOM 2886 C CA . GLU A 1 377 ? 19.114 -11.864 -8.466 1.00 53.34 377 GLU A CA 1
ATOM 2887 C C . GLU A 1 377 ? 20.019 -10.793 -7.844 1.00 53.34 377 GLU A C 1
ATOM 2889 O O . GLU A 1 377 ? 21.244 -10.903 -7.899 1.00 53.34 377 GLU A O 1
ATOM 2894 N N . LYS A 1 378 ? 19.423 -9.758 -7.239 1.00 48.53 378 LYS A N 1
ATOM 2895 C CA . LYS A 1 378 ? 20.170 -8.662 -6.596 1.00 48.53 378 LYS A CA 1
ATOM 2896 C C . LYS A 1 378 ? 20.191 -8.764 -5.064 1.00 48.53 378 LYS A C 1
ATOM 2898 O O . LYS A 1 378 ? 20.939 -8.028 -4.432 1.00 48.53 378 LYS A O 1
ATOM 2903 N N . HIS A 1 379 ? 19.403 -9.650 -4.439 1.00 50.97 379 HIS A N 1
ATOM 2904 C CA . HIS A 1 379 ? 19.280 -9.712 -2.977 1.00 50.97 379 HIS A CA 1
ATOM 2905 C C . HIS A 1 379 ? 20.016 -10.900 -2.328 1.00 50.97 379 HIS A C 1
ATOM 2907 O O . HIS A 1 379 ? 19.707 -12.063 -2.577 1.00 50.97 379 HIS A O 1
ATOM 2913 N N . VAL A 1 380 ? 20.906 -10.606 -1.369 1.00 48.91 380 VAL A N 1
ATOM 2914 C CA . VAL A 1 380 ? 21.758 -11.585 -0.651 1.00 48.91 380 VAL A CA 1
ATOM 2915 C C . VAL A 1 380 ? 20.960 -12.667 0.100 1.00 48.91 380 VAL A C 1
ATOM 2917 O O . VAL A 1 380 ? 21.348 -13.836 0.128 1.00 48.91 380 VAL A O 1
ATOM 2920 N N . ALA A 1 381 ? 19.826 -12.309 0.715 1.00 51.81 381 ALA A N 1
ATOM 2921 C CA . ALA A 1 381 ? 18.996 -13.264 1.458 1.00 51.81 381 ALA A CA 1
ATOM 2922 C C . ALA A 1 381 ? 18.229 -14.226 0.532 1.00 51.81 381 ALA A C 1
ATOM 2924 O O . ALA A 1 381 ? 18.129 -15.418 0.833 1.00 51.81 381 ALA A O 1
ATOM 2925 N N . SER A 1 382 ? 17.726 -13.723 -0.600 1.00 58.69 382 SER A N 1
ATOM 2926 C CA . SER A 1 382 ? 17.114 -14.540 -1.653 1.00 58.69 382 SER A CA 1
ATOM 2927 C C . SER A 1 382 ? 18.159 -15.449 -2.293 1.00 58.69 382 SER A C 1
ATOM 2929 O O . SER A 1 382 ? 17.906 -16.644 -2.439 1.00 58.69 382 SER A O 1
ATOM 2931 N N . GLN A 1 383 ? 19.368 -14.932 -2.543 1.00 65.69 383 GLN A N 1
ATOM 2932 C CA . GLN A 1 383 ? 20.489 -15.700 -3.082 1.00 65.69 383 GLN A CA 1
ATOM 2933 C C . GLN A 1 383 ? 20.818 -16.921 -2.214 1.00 65.69 383 GLN A C 1
ATOM 2935 O O . GLN A 1 383 ? 20.930 -18.027 -2.729 1.00 65.69 383 GLN A O 1
ATOM 2940 N N . GLY A 1 384 ? 20.856 -16.772 -0.885 1.00 68.81 384 GLY A N 1
ATOM 2941 C CA . GLY A 1 384 ? 21.101 -17.903 0.016 1.00 68.81 384 GLY A CA 1
ATOM 2942 C C . GLY A 1 384 ? 20.037 -19.010 -0.062 1.00 68.81 384 GLY A C 1
ATOM 2943 O O . GLY A 1 384 ? 20.363 -20.191 0.075 1.00 68.81 384 GLY A O 1
ATOM 2944 N N . VAL A 1 385 ? 18.768 -18.657 -0.305 1.00 71.56 385 VAL A N 1
ATOM 2945 C CA . VAL A 1 385 ? 17.688 -19.630 -0.550 1.00 71.56 385 VAL A CA 1
ATOM 2946 C C . VAL A 1 385 ? 17.842 -20.281 -1.924 1.00 71.56 385 VAL A C 1
ATOM 2948 O O . VAL A 1 385 ? 17.680 -21.496 -2.043 1.00 71.56 385 VAL A O 1
ATOM 2951 N N . ILE A 1 386 ? 18.188 -19.498 -2.944 1.00 76.00 386 ILE A N 1
ATOM 2952 C CA . ILE A 1 386 ? 18.411 -19.977 -4.312 1.00 76.00 386 ILE A CA 1
ATOM 2953 C C . ILE A 1 386 ? 19.588 -20.957 -4.349 1.00 76.00 386 ILE A C 1
ATOM 2955 O O . ILE A 1 386 ? 19.462 -22.026 -4.935 1.00 76.00 386 ILE A O 1
ATOM 2959 N N . ASP A 1 387 ? 20.674 -20.696 -3.621 1.00 79.19 387 ASP A N 1
ATOM 2960 C CA . ASP A 1 387 ? 21.825 -21.601 -3.508 1.00 79.19 387 ASP A CA 1
ATOM 2961 C C . ASP A 1 387 ? 21.461 -22.943 -2.843 1.00 79.19 387 ASP A C 1
ATOM 2963 O O . ASP A 1 387 ? 22.099 -23.975 -3.073 1.00 79.19 387 ASP A O 1
ATOM 2967 N N . ILE A 1 388 ? 20.453 -22.958 -1.963 1.00 81.06 388 ILE A N 1
ATOM 2968 C CA . ILE A 1 388 ? 19.899 -24.209 -1.424 1.00 81.06 388 ILE A CA 1
ATOM 2969 C C . ILE A 1 388 ? 19.097 -24.927 -2.513 1.00 81.06 388 ILE A C 1
ATOM 2971 O O . ILE A 1 388 ? 19.272 -26.131 -2.685 1.00 81.06 388 ILE A O 1
ATOM 2975 N N . GLY A 1 389 ? 18.271 -24.200 -3.269 1.00 81.75 389 GLY A N 1
ATOM 2976 C CA . GLY A 1 389 ? 17.552 -24.735 -4.428 1.00 81.75 389 GLY A CA 1
ATOM 2977 C C . GLY A 1 389 ? 18.489 -25.337 -5.479 1.00 81.75 389 GLY A C 1
ATOM 2978 O O . GLY A 1 389 ? 18.258 -26.454 -5.933 1.00 81.75 389 GLY A O 1
ATOM 2979 N N . SER A 1 390 ? 19.597 -24.661 -5.781 1.00 79.88 390 SER A N 1
ATOM 2980 C CA . SER A 1 390 ? 20.652 -25.135 -6.682 1.00 79.88 390 SER A CA 1
ATOM 2981 C C . SER A 1 390 ? 21.268 -26.452 -6.195 1.00 79.88 390 SER A C 1
ATOM 2983 O O . SER A 1 390 ? 21.310 -27.437 -6.928 1.00 79.88 390 SER A O 1
ATOM 2985 N N . ARG A 1 391 ? 21.617 -26.546 -4.904 1.00 85.25 391 ARG A N 1
ATOM 2986 C CA . ARG A 1 391 ? 22.099 -27.803 -4.300 1.00 85.25 391 ARG A CA 1
ATOM 2987 C C . ARG A 1 391 ? 21.067 -28.930 -4.356 1.00 85.25 391 ARG A C 1
ATOM 2989 O O . ARG A 1 391 ? 21.432 -30.094 -4.521 1.00 85.25 391 ARG A O 1
ATOM 2996 N N . ILE A 1 392 ? 19.780 -28.607 -4.216 1.00 84.25 392 ILE A N 1
ATOM 2997 C CA . ILE A 1 392 ? 18.696 -29.581 -4.382 1.00 84.25 392 ILE A CA 1
ATOM 2998 C C . ILE A 1 392 ? 18.638 -30.055 -5.838 1.00 84.25 392 ILE A C 1
ATOM 3000 O O . ILE A 1 392 ? 18.583 -31.266 -6.059 1.00 84.25 392 ILE A O 1
ATOM 3004 N N . ASN A 1 393 ? 18.716 -29.140 -6.809 1.00 86.25 393 ASN A N 1
ATOM 3005 C CA . ASN A 1 393 ? 18.763 -29.470 -8.232 1.00 86.25 393 ASN A CA 1
ATOM 3006 C C . ASN A 1 393 ? 19.929 -30.419 -8.547 1.00 86.25 393 ASN A C 1
ATOM 3008 O O . ASN A 1 393 ? 19.701 -31.480 -9.127 1.00 86.25 393 ASN A O 1
ATOM 3012 N N . GLU A 1 394 ? 21.139 -30.108 -8.073 1.00 85.31 394 GLU A N 1
ATOM 3013 C CA . GLU A 1 394 ? 22.322 -30.968 -8.217 1.00 85.31 394 GLU A CA 1
ATOM 3014 C C . GLU A 1 394 ? 22.101 -32.362 -7.606 1.00 85.31 394 GLU A C 1
ATOM 3016 O O . GLU A 1 394 ? 22.436 -33.377 -8.215 1.00 85.31 394 GLU A O 1
ATOM 3021 N N . SER A 1 395 ? 21.498 -32.432 -6.414 1.00 86.94 395 SER A N 1
ATOM 3022 C CA . SER A 1 395 ? 21.251 -33.704 -5.722 1.00 86.94 395 SER A CA 1
ATOM 3023 C C . SER A 1 395 ? 20.184 -34.583 -6.386 1.00 86.94 395 SER A C 1
ATOM 3025 O O . SER A 1 395 ? 20.227 -35.807 -6.252 1.00 86.94 395 SER A O 1
ATOM 3027 N N . LEU A 1 396 ? 19.224 -33.972 -7.087 1.00 84.81 396 LEU A N 1
ATOM 3028 C CA . LEU A 1 396 ? 18.100 -34.649 -7.738 1.00 84.81 396 LEU A CA 1
ATOM 3029 C C . LEU A 1 396 ? 18.303 -34.835 -9.251 1.00 84.81 396 LEU A C 1
ATOM 3031 O O . LEU A 1 396 ? 17.481 -35.496 -9.885 1.00 84.81 396 LEU A O 1
ATOM 3035 N N . GLY A 1 397 ? 19.379 -34.283 -9.821 1.00 81.12 397 GLY A N 1
ATOM 3036 C CA . GLY A 1 397 ? 19.647 -34.302 -11.261 1.00 81.12 397 GLY A CA 1
ATOM 3037 C C . GLY A 1 397 ? 18.659 -33.455 -12.069 1.00 81.12 397 GLY A C 1
ATOM 3038 O O . GLY A 1 397 ? 18.231 -33.872 -13.142 1.00 81.12 397 GLY A O 1
ATOM 3039 N N . ILE A 1 398 ? 18.230 -32.313 -11.525 1.00 82.69 398 ILE A N 1
ATOM 3040 C CA . ILE A 1 398 ? 17.321 -31.376 -12.196 1.00 82.69 398 ILE A CA 1
ATOM 3041 C C . ILE A 1 398 ? 18.160 -30.342 -12.955 1.00 82.69 398 ILE A C 1
ATOM 3043 O O . ILE A 1 398 ? 18.764 -29.472 -12.338 1.00 82.69 398 ILE A O 1
ATOM 3047 N N . ASP A 1 399 ? 18.134 -30.393 -14.288 1.00 77.56 399 ASP A N 1
ATOM 3048 C CA . ASP A 1 399 ? 18.856 -29.448 -15.165 1.00 77.56 399 ASP A CA 1
ATOM 3049 C C . ASP A 1 399 ? 18.061 -28.153 -15.463 1.00 77.56 399 ASP A C 1
ATOM 3051 O O . ASP A 1 399 ? 18.411 -27.380 -16.353 1.00 77.56 399 ASP A O 1
ATOM 3055 N N . PHE A 1 400 ? 16.942 -27.930 -14.767 1.00 79.06 400 PHE A N 1
ATOM 3056 C CA . PHE A 1 400 ? 16.043 -26.796 -14.991 1.00 79.06 400 PHE A CA 1
ATOM 3057 C C . PHE A 1 400 ? 16.278 -25.665 -13.981 1.00 79.06 400 PHE A C 1
ATOM 3059 O O . PHE A 1 400 ? 16.119 -25.867 -12.773 1.00 79.06 400 PHE A O 1
ATOM 3066 N N . GLY A 1 401 ? 16.554 -24.465 -14.499 1.00 76.50 401 GLY A N 1
ATOM 3067 C CA . GLY A 1 401 ? 16.690 -23.237 -13.715 1.00 76.50 401 GLY A CA 1
ATOM 3068 C C . GLY A 1 401 ? 17.929 -23.198 -12.813 1.00 76.50 401 GLY A C 1
ATOM 3069 O O . GLY A 1 401 ? 18.687 -24.162 -12.706 1.00 76.50 401 GLY A O 1
ATOM 3070 N N . VAL A 1 402 ? 18.119 -22.070 -12.131 1.00 81.75 402 VAL A N 1
ATOM 3071 C CA . VAL A 1 402 ? 19.175 -21.871 -11.123 1.00 81.75 402 VAL A CA 1
ATOM 3072 C C . VAL A 1 402 ? 18.747 -22.334 -9.724 1.00 81.75 402 VAL A C 1
ATOM 3074 O O . VAL A 1 402 ? 19.560 -22.350 -8.804 1.00 81.75 402 VAL A O 1
ATOM 3077 N N . GLY A 1 403 ? 17.481 -22.734 -9.554 1.00 82.31 403 GLY A N 1
ATOM 3078 C CA . GLY A 1 403 ? 16.919 -23.217 -8.288 1.00 82.31 403 GLY A CA 1
ATOM 3079 C C . GLY A 1 403 ? 15.971 -22.224 -7.609 1.00 82.31 403 GLY A C 1
ATOM 3080 O O . GLY A 1 403 ? 15.594 -22.430 -6.452 1.00 82.31 403 GLY A O 1
ATOM 3081 N N . ALA A 1 404 ? 15.553 -21.163 -8.305 1.00 85.31 404 ALA A N 1
ATOM 3082 C CA . ALA A 1 404 ? 14.666 -20.133 -7.765 1.00 85.31 404 ALA A CA 1
ATOM 3083 C C . ALA A 1 404 ? 13.249 -20.641 -7.461 1.00 85.31 404 ALA A C 1
ATOM 3085 O O . ALA A 1 404 ? 12.566 -20.091 -6.595 1.00 85.31 404 ALA A O 1
ATOM 3086 N N . TRP A 1 405 ? 12.812 -21.743 -8.079 1.00 86.88 405 TRP A N 1
ATOM 3087 C CA . TRP A 1 405 ? 11.554 -22.419 -7.737 1.00 86.88 405 TRP A CA 1
ATOM 3088 C C . TRP A 1 405 ? 11.434 -22.732 -6.235 1.00 86.88 405 TRP A C 1
ATOM 3090 O O . TRP A 1 405 ? 10.333 -22.712 -5.675 1.00 86.88 405 TRP A O 1
ATOM 3100 N N . PHE A 1 406 ? 12.558 -22.982 -5.553 1.00 87.69 406 PHE A N 1
ATOM 3101 C CA . PHE A 1 406 ? 12.569 -23.264 -4.122 1.00 87.69 406 PHE A CA 1
ATOM 3102 C C . PHE A 1 406 ? 12.168 -22.037 -3.290 1.00 87.69 406 PHE A C 1
ATOM 3104 O O . PHE A 1 406 ? 11.459 -22.174 -2.291 1.00 87.69 406 PHE A O 1
ATOM 3111 N N . PHE A 1 407 ? 12.522 -20.829 -3.738 1.00 87.75 407 PHE A N 1
ATOM 3112 C CA . PHE A 1 407 ? 12.083 -19.584 -3.108 1.00 87.75 407 PHE A CA 1
ATOM 3113 C C . PHE A 1 407 ? 10.555 -19.446 -3.137 1.00 87.75 407 PHE A C 1
ATOM 3115 O O . PHE A 1 407 ? 9.943 -19.151 -2.106 1.00 87.75 407 PHE A O 1
ATOM 3122 N N . ALA A 1 408 ? 9.915 -19.767 -4.269 1.00 90.69 408 ALA A N 1
ATOM 3123 C CA . ALA A 1 408 ? 8.456 -19.787 -4.376 1.00 90.69 408 ALA A CA 1
ATOM 3124 C C . ALA A 1 408 ? 7.817 -20.770 -3.377 1.00 90.69 408 ALA A C 1
ATOM 3126 O O . ALA A 1 408 ? 6.831 -20.439 -2.713 1.00 90.69 408 ALA A O 1
ATOM 3127 N N . VAL A 1 409 ? 8.403 -21.961 -3.210 1.00 92.88 409 VAL A N 1
ATOM 3128 C CA . VAL A 1 409 ? 7.934 -22.961 -2.235 1.00 92.88 409 VAL A CA 1
ATOM 3129 C C . VAL A 1 409 ? 8.056 -22.444 -0.801 1.00 92.88 409 VAL A C 1
ATOM 3131 O O . VAL A 1 409 ? 7.102 -22.574 -0.028 1.00 92.88 409 VAL A O 1
ATOM 3134 N N . ILE A 1 410 ? 9.181 -21.815 -0.441 1.00 91.38 410 ILE A N 1
ATOM 3135 C CA . ILE A 1 410 ? 9.349 -21.200 0.884 1.00 91.38 410 ILE A CA 1
ATOM 3136 C C . ILE A 1 410 ? 8.308 -20.104 1.105 1.00 91.38 410 ILE A C 1
ATOM 3138 O O . ILE A 1 410 ? 7.685 -20.076 2.165 1.00 91.38 410 ILE A O 1
ATOM 3142 N N . LYS A 1 411 ? 8.068 -19.233 0.119 1.00 92.12 411 LYS A N 1
ATOM 3143 C CA . LYS A 1 411 ? 7.056 -18.168 0.208 1.00 92.12 411 LYS A CA 1
ATOM 3144 C C . LYS A 1 411 ? 5.653 -18.729 0.434 1.00 92.12 411 LYS A C 1
ATOM 3146 O O . LYS A 1 411 ? 4.945 -18.248 1.320 1.00 92.12 411 LYS A O 1
ATOM 3151 N N . ILE A 1 412 ? 5.279 -19.793 -0.283 1.00 95.31 412 ILE A N 1
ATOM 3152 C CA . ILE A 1 412 ? 4.004 -20.505 -0.088 1.00 95.31 412 ILE A CA 1
ATOM 3153 C C . ILE A 1 412 ? 3.911 -21.091 1.328 1.00 95.31 412 ILE A C 1
ATOM 3155 O O . ILE A 1 412 ? 2.888 -20.927 2.000 1.00 95.31 412 ILE A O 1
ATOM 3159 N N . ALA A 1 413 ? 4.962 -21.764 1.800 1.00 95.38 413 ALA A N 1
ATOM 3160 C CA . ALA A 1 413 ? 4.985 -22.373 3.127 1.00 95.38 413 ALA A CA 1
ATOM 3161 C C . ALA A 1 413 ? 4.904 -21.315 4.239 1.00 95.38 413 ALA A C 1
ATOM 3163 O O . ALA A 1 413 ? 4.094 -21.441 5.160 1.00 95.38 413 ALA A O 1
ATOM 3164 N N . LEU A 1 414 ? 5.690 -20.243 4.114 1.00 93.25 414 LEU A N 1
ATOM 3165 C CA . LEU A 1 414 ? 5.714 -19.117 5.038 1.00 93.25 414 LEU A CA 1
ATOM 3166 C C . LEU A 1 414 ? 4.343 -18.453 5.117 1.00 93.25 414 LEU A C 1
ATOM 3168 O O . LEU A 1 414 ? 3.797 -18.309 6.210 1.00 93.25 414 LEU A O 1
ATOM 3172 N N . VAL A 1 415 ? 3.749 -18.090 3.977 1.00 95.31 415 VAL A N 1
ATOM 3173 C CA . VAL A 1 415 ? 2.453 -17.410 3.997 1.00 95.31 415 VAL A CA 1
ATOM 3174 C C . VAL A 1 415 ? 1.345 -18.325 4.509 1.00 95.31 415 VAL A C 1
ATOM 3176 O O . VAL A 1 415 ? 0.491 -17.872 5.264 1.00 95.31 415 VAL A O 1
ATOM 3179 N N . SER A 1 416 ? 1.400 -19.626 4.215 1.00 95.19 416 SER A N 1
ATOM 3180 C CA . SER A 1 416 ? 0.466 -20.607 4.782 1.00 95.19 416 SER A CA 1
ATOM 3181 C C . SER A 1 416 ? 0.583 -20.687 6.307 1.00 95.19 416 SER A C 1
ATOM 3183 O O . SER A 1 416 ? -0.434 -20.676 7.002 1.00 95.19 416 SER A O 1
ATOM 3185 N N . ALA A 1 417 ? 1.806 -20.705 6.847 1.00 95.25 417 ALA A N 1
ATOM 3186 C CA . ALA A 1 417 ? 2.047 -20.688 8.289 1.00 95.25 417 ALA A CA 1
ATOM 3187 C C . ALA A 1 417 ? 1.535 -19.392 8.939 1.00 95.25 417 ALA A C 1
ATOM 3189 O O . ALA A 1 417 ? 0.864 -19.447 9.972 1.00 95.25 417 ALA A O 1
ATOM 3190 N N . ILE A 1 418 ? 1.778 -18.237 8.308 1.00 93.31 418 ILE A N 1
ATOM 3191 C CA . ILE A 1 418 ? 1.270 -16.943 8.781 1.00 93.31 418 ILE A CA 1
ATOM 3192 C C . ILE A 1 418 ? -0.264 -16.928 8.754 1.00 93.31 418 ILE A C 1
ATOM 3194 O O . ILE A 1 418 ? -0.877 -16.487 9.721 1.00 93.31 418 ILE A O 1
ATOM 3198 N N . VAL A 1 419 ? -0.911 -17.454 7.710 1.00 94.62 419 VAL A N 1
ATOM 3199 C CA . VAL A 1 419 ? -2.380 -17.548 7.641 1.00 94.62 419 VAL A CA 1
ATOM 3200 C C . VAL A 1 419 ? -2.940 -18.424 8.756 1.00 94.62 419 VAL A C 1
ATOM 3202 O O . VAL A 1 419 ? -3.920 -18.041 9.396 1.00 94.62 419 VAL A O 1
ATOM 3205 N N . VAL A 1 420 ? -2.315 -19.571 9.036 1.00 94.44 420 VAL A N 1
ATOM 3206 C CA . VAL A 1 420 ? -2.719 -20.428 10.160 1.00 94.44 420 VAL A CA 1
ATOM 3207 C C . VAL A 1 420 ? -2.589 -19.664 11.475 1.00 94.44 420 VAL A C 1
ATOM 3209 O O . VAL A 1 420 ? -3.553 -19.633 12.241 1.00 94.44 420 VAL A O 1
ATOM 3212 N N . LEU A 1 421 ? -1.459 -18.993 11.707 1.00 92.75 421 LEU A N 1
ATOM 3213 C CA . LEU A 1 421 ? -1.240 -18.177 12.900 1.00 92.75 421 LEU A CA 1
ATOM 3214 C C . LEU A 1 421 ? -2.321 -17.090 13.032 1.00 92.75 421 LEU A C 1
ATOM 3216 O O . LEU A 1 421 ? -3.025 -17.043 14.037 1.00 92.75 421 LEU A O 1
ATOM 3220 N N . PHE A 1 422 ? -2.534 -16.279 11.994 1.00 90.06 422 PHE A N 1
ATOM 3221 C CA . PHE A 1 422 ? -3.536 -15.206 11.983 1.00 90.06 422 PHE A CA 1
ATOM 3222 C C . PHE A 1 422 ? -4.969 -15.705 12.146 1.00 90.06 422 PHE A C 1
ATOM 3224 O O . PHE A 1 422 ? -5.776 -15.025 12.772 1.00 90.06 422 PHE A O 1
ATOM 3231 N N . SER A 1 423 ? -5.299 -16.887 11.619 1.00 90.06 423 SER A N 1
ATOM 3232 C CA . SER A 1 423 ? -6.626 -17.480 11.809 1.00 90.06 423 SER A CA 1
ATOM 3233 C C . SER A 1 423 ? -6.896 -17.837 13.272 1.00 90.06 423 SER A C 1
ATOM 3235 O O . SER A 1 423 ? -8.033 -17.722 13.726 1.00 90.06 423 SER A O 1
ATOM 3237 N N . ARG A 1 424 ? -5.856 -18.232 14.016 1.00 90.50 424 ARG A N 1
ATOM 3238 C CA . ARG A 1 424 ? -5.949 -18.681 15.412 1.00 90.50 424 ARG A CA 1
ATOM 3239 C C . ARG A 1 424 ? -5.784 -17.548 16.418 1.00 90.50 424 ARG A C 1
ATOM 3241 O O . ARG A 1 424 ? -6.353 -17.631 17.498 1.00 90.50 424 ARG A O 1
ATOM 3248 N N . MET A 1 425 ? -5.032 -16.506 16.074 1.00 90.50 425 MET A N 1
ATOM 3249 C CA . MET A 1 425 ? -4.809 -15.376 16.970 1.00 90.50 425 MET A CA 1
ATOM 3250 C C . MET A 1 425 ? -6.116 -14.623 17.262 1.00 90.50 425 MET A C 1
ATOM 3252 O O . MET A 1 425 ? -6.969 -14.428 16.388 1.00 90.50 425 MET A O 1
ATOM 3256 N N . ARG A 1 426 ? -6.253 -14.184 18.513 1.00 92.75 426 ARG A N 1
ATOM 3257 C CA . ARG A 1 426 ? -7.265 -13.226 18.962 1.00 92.75 426 ARG A CA 1
ATOM 3258 C C . ARG A 1 426 ? -6.545 -11.965 19.409 1.00 92.75 426 ARG A C 1
ATOM 3260 O O . ARG A 1 426 ? -5.497 -12.043 20.042 1.00 92.75 426 ARG A O 1
ATOM 3267 N N . VAL A 1 427 ? -7.084 -10.812 19.037 1.00 93.19 427 VAL A N 1
ATOM 3268 C CA . VAL A 1 427 ? -6.530 -9.512 19.423 1.00 93.19 427 VAL A CA 1
ATOM 3269 C C . VAL A 1 427 ? -7.594 -8.671 20.099 1.00 93.19 427 VAL A C 1
ATOM 3271 O O . VAL A 1 427 ? -8.772 -8.724 19.739 1.00 93.19 427 VAL A O 1
ATOM 3274 N N . GLU A 1 428 ? -7.173 -7.864 21.063 1.00 94.06 428 GLU A N 1
ATOM 3275 C CA . GLU A 1 428 ? -8.060 -6.907 21.718 1.00 94.06 428 GLU A CA 1
ATOM 3276 C C . GLU A 1 428 ? -8.553 -5.851 20.724 1.00 94.06 428 GLU A C 1
ATOM 3278 O O . GLU A 1 428 ? -7.860 -5.506 19.762 1.00 94.06 428 GLU A O 1
ATOM 3283 N N . HIS A 1 429 ? -9.725 -5.271 20.994 1.00 91.25 429 HIS A N 1
ATOM 3284 C CA . HIS A 1 429 ? -10.304 -4.225 20.149 1.00 91.25 429 HIS A CA 1
ATOM 3285 C C . HIS A 1 429 ? -9.321 -3.067 19.886 1.00 91.25 429 HIS A C 1
ATOM 3287 O O . HIS A 1 429 ? -9.117 -2.664 18.741 1.00 91.25 429 HIS A O 1
ATOM 3293 N N . ARG A 1 430 ? -8.605 -2.619 20.926 1.00 91.75 430 ARG A N 1
ATOM 3294 C CA . ARG A 1 430 ? -7.601 -1.543 20.838 1.00 91.75 430 ARG A CA 1
ATOM 3295 C C . ARG A 1 430 ? -6.404 -1.863 19.932 1.00 91.75 430 ARG A C 1
ATOM 3297 O O . ARG A 1 430 ? -5.677 -0.956 19.531 1.00 91.75 430 ARG A O 1
ATOM 3304 N N . GLN A 1 431 ? -6.158 -3.141 19.635 1.00 93.06 431 GLN A N 1
ATOM 3305 C CA . GLN A 1 431 ? -5.003 -3.617 18.866 1.00 93.06 431 GLN A CA 1
ATOM 3306 C C . GLN A 1 431 ? -5.308 -3.786 17.367 1.00 93.06 431 GLN A C 1
ATOM 3308 O O . GLN A 1 431 ? -4.441 -4.226 16.610 1.00 93.06 431 GLN A O 1
ATOM 3313 N N . GLN A 1 432 ? -6.502 -3.411 16.894 1.00 93.50 432 GLN A N 1
ATOM 3314 C CA . GLN A 1 432 ? -6.853 -3.501 15.471 1.00 93.50 432 GLN A CA 1
ATOM 3315 C C . GLN A 1 432 ? -5.860 -2.764 14.561 1.00 93.50 432 GLN A C 1
ATOM 3317 O O . GLN A 1 432 ? -5.442 -3.305 13.540 1.00 93.50 432 GLN A O 1
ATOM 3322 N N . HIS A 1 433 ? -5.425 -1.559 14.944 1.00 94.56 433 HIS A N 1
ATOM 3323 C CA . HIS A 1 433 ? -4.443 -0.800 14.165 1.00 94.56 433 HIS A CA 1
ATOM 3324 C C . HIS A 1 433 ? -3.087 -1.500 14.088 1.00 94.56 433 HIS A C 1
ATOM 3326 O O . HIS A 1 433 ? -2.485 -1.538 13.018 1.00 94.56 433 HIS A O 1
ATOM 3332 N N . LEU A 1 434 ? -2.626 -2.089 15.197 1.00 92.94 434 LEU A N 1
ATOM 3333 C CA . LEU A 1 434 ? -1.399 -2.884 15.212 1.00 92.94 434 LEU A CA 1
ATOM 3334 C C . LEU A 1 434 ? -1.515 -4.048 14.225 1.00 92.94 434 LEU A C 1
ATOM 3336 O O . LEU A 1 434 ? -0.618 -4.265 13.416 1.00 92.94 434 LEU A O 1
ATOM 3340 N N . ARG A 1 435 ? -2.650 -4.751 14.242 1.00 92.31 435 ARG A N 1
ATOM 3341 C CA . ARG A 1 435 ? -2.916 -5.853 13.317 1.00 92.31 435 ARG A CA 1
ATOM 3342 C C . ARG A 1 435 ? -2.894 -5.408 11.853 1.00 92.31 435 ARG A C 1
ATOM 3344 O O . ARG A 1 435 ? -2.273 -6.087 11.041 1.00 92.31 435 ARG A O 1
ATOM 3351 N N . VAL A 1 436 ? -3.518 -4.276 11.518 1.00 93.19 436 VAL A N 1
ATOM 3352 C CA . VAL A 1 436 ? -3.472 -3.703 10.160 1.00 93.19 436 VAL A CA 1
ATOM 3353 C C . VAL A 1 436 ? -2.036 -3.359 9.759 1.00 93.19 436 VAL A C 1
ATOM 3355 O O . VAL A 1 436 ? -1.624 -3.716 8.661 1.00 93.19 436 VAL A O 1
ATOM 3358 N N . LEU A 1 437 ? -1.254 -2.724 10.640 1.00 93.75 437 LEU A N 1
ATOM 3359 C CA . LEU A 1 437 ? 0.140 -2.353 10.360 1.00 93.75 437 LEU A CA 1
ATOM 3360 C C . LEU A 1 437 ? 1.046 -3.569 10.144 1.00 93.75 437 LEU A C 1
ATOM 3362 O O . LEU A 1 437 ? 1.857 -3.562 9.222 1.00 93.75 437 LEU A O 1
ATOM 3366 N N . VAL A 1 438 ? 0.898 -4.620 10.954 1.00 90.44 438 VAL A N 1
ATOM 3367 C CA . VAL A 1 438 ? 1.665 -5.865 10.785 1.00 90.44 438 VAL A CA 1
ATOM 3368 C C . VAL A 1 438 ? 1.318 -6.528 9.454 1.00 90.44 438 VAL A C 1
ATOM 3370 O O . VAL A 1 438 ? 2.217 -6.909 8.709 1.00 90.44 438 VAL A O 1
ATOM 3373 N N . VAL A 1 439 ? 0.029 -6.627 9.119 1.00 91.12 439 VAL A N 1
ATOM 3374 C CA . VAL A 1 439 ? -0.403 -7.189 7.830 1.00 91.12 439 VAL A CA 1
ATOM 3375 C C . VAL A 1 439 ? 0.100 -6.344 6.666 1.00 91.12 439 VAL A C 1
ATOM 3377 O O . VAL A 1 439 ? 0.581 -6.900 5.685 1.00 91.12 439 VAL A O 1
ATOM 3380 N N . LEU A 1 440 ? 0.045 -5.017 6.779 1.00 92.94 440 LEU A N 1
ATOM 3381 C CA . LEU A 1 440 ? 0.575 -4.102 5.774 1.00 92.94 440 LEU A CA 1
ATOM 3382 C C . LEU A 1 440 ? 2.082 -4.307 5.581 1.00 92.94 440 LEU A C 1
ATOM 3384 O O . LEU A 1 440 ? 2.526 -4.380 4.443 1.00 92.94 440 LEU A O 1
ATOM 3388 N N . ALA A 1 441 ? 2.854 -4.476 6.657 1.00 89.94 441 ALA A N 1
ATOM 3389 C CA . ALA A 1 441 ? 4.286 -4.756 6.576 1.00 89.94 441 ALA A CA 1
ATOM 3390 C C . ALA A 1 441 ? 4.574 -6.085 5.856 1.00 89.94 441 ALA A C 1
ATOM 3392 O O . ALA A 1 441 ? 5.361 -6.112 4.911 1.00 89.94 441 ALA A O 1
ATOM 3393 N N . VAL A 1 442 ? 3.892 -7.174 6.236 1.00 90.94 442 VAL A N 1
ATOM 3394 C CA . VAL A 1 442 ? 4.045 -8.477 5.560 1.00 90.94 442 VAL A CA 1
ATOM 3395 C C . VAL A 1 442 ? 3.587 -8.394 4.102 1.00 90.94 442 VAL A C 1
ATOM 3397 O O . VAL A 1 442 ? 4.218 -8.975 3.225 1.00 90.94 442 VAL A O 1
ATOM 3400 N N . MET A 1 443 ? 2.513 -7.661 3.811 1.00 93.38 443 MET A N 1
ATOM 3401 C CA . MET A 1 443 ? 2.030 -7.458 2.447 1.00 93.38 443 MET A CA 1
ATOM 3402 C C . MET A 1 443 ? 3.037 -6.672 1.604 1.00 93.38 443 MET A C 1
ATOM 3404 O O . MET A 1 443 ? 3.320 -7.099 0.493 1.00 93.38 443 MET A O 1
ATOM 3408 N N . ILE A 1 444 ? 3.597 -5.569 2.114 1.00 90.81 444 ILE A N 1
ATOM 3409 C CA . ILE A 1 444 ? 4.577 -4.733 1.399 1.00 90.81 444 ILE A CA 1
ATOM 3410 C C . ILE A 1 444 ? 5.806 -5.553 1.004 1.00 90.81 444 ILE A C 1
ATOM 3412 O O . ILE A 1 444 ? 6.231 -5.479 -0.144 1.00 90.81 444 ILE A O 1
ATOM 3416 N N . VAL A 1 445 ? 6.323 -6.381 1.919 1.00 88.38 445 VAL A N 1
ATOM 3417 C CA . VAL A 1 445 ? 7.514 -7.219 1.686 1.00 88.38 445 VAL A CA 1
ATOM 3418 C C . VAL A 1 445 ? 7.327 -8.225 0.542 1.00 88.38 445 VAL A C 1
ATOM 3420 O O . VAL A 1 445 ? 8.319 -8.670 -0.016 1.00 88.38 445 VAL A O 1
ATOM 3423 N N . GLY A 1 446 ? 6.092 -8.600 0.187 1.00 91.00 446 GLY A N 1
ATOM 3424 C CA . GLY A 1 446 ? 5.833 -9.477 -0.963 1.00 91.00 446 GLY A CA 1
ATOM 3425 C C . GLY A 1 446 ? 5.271 -8.739 -2.181 1.00 91.00 446 GLY A C 1
ATOM 3426 O O . GLY A 1 446 ? 5.789 -8.826 -3.288 1.00 91.00 446 GLY A O 1
ATOM 3427 N N . LEU A 1 447 ? 4.201 -7.969 -1.986 1.00 94.06 447 LEU A N 1
ATOM 3428 C CA . LEU A 1 447 ? 3.469 -7.348 -3.086 1.00 94.06 447 LEU A CA 1
ATOM 3429 C C . LEU A 1 447 ? 4.319 -6.321 -3.843 1.00 94.06 447 LEU A C 1
ATOM 3431 O O . LEU A 1 447 ? 4.214 -6.250 -5.064 1.00 94.06 447 LEU A O 1
ATOM 3435 N N . ALA A 1 448 ? 5.139 -5.524 -3.148 1.00 91.44 448 ALA A N 1
ATOM 3436 C CA . ALA A 1 448 ? 5.925 -4.490 -3.814 1.00 91.44 448 ALA A CA 1
ATOM 3437 C C . ALA A 1 448 ? 7.033 -5.078 -4.713 1.00 91.44 448 ALA A C 1
ATOM 3439 O O . ALA A 1 448 ? 7.044 -4.717 -5.892 1.00 91.44 448 ALA A O 1
ATOM 3440 N N . PRO A 1 449 ? 7.891 -6.012 -4.245 1.00 89.56 449 PRO A N 1
ATOM 3441 C CA . PRO A 1 449 ? 8.838 -6.703 -5.124 1.00 89.56 449 PRO A CA 1
ATOM 3442 C C . PRO A 1 449 ? 8.146 -7.464 -6.261 1.00 89.56 449 PRO A C 1
ATOM 3444 O O . PRO A 1 449 ? 8.463 -7.230 -7.422 1.00 89.56 449 PRO A O 1
ATOM 3447 N N . GLY A 1 450 ? 7.105 -8.254 -5.963 1.00 90.25 450 GLY A N 1
ATOM 3448 C CA . GLY A 1 450 ? 6.411 -9.044 -6.985 1.00 90.25 450 GLY A CA 1
ATOM 3449 C C . GLY A 1 450 ? 5.787 -8.204 -8.107 1.00 90.25 450 GLY A C 1
ATOM 3450 O O . GLY A 1 450 ? 5.829 -8.596 -9.271 1.00 90.25 450 GLY A O 1
ATOM 3451 N N . LEU A 1 451 ? 5.226 -7.028 -7.794 1.00 94.19 451 LEU A N 1
ATOM 3452 C CA . LEU A 1 451 ? 4.691 -6.116 -8.814 1.00 94.19 451 LEU A CA 1
ATOM 3453 C C . LEU A 1 451 ? 5.783 -5.379 -9.593 1.00 94.19 451 LEU A C 1
ATOM 3455 O O . LEU A 1 451 ? 5.595 -5.120 -10.783 1.00 94.19 451 LEU A O 1
ATOM 3459 N N . ARG A 1 452 ? 6.900 -5.037 -8.940 1.00 91.56 452 ARG A N 1
ATOM 3460 C CA . ARG A 1 452 ? 8.059 -4.436 -9.609 1.00 91.56 452 ARG A CA 1
ATOM 3461 C C . ARG A 1 452 ? 8.639 -5.415 -10.625 1.00 91.56 452 ARG A C 1
ATOM 3463 O O . ARG A 1 452 ? 8.762 -5.066 -11.792 1.00 91.56 452 ARG A O 1
ATOM 3470 N N . ASP A 1 453 ? 8.900 -6.647 -10.203 1.00 89.19 453 ASP A N 1
ATOM 3471 C CA . ASP A 1 453 ? 9.488 -7.685 -11.045 1.00 89.19 453 ASP A CA 1
ATOM 3472 C C . ASP A 1 453 ? 8.589 -8.020 -12.237 1.00 89.19 453 ASP A C 1
ATOM 3474 O O . ASP A 1 453 ? 9.071 -8.087 -13.359 1.00 89.19 453 ASP A O 1
ATOM 3478 N N . VAL A 1 454 ? 7.266 -8.115 -12.057 1.00 90.31 454 VAL A N 1
ATOM 3479 C CA . VAL A 1 454 ? 6.336 -8.255 -13.197 1.00 90.31 454 VAL A CA 1
ATOM 3480 C C . VAL A 1 454 ? 6.456 -7.105 -14.182 1.00 90.31 454 VAL A C 1
ATOM 3482 O O . VAL A 1 454 ? 6.439 -7.340 -15.386 1.00 90.31 454 VAL A O 1
ATOM 3485 N N . GLY A 1 455 ? 6.529 -5.868 -13.688 1.00 88.38 455 GLY A N 1
ATOM 3486 C CA . GLY A 1 455 ? 6.677 -4.699 -14.549 1.00 88.38 455 GLY A CA 1
ATOM 3487 C C . GLY A 1 455 ? 7.963 -4.762 -15.370 1.00 88.38 455 GLY A C 1
ATOM 3488 O O . GLY A 1 455 ? 7.918 -4.536 -16.575 1.00 88.38 455 GLY A O 1
ATOM 3489 N N . ARG A 1 456 ? 9.068 -5.158 -14.731 1.00 86.88 456 ARG A N 1
ATOM 3490 C CA . ARG A 1 456 ? 10.368 -5.376 -15.375 1.00 86.88 456 ARG A CA 1
ATOM 3491 C C . ARG A 1 456 ? 10.321 -6.483 -16.424 1.00 86.88 456 ARG A C 1
ATOM 3493 O O . ARG A 1 456 ? 10.748 -6.259 -17.543 1.00 86.88 456 ARG A O 1
ATOM 3500 N N . LEU A 1 457 ? 9.695 -7.621 -16.111 1.00 85.06 457 LEU A N 1
ATOM 3501 C CA . LEU A 1 457 ? 9.506 -8.733 -17.055 1.00 85.06 457 LEU A CA 1
ATOM 3502 C C . LEU A 1 457 ? 8.652 -8.357 -18.273 1.00 85.06 457 LEU A C 1
ATOM 3504 O O . LEU A 1 457 ? 8.863 -8.886 -19.359 1.00 85.06 457 LEU A O 1
ATOM 3508 N N . ILE A 1 458 ? 7.648 -7.493 -18.095 1.00 84.88 458 ILE A N 1
ATOM 3509 C CA . ILE A 1 458 ? 6.778 -7.053 -19.197 1.00 84.88 458 ILE A CA 1
ATOM 3510 C C . ILE A 1 458 ? 7.527 -6.111 -20.144 1.00 84.88 458 ILE A C 1
ATOM 3512 O O . ILE A 1 458 ? 7.307 -6.180 -21.354 1.00 84.88 458 ILE A O 1
ATOM 3516 N N . LEU A 1 459 ? 8.351 -5.221 -19.586 1.00 81.88 459 LEU A N 1
ATOM 3517 C CA . LEU A 1 459 ? 9.079 -4.186 -20.325 1.00 81.88 459 LEU A CA 1
ATOM 3518 C C . LEU A 1 459 ? 10.488 -4.612 -20.760 1.00 81.88 459 LEU A C 1
ATOM 3520 O O . LEU A 1 459 ? 11.098 -3.885 -21.533 1.00 81.88 459 LEU A O 1
ATOM 3524 N N . ASP A 1 460 ? 10.966 -5.759 -20.278 1.00 77.12 460 ASP A N 1
ATOM 3525 C CA . ASP A 1 460 ? 12.322 -6.285 -20.464 1.00 77.12 460 ASP A CA 1
ATOM 3526 C C . ASP A 1 460 ? 13.438 -5.326 -19.985 1.00 77.12 460 ASP A C 1
ATOM 3528 O O . ASP A 1 460 ? 14.357 -4.992 -20.732 1.00 77.12 460 ASP A O 1
ATOM 3532 N N . VAL A 1 461 ? 13.335 -4.849 -18.728 1.00 69.81 461 VAL A N 1
ATOM 3533 C CA . VAL A 1 461 ? 14.246 -3.845 -18.109 1.00 69.81 461 VAL A CA 1
ATOM 3534 C C . VAL A 1 461 ? 14.873 -4.255 -16.771 1.00 69.81 461 VAL A C 1
ATOM 3536 O O . VAL A 1 461 ? 14.213 -4.886 -15.909 1.00 69.81 461 VAL A O 1
#

Foldseek 3Di:
DPPPPDPPVLQPPWDDDLQDDDPVLVVLQVVVVCVVVCLVVCCVPPVCCCDVVHCCVLPNVLQVVCQDPLNDRPDDPNSVVCVVVVVVSCLSNVLSVCSNLVPDLALLLLLLVVLLLLLLLLLLLCLVVVLADPPCSSCNTPPNVVVVSVVLLCVLLVVQSVLLVVLVPDPDNVVSLVVLLVVLLPVLLVVLVVCCVNRVVRSVVDPQDFDVVLLVVLLVVLNVQLNVLSVVCSVDGSNSSRSNSNSNSSSSNSVSVLVRLLVSQCVVCVPPPVQHQDQCLCCQLQVVLVVVLVVLLVQQVVLLVVQVVVVDHQQEDDHGHAPCNCVVCVPVCVPPSNNVRNLSNLSNRSLLSLLSSQLLLQLSLQCCVFQPVNDDDSDPVLVVQLVVQQVVCVVVVNPTTSRSNSSSVVSNVVSVVVSNVSSPHHDYPSCSSSSSVVSVVSSSVRNSNSSSSSSCSSRVD